Protein AF-A0A9P7V8K2-F1 (afdb_monomer_lite)

InterPro domains:
  IPR018825 Domain of unknown function DUF2427 [PF10348] (76-177)
  IPR018827 Protein YTP1-like, C-terminal [PF10355] (313-608)

Radius of gyration: 33.01 Å; chains: 1; bounding box: 93×74×117 Å

Structure (mmCIF, N/CA/C/O backbone):
data_AF-A0A9P7V8K2-F1
#
_entry.id   AF-A0A9P7V8K2-F1
#
loop_
_atom_site.group_PDB
_atom_site.id
_atom_site.type_symbol
_atom_site.label_atom_id
_atom_site.label_alt_id
_atom_site.label_comp_id
_atom_site.label_asym_id
_atom_site.label_entity_id
_atom_site.label_seq_id
_atom_site.pdbx_PDB_ins_code
_atom_site.Cartn_x
_atom_site.Cartn_y
_atom_site.Cartn_z
_atom_site.occupancy
_atom_site.B_iso_or_equiv
_atom_site.auth_seq_id
_atom_site.auth_comp_id
_atom_site.auth_asym_id
_atom_site.auth_atom_id
_atom_site.pdbx_PDB_model_num
ATOM 1 N N . MET A 1 1 ? 63.817 4.111 35.006 1.00 34.03 1 MET A N 1
ATOM 2 C CA . MET A 1 1 ? 63.228 5.289 35.673 1.00 34.03 1 MET A CA 1
ATOM 3 C C . MET A 1 1 ? 61.731 5.036 35.759 1.00 34.03 1 MET A C 1
ATOM 5 O O . MET A 1 1 ? 61.127 4.904 34.711 1.00 34.03 1 MET A O 1
ATOM 9 N N . ALA A 1 2 ? 61.276 4.774 36.993 1.00 29.34 2 ALA A N 1
ATOM 10 C CA . ALA A 1 2 ? 59.917 4.671 37.560 1.00 29.34 2 ALA A CA 1
ATOM 11 C C . ALA A 1 2 ? 58.692 4.499 36.630 1.00 29.34 2 ALA A C 1
ATOM 13 O O . ALA A 1 2 ? 58.558 5.233 35.665 1.00 29.34 2 ALA A O 1
ATOM 14 N N . LEU A 1 3 ? 57.672 3.678 36.905 1.00 27.95 3 LEU A N 1
ATOM 15 C CA . LEU A 1 3 ? 57.359 2.656 37.917 1.00 27.95 3 LEU A CA 1
ATOM 16 C C . LEU A 1 3 ? 56.066 1.981 37.392 1.00 27.95 3 LEU A C 1
ATOM 18 O O . LEU A 1 3 ? 55.073 2.663 37.196 1.00 27.95 3 LEU A O 1
ATOM 22 N N . ALA A 1 4 ? 56.178 0.703 37.026 1.00 25.55 4 ALA A N 1
ATOM 23 C CA . ALA A 1 4 ? 55.374 -0.485 37.374 1.00 25.55 4 ALA A CA 1
ATOM 24 C C . ALA A 1 4 ? 53.865 -0.389 37.828 1.00 25.55 4 ALA A C 1
ATOM 26 O O . ALA A 1 4 ? 53.388 0.676 38.188 1.00 25.55 4 ALA A O 1
ATOM 27 N N . PRO A 1 5 ? 53.118 -1.523 37.868 1.00 48.03 5 PRO A N 1
ATOM 28 C CA . PRO A 1 5 ? 51.927 -1.826 37.045 1.00 48.03 5 PRO A CA 1
ATOM 29 C C . PRO A 1 5 ? 50.759 -2.375 37.926 1.00 48.03 5 PRO A C 1
ATOM 31 O O . PRO A 1 5 ? 50.594 -1.863 39.025 1.00 48.03 5 PRO A O 1
ATOM 34 N N . VAL A 1 6 ? 50.064 -3.459 37.494 1.00 26.34 6 VAL A N 1
ATOM 35 C CA . VAL A 1 6 ? 49.372 -4.518 38.305 1.00 26.34 6 VAL A CA 1
ATOM 36 C C . VAL A 1 6 ? 47.867 -4.264 38.594 1.00 26.34 6 VAL A C 1
ATOM 38 O O . VAL A 1 6 ? 47.516 -3.156 38.958 1.00 26.34 6 VAL A O 1
ATOM 41 N N . ILE A 1 7 ? 46.888 -5.187 38.483 1.00 26.59 7 ILE A N 1
ATOM 42 C CA . ILE A 1 7 ? 46.779 -6.634 38.162 1.00 26.59 7 ILE A CA 1
ATOM 43 C C . ILE A 1 7 ? 45.288 -6.970 37.865 1.00 26.59 7 ILE A C 1
ATOM 45 O O . ILE A 1 7 ? 44.394 -6.319 38.400 1.00 26.59 7 ILE A O 1
ATOM 49 N N . MET A 1 8 ? 45.027 -8.009 37.057 1.00 27.97 8 MET A N 1
ATOM 50 C CA . MET A 1 8 ? 43.740 -8.733 36.982 1.00 27.97 8 MET A CA 1
ATOM 51 C C . MET A 1 8 ? 43.623 -9.777 38.107 1.00 27.97 8 MET A C 1
ATOM 53 O O . MET A 1 8 ? 44.603 -10.478 38.329 1.00 27.97 8 MET A O 1
ATOM 57 N N . ALA A 1 9 ? 42.430 -10.012 38.671 1.00 25.55 9 ALA A N 1
ATOM 58 C CA . ALA A 1 9 ? 41.760 -11.332 38.666 1.00 25.55 9 ALA A CA 1
ATOM 59 C C . ALA A 1 9 ? 40.576 -11.423 39.655 1.00 25.55 9 ALA A C 1
ATOM 61 O O . ALA A 1 9 ? 40.668 -10.966 40.787 1.00 25.55 9 ALA A O 1
ATOM 62 N N . HIS A 1 10 ? 39.509 -12.053 39.150 1.00 26.23 10 HIS A N 1
ATOM 63 C CA . HIS A 1 10 ? 38.420 -12.833 39.762 1.00 26.23 10 HIS A CA 1
ATOM 64 C C . HIS A 1 10 ? 38.285 -13.003 41.287 1.00 26.23 10 HIS A C 1
ATOM 66 O O . HIS A 1 10 ? 39.251 -13.332 41.967 1.00 26.23 10 HIS A O 1
ATOM 72 N N . GLY A 1 11 ? 37.017 -13.071 41.724 1.00 24.30 11 GLY A N 1
ATOM 73 C CA . GLY A 1 11 ? 36.570 -14.091 42.684 1.00 24.30 11 GLY A CA 1
ATOM 74 C C . GLY A 1 11 ? 35.490 -13.656 43.679 1.00 24.30 11 GLY A C 1
ATOM 75 O O . GLY A 1 11 ? 35.801 -12.942 44.620 1.00 24.30 11 GLY A O 1
ATOM 76 N N . ASP A 1 12 ? 34.291 -14.201 43.470 1.00 25.06 12 ASP A N 1
ATOM 77 C CA . ASP A 1 12 ? 33.324 -14.697 44.463 1.00 25.06 12 ASP A CA 1
ATOM 78 C C . ASP A 1 12 ? 32.374 -13.771 45.25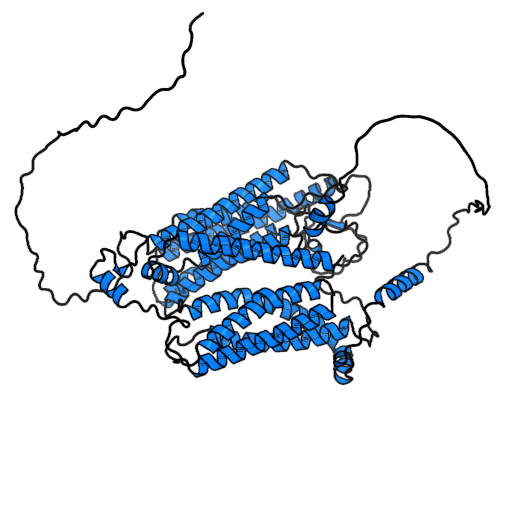5 1.00 25.06 12 ASP A C 1
ATOM 80 O O . ASP A 1 12 ? 32.718 -12.726 45.802 1.00 25.06 12 ASP A O 1
ATOM 84 N N . GLU A 1 13 ? 31.129 -14.262 45.275 1.00 33.03 13 GLU A N 1
ATOM 85 C CA . GLU A 1 13 ? 29.926 -13.841 45.994 1.00 33.03 13 GLU A CA 1
ATOM 86 C C . GLU A 1 13 ? 30.127 -13.770 47.513 1.00 33.03 13 GLU A C 1
ATOM 88 O O . GLU A 1 13 ? 30.714 -14.682 48.088 1.00 33.03 13 GLU A O 1
ATOM 93 N N . MET A 1 14 ? 29.520 -12.772 48.167 1.00 28.22 14 MET A N 1
ATOM 94 C CA . MET A 1 14 ? 28.921 -12.909 49.503 1.00 28.22 14 MET A CA 1
ATOM 95 C C . MET A 1 14 ? 27.814 -11.859 49.693 1.00 28.22 14 MET A C 1
ATOM 97 O O . MET A 1 14 ? 28.065 -10.657 49.595 1.00 28.22 14 MET A O 1
ATOM 101 N N . ASP A 1 15 ? 26.606 -12.344 49.988 1.00 29.55 15 ASP A N 1
ATOM 102 C CA . ASP A 1 15 ? 25.504 -11.605 50.611 1.00 29.55 15 ASP A CA 1
ATOM 103 C C . ASP A 1 15 ? 25.967 -10.900 51.894 1.00 29.55 15 ASP A C 1
ATOM 105 O O . ASP A 1 15 ? 26.632 -11.522 52.722 1.00 29.55 15 ASP A O 1
ATOM 109 N N . MET A 1 16 ? 25.539 -9.650 52.100 1.00 27.73 16 MET A N 1
ATOM 110 C CA . MET A 1 16 ? 25.307 -9.082 53.434 1.00 27.73 16 MET A CA 1
ATOM 111 C C . MET A 1 16 ? 24.242 -7.982 53.367 1.00 27.73 16 MET A C 1
ATOM 113 O O . MET A 1 16 ? 24.490 -6.884 52.865 1.00 27.73 16 MET A O 1
ATOM 117 N N . ASP A 1 17 ? 23.075 -8.294 53.933 1.00 29.31 17 ASP A N 1
ATOM 118 C CA . ASP A 1 17 ? 22.131 -7.331 54.495 1.00 29.31 17 ASP A CA 1
ATOM 119 C C . ASP A 1 17 ? 22.862 -6.375 55.449 1.00 29.31 17 ASP A C 1
ATOM 121 O O . ASP A 1 17 ? 23.583 -6.828 56.339 1.00 29.31 17 ASP A O 1
ATOM 125 N N . MET A 1 18 ? 22.640 -5.065 55.312 1.00 29.31 18 MET A N 1
ATOM 126 C CA . MET A 1 18 ? 22.739 -4.133 56.437 1.00 29.31 18 MET A CA 1
ATOM 127 C C . MET A 1 18 ? 21.779 -2.957 56.265 1.00 29.31 18 MET A C 1
ATOM 129 O O . MET A 1 18 ? 21.884 -2.148 55.341 1.00 29.31 18 MET A O 1
ATOM 133 N N . ASP A 1 19 ? 20.870 -2.898 57.231 1.00 26.55 19 ASP A N 1
ATOM 134 C CA . ASP A 1 19 ? 19.975 -1.809 57.579 1.00 26.55 19 ASP A CA 1
ATOM 135 C C . ASP A 1 19 ? 20.696 -0.458 57.687 1.00 26.55 19 ASP A C 1
ATOM 137 O O . ASP A 1 19 ? 21.762 -0.342 58.293 1.00 26.55 19 ASP A O 1
ATOM 141 N N . MET A 1 20 ? 20.057 0.595 57.175 1.00 28.95 20 MET A N 1
ATOM 142 C CA . MET A 1 20 ? 20.383 1.984 57.505 1.00 28.95 20 MET A CA 1
ATOM 143 C C . MET A 1 20 ? 19.098 2.719 57.889 1.00 28.95 20 MET A C 1
ATOM 145 O O . MET A 1 20 ? 18.482 3.425 57.091 1.00 28.95 20 MET A O 1
ATOM 149 N N . GLU A 1 21 ? 18.704 2.538 59.149 1.00 25.89 21 GLU A N 1
ATOM 150 C CA . GLU A 1 21 ? 17.906 3.516 59.883 1.00 25.89 21 GLU A CA 1
ATOM 151 C C . GLU A 1 21 ? 18.719 4.803 60.109 1.00 25.89 21 GLU A C 1
ATOM 153 O O . GLU A 1 21 ? 19.907 4.760 60.429 1.00 25.89 21 GLU A O 1
ATOM 158 N N . GLY A 1 22 ? 18.038 5.953 60.056 1.00 26.36 22 GLY A N 1
ATOM 159 C CA . GLY A 1 22 ? 18.411 7.099 60.888 1.00 26.36 22 GLY A CA 1
ATOM 160 C C . GLY A 1 22 ? 18.723 8.415 60.176 1.00 26.36 22 GLY A C 1
ATOM 161 O O . GLY A 1 22 ? 19.859 8.876 60.193 1.00 26.36 22 GLY A O 1
ATOM 162 N N . MET A 1 23 ? 17.689 9.124 59.717 1.00 26.58 23 MET A N 1
ATOM 163 C CA . MET A 1 23 ? 17.589 10.558 60.024 1.00 26.58 23 MET A CA 1
ATOM 164 C C . MET A 1 23 ? 16.120 10.983 60.109 1.00 26.58 23 MET A C 1
ATOM 166 O O . MET A 1 23 ? 15.465 11.314 59.126 1.00 26.58 23 MET A O 1
ATOM 170 N N . MET A 1 24 ? 15.616 10.919 61.340 1.00 27.42 24 MET A N 1
ATOM 171 C CA . MET A 1 24 ? 14.352 11.486 61.792 1.00 27.42 24 MET A CA 1
ATOM 172 C C . MET A 1 24 ? 14.489 13.009 61.920 1.00 27.42 24 MET A C 1
ATOM 174 O O . MET A 1 24 ? 15.351 13.488 62.655 1.00 27.42 24 MET A O 1
ATOM 178 N N . THR A 1 25 ? 13.572 13.762 61.317 1.00 27.69 25 THR A N 1
ATOM 179 C CA . THR A 1 25 ? 13.058 14.987 61.943 1.00 27.69 25 THR A CA 1
ATOM 180 C C . THR A 1 25 ? 11.552 14.850 62.084 1.00 27.69 25 THR A C 1
ATOM 182 O O . THR A 1 25 ? 10.839 14.669 61.099 1.00 27.69 25 THR A O 1
ATOM 185 N N . GLU A 1 26 ? 11.115 14.877 63.340 1.00 26.28 26 GLU A N 1
ATOM 186 C CA . GLU A 1 26 ? 9.749 14.703 63.820 1.00 26.28 26 GLU A CA 1
ATOM 187 C C . GLU A 1 26 ? 8.736 15.639 63.147 1.00 26.28 26 GLU A C 1
ATOM 189 O O . GLU A 1 26 ? 8.896 16.859 63.145 1.00 26.28 26 GLU A O 1
ATOM 194 N N . SER A 1 27 ? 7.593 15.081 62.751 1.00 27.69 27 SER A N 1
ATOM 195 C CA . SER A 1 27 ? 6.307 15.738 62.989 1.00 27.69 27 SER A CA 1
ATOM 196 C C . SER A 1 27 ? 5.274 14.680 63.387 1.00 27.69 27 SER A C 1
ATOM 198 O O . SER A 1 27 ? 5.192 13.606 62.797 1.00 27.69 27 SER A O 1
ATOM 200 N N . LYS A 1 28 ? 4.591 14.955 64.500 1.00 27.27 28 LYS A N 1
ATOM 201 C CA . LYS A 1 28 ? 3.683 14.068 65.239 1.00 27.27 28 LYS A CA 1
ATOM 202 C C . LYS A 1 28 ? 2.438 13.656 64.431 1.00 27.27 28 LYS A C 1
ATOM 204 O O . LYS A 1 28 ? 2.032 14.396 63.538 1.00 27.27 28 LYS A O 1
ATOM 209 N N . PRO A 1 29 ? 1.806 12.522 64.793 1.00 27.61 29 PRO A N 1
ATOM 210 C CA . PRO A 1 29 ? 0.682 11.950 64.065 1.00 27.61 29 PRO A CA 1
ATOM 211 C C . PRO A 1 29 ? -0.598 12.746 64.332 1.00 27.61 29 PRO A C 1
ATOM 213 O O . PRO A 1 29 ? -0.918 13.048 65.483 1.00 27.61 29 PRO A O 1
ATOM 216 N N . ILE A 1 30 ? -1.337 13.061 63.270 1.00 26.94 30 ILE A N 1
ATOM 217 C CA . ILE A 1 30 ? -2.739 13.461 63.373 1.00 26.94 30 ILE A CA 1
ATOM 218 C C . ILE A 1 30 ? -3.564 12.268 62.903 1.00 26.94 30 ILE A C 1
ATOM 220 O O . ILE A 1 30 ? -3.711 12.013 61.709 1.00 26.94 30 ILE A O 1
ATOM 224 N N . ASP A 1 31 ? -4.068 11.535 63.892 1.00 30.45 31 ASP A N 1
ATOM 225 C CA . ASP A 1 31 ? -5.298 10.767 63.780 1.00 30.45 31 ASP A CA 1
ATOM 226 C C . ASP A 1 31 ? -6.425 11.721 63.375 1.00 30.45 31 ASP A C 1
ATOM 228 O O . ASP A 1 31 ? -6.937 12.489 64.187 1.00 30.45 31 ASP A O 1
ATOM 232 N N . SER A 1 32 ? -6.820 11.659 62.111 1.00 29.83 32 SER A N 1
ATOM 233 C CA . SER A 1 32 ? -8.180 11.971 61.692 1.00 29.83 32 SER A CA 1
ATOM 234 C C . SER A 1 32 ? -8.402 11.346 60.324 1.00 29.83 32 SER A C 1
ATOM 236 O O . SER A 1 32 ? -8.064 11.918 59.288 1.00 29.83 32 SER A O 1
ATOM 238 N N . ILE A 1 33 ? -9.001 10.155 60.338 1.00 33.91 33 ILE A N 1
ATOM 239 C CA . ILE A 1 33 ? -9.890 9.716 59.267 1.00 33.91 33 ILE A CA 1
ATOM 240 C C . ILE A 1 33 ? -11.009 10.764 59.219 1.00 33.91 33 ILE A C 1
ATOM 242 O O . ILE A 1 33 ? -12.036 10.639 59.880 1.00 33.91 33 ILE A O 1
ATOM 246 N N . GLU A 1 34 ? -10.782 11.848 58.481 1.00 27.91 34 GLU A N 1
ATOM 247 C CA . GLU A 1 34 ? -11.877 12.609 57.905 1.00 27.91 34 GLU A CA 1
ATOM 248 C C . GLU A 1 34 ? -12.378 11.782 56.727 1.00 27.91 34 GLU A C 1
ATOM 250 O O . GLU A 1 34 ? -11.922 11.892 55.591 1.00 27.91 34 GLU A O 1
ATOM 255 N N . THR A 1 35 ? -13.328 10.900 57.030 1.00 30.59 35 THR A N 1
ATOM 256 C CA . THR A 1 35 ? -14.396 10.552 56.100 1.00 30.59 35 THR A CA 1
ATOM 257 C C . THR A 1 35 ? -14.987 11.859 55.578 1.00 30.59 35 THR A C 1
ATOM 259 O O . THR A 1 35 ? -15.914 12.414 56.168 1.00 30.59 35 THR A O 1
ATOM 262 N N . TYR A 1 36 ? -14.456 12.353 54.460 1.00 27.16 36 TYR A N 1
ATOM 263 C CA . TYR A 1 36 ? -15.202 13.228 53.571 1.00 27.16 36 TYR A CA 1
ATOM 264 C C . TYR A 1 36 ? -16.322 12.379 52.970 1.00 27.16 36 TYR A C 1
ATOM 266 O O . TYR A 1 36 ? -16.238 11.876 51.854 1.00 27.16 36 TYR A O 1
ATOM 274 N N . HIS A 1 37 ? -17.394 12.213 53.746 1.00 33.94 37 HIS A N 1
ATOM 275 C CA . HIS A 1 37 ? -18.727 12.059 53.191 1.00 33.94 37 HIS A CA 1
ATOM 276 C C . HIS A 1 37 ? -19.067 13.375 52.485 1.00 33.94 37 HIS A C 1
ATOM 278 O O . HIS A 1 37 ? -19.795 14.217 53.008 1.00 33.94 37 HIS A O 1
ATOM 284 N N . ASN A 1 38 ? -18.517 13.562 51.284 1.00 32.69 38 ASN A N 1
ATOM 285 C CA . ASN A 1 38 ? -19.142 14.439 50.312 1.00 32.69 38 ASN A CA 1
ATOM 286 C C . ASN A 1 38 ? -20.393 13.713 49.824 1.00 32.69 38 ASN A C 1
ATOM 288 O O . ASN A 1 38 ? -20.376 12.969 48.849 1.00 32.69 38 ASN A O 1
ATOM 292 N N . ASN A 1 39 ? -21.487 13.933 50.550 1.00 35.22 39 ASN A N 1
ATOM 293 C CA . ASN A 1 39 ? -22.843 13.692 50.081 1.00 35.22 39 ASN A CA 1
ATOM 294 C C . ASN A 1 39 ? -23.189 14.726 48.996 1.00 35.22 39 ASN A C 1
ATOM 296 O O . ASN A 1 39 ? -24.059 15.568 49.194 1.00 35.22 39 ASN A O 1
ATOM 300 N N . ASN A 1 40 ? -22.486 14.662 47.866 1.00 35.38 40 ASN A N 1
ATOM 301 C CA . ASN A 1 40 ? -22.924 15.238 46.601 1.00 35.38 40 ASN A CA 1
ATOM 302 C C . ASN A 1 40 ? -23.205 14.069 45.652 1.00 35.38 40 ASN A C 1
ATOM 304 O O . ASN A 1 40 ? -22.438 13.773 44.738 1.00 35.38 40 ASN A O 1
ATOM 308 N N . GLU A 1 41 ? -24.314 13.378 45.908 1.00 43.06 41 GLU A N 1
ATOM 309 C CA . GLU A 1 41 ? -25.015 12.611 44.882 1.00 43.06 41 GLU A CA 1
ATOM 310 C C . GLU A 1 41 ? -25.521 13.618 43.837 1.00 43.06 41 GLU A C 1
ATOM 312 O O . GLU A 1 41 ? -26.623 14.120 43.995 1.00 43.06 41 GLU A O 1
ATOM 317 N N . ASP A 1 42 ? -24.665 14.029 42.888 1.00 44.22 42 ASP A N 1
ATOM 318 C CA . ASP A 1 42 ? -25.030 14.640 41.587 1.00 44.22 42 ASP A CA 1
ATOM 319 C C . ASP A 1 42 ? -23.821 15.149 40.758 1.00 44.22 42 ASP A C 1
ATOM 321 O O . ASP A 1 42 ? -24.006 15.809 39.732 1.00 44.22 42 ASP A O 1
ATOM 325 N N . GLU A 1 43 ? -22.565 14.824 41.100 1.00 50.50 43 GLU A N 1
ATOM 326 C CA . GLU A 1 43 ? -21.487 14.927 40.102 1.00 50.50 43 GLU A CA 1
ATOM 327 C C . GLU A 1 43 ? -21.573 13.719 39.165 1.00 50.50 43 GLU A C 1
ATOM 329 O O . GLU A 1 43 ? -21.162 12.604 39.484 1.00 50.50 43 GLU A O 1
ATOM 334 N N . LYS A 1 44 ? -22.199 13.933 38.004 1.00 55.94 44 LYS A N 1
ATOM 335 C CA . LYS A 1 44 ? -22.309 12.940 36.935 1.00 55.94 44 LYS A CA 1
ATOM 336 C C . LYS A 1 44 ? -20.904 12.494 36.519 1.00 55.94 44 LYS A C 1
ATOM 338 O O . LYS A 1 44 ? -20.256 13.191 35.741 1.00 55.94 44 LYS A O 1
ATOM 343 N N . LEU A 1 45 ? -20.467 11.342 37.031 1.00 64.12 45 LEU A N 1
ATOM 344 C CA . LEU A 1 45 ? -19.198 10.708 36.672 1.00 64.12 45 LEU A CA 1
ATOM 345 C C . LEU A 1 45 ? -19.101 10.618 35.148 1.00 64.12 45 LEU A C 1
ATOM 347 O O . LEU A 1 45 ? -19.980 10.056 34.485 1.00 64.12 45 LEU A O 1
ATOM 351 N N . ILE A 1 46 ? -18.060 11.228 34.590 1.00 69.62 46 ILE A N 1
ATOM 352 C CA . ILE A 1 46 ? -17.808 11.206 33.153 1.00 69.62 46 ILE A CA 1
ATOM 353 C C . ILE A 1 46 ? -16.970 9.951 32.885 1.00 69.62 46 ILE A C 1
ATOM 355 O O . ILE A 1 46 ? -15.911 9.816 33.489 1.00 69.62 46 ILE A O 1
ATOM 359 N N . PRO A 1 47 ? -17.417 9.023 32.020 1.00 69.62 47 PRO A N 1
ATOM 360 C CA . PRO A 1 47 ? -16.624 7.849 31.677 1.00 69.62 47 PRO A CA 1
ATOM 361 C C . PRO A 1 47 ? -15.333 8.281 30.974 1.00 69.62 47 PRO A C 1
ATOM 363 O O . PRO A 1 47 ? -15.384 9.040 30.003 1.00 69.62 47 PRO A O 1
ATOM 366 N N . ILE A 1 48 ? -14.190 7.784 31.441 1.00 71.56 48 ILE A N 1
ATOM 367 C CA . ILE A 1 48 ? -12.869 8.072 30.870 1.00 71.56 48 ILE A CA 1
ATOM 368 C C . ILE A 1 48 ? -12.167 6.736 30.630 1.00 71.56 48 ILE A C 1
ATOM 370 O O . ILE A 1 48 ? -12.132 5.900 31.521 1.00 71.56 48 ILE A O 1
ATOM 374 N N . ALA A 1 49 ? -11.613 6.524 29.435 1.00 70.44 49 ALA A N 1
ATOM 375 C CA . ALA A 1 49 ? -10.975 5.251 29.083 1.00 70.44 49 ALA A CA 1
ATOM 376 C C . ALA A 1 49 ? -9.649 5.005 29.829 1.00 70.44 49 ALA A C 1
ATOM 378 O O . ALA A 1 49 ? -9.319 3.859 30.133 1.00 70.44 49 ALA A O 1
ATOM 379 N N . HIS A 1 50 ? -8.895 6.069 30.133 1.00 71.06 50 HIS A N 1
ATOM 380 C CA . HIS A 1 50 ? -7.576 5.966 30.757 1.00 71.06 50 HIS A CA 1
ATOM 381 C C . HIS A 1 50 ? -7.329 7.063 31.801 1.00 71.06 50 HIS A C 1
ATOM 383 O O . HIS A 1 50 ? -7.466 8.255 31.518 1.00 71.06 50 HIS A O 1
ATOM 389 N N . VAL A 1 51 ? -6.857 6.653 32.972 1.00 59.56 51 VAL A N 1
ATOM 390 C CA . VAL A 1 51 ? -6.233 7.466 34.014 1.00 59.56 51 VAL A CA 1
ATOM 391 C C . VAL A 1 51 ? -4.895 6.808 34.367 1.00 59.56 51 VAL A C 1
ATOM 393 O O . VAL A 1 51 ? -4.748 5.588 34.333 1.00 59.56 51 VAL A O 1
ATOM 396 N N . GLU A 1 52 ? -3.857 7.614 34.597 1.00 53.34 52 GLU A N 1
ATOM 397 C CA . GLU A 1 52 ? -2.478 7.123 34.658 1.00 53.34 52 GLU A CA 1
ATOM 398 C C . GLU A 1 52 ? -2.271 6.018 35.715 1.00 53.34 52 GLU A C 1
ATOM 400 O O . GLU A 1 52 ? -2.477 6.264 36.905 1.00 53.34 52 GLU A O 1
ATOM 405 N N . LYS A 1 53 ? -1.704 4.882 35.255 1.00 55.38 53 LYS A N 1
ATOM 406 C CA . LYS A 1 53 ? -1.112 3.729 35.984 1.00 55.38 53 LYS A CA 1
ATOM 407 C C . LYS A 1 53 ? -1.988 2.465 36.037 1.00 55.38 53 LYS A C 1
ATOM 409 O O . LYS A 1 53 ? -2.618 2.193 37.053 1.00 55.38 53 LYS A O 1
ATOM 414 N N . HIS A 1 54 ? -1.859 1.602 35.023 1.00 56.31 54 HIS A N 1
ATOM 415 C CA . HIS A 1 54 ? -2.360 0.217 35.073 1.00 56.31 54 HIS A CA 1
ATOM 416 C C . HIS A 1 54 ? -1.225 -0.792 34.889 1.00 56.31 54 HIS A C 1
ATOM 418 O O . HIS A 1 54 ? -0.277 -0.543 34.147 1.00 56.31 54 HIS A O 1
ATOM 424 N N . GLN A 1 55 ? -1.307 -1.935 35.575 1.00 54.50 55 GLN A N 1
ATOM 425 C CA . GLN A 1 55 ? -0.391 -3.056 35.345 1.00 54.50 55 GLN A CA 1
ATOM 426 C C . GLN A 1 55 ? -0.795 -3.803 34.067 1.00 54.50 55 GLN A C 1
ATOM 428 O O . GLN A 1 55 ? -1.960 -4.144 33.884 1.00 54.50 55 GLN A O 1
ATOM 433 N N . HIS A 1 56 ? 0.172 -4.046 33.183 1.00 57.47 56 HIS A N 1
ATOM 434 C CA . HIS A 1 56 ? -0.051 -4.681 31.883 1.00 57.47 56 HIS A CA 1
ATOM 435 C C . HIS A 1 56 ? -0.111 -6.216 31.976 1.00 57.47 56 HIS A C 1
ATOM 437 O O . HIS A 1 56 ? 0.542 -6.820 32.825 1.00 57.47 56 HIS A O 1
ATOM 443 N N . GLY A 1 57 ? -0.835 -6.848 31.043 1.00 65.50 57 GLY A N 1
ATOM 444 C CA . GLY A 1 57 ? -0.841 -8.307 30.845 1.00 65.50 57 GLY A CA 1
ATOM 445 C C . GLY A 1 57 ? -2.017 -9.064 31.467 1.00 65.50 57 GLY A C 1
ATOM 446 O O . GLY A 1 57 ? -2.057 -10.289 31.376 1.00 65.50 57 GLY A O 1
ATOM 447 N N . VAL A 1 58 ? -2.973 -8.352 32.064 1.00 73.94 58 VAL A N 1
ATOM 448 C CA . VAL A 1 58 ? -4.275 -8.879 32.501 1.00 73.94 58 VAL A CA 1
ATOM 449 C C . VAL A 1 58 ? -5.397 -8.036 31.882 1.00 73.94 58 VAL A C 1
ATOM 451 O O . VAL A 1 58 ? -5.147 -6.869 31.565 1.00 73.94 58 VAL A O 1
ATOM 454 N N . PRO A 1 59 ? -6.604 -8.592 31.661 1.00 82.50 59 PRO A N 1
ATOM 455 C CA . PRO A 1 59 ? -7.749 -7.821 31.180 1.00 82.50 59 PRO A CA 1
ATOM 456 C C . PRO A 1 59 ? -7.984 -6.566 32.026 1.00 82.50 59 PRO A C 1
ATOM 458 O O . PRO A 1 59 ? -7.930 -6.627 33.252 1.00 82.50 59 PRO A O 1
ATOM 461 N N . ILE A 1 60 ? -8.274 -5.433 31.382 1.00 81.31 60 ILE A N 1
ATOM 462 C CA . ILE A 1 60 ? -8.379 -4.125 32.056 1.00 81.31 60 ILE A CA 1
ATOM 463 C C . ILE A 1 60 ? -9.419 -4.096 33.191 1.00 81.31 60 ILE A C 1
ATOM 465 O O . ILE A 1 60 ? -9.242 -3.401 34.180 1.00 81.31 60 ILE A O 1
ATOM 469 N N . LEU A 1 61 ? -10.476 -4.908 33.113 1.00 82.62 61 LEU A N 1
ATOM 470 C CA . LEU A 1 61 ? -11.488 -5.017 34.175 1.00 82.62 61 LEU A CA 1
ATOM 471 C C . LEU A 1 61 ? -10.979 -5.718 35.448 1.00 82.62 61 LEU A C 1
ATOM 473 O O . LEU A 1 61 ? -11.599 -5.597 36.508 1.00 82.62 61 LEU A O 1
ATOM 477 N N . GLU A 1 62 ? -9.867 -6.447 35.353 1.00 81.06 62 GLU A N 1
ATOM 478 C CA . GLU A 1 62 ? -9.210 -7.134 36.469 1.00 81.06 62 GLU A CA 1
ATOM 479 C C . GLU A 1 62 ? -8.152 -6.253 37.158 1.00 81.06 62 GLU A C 1
ATOM 481 O O . GLU A 1 62 ? -7.610 -6.642 38.195 1.00 81.06 62 GLU A O 1
ATOM 486 N N . THR A 1 63 ? -7.865 -5.057 36.628 1.00 78.50 63 THR A N 1
ATOM 487 C CA . THR A 1 63 ? -6.940 -4.100 37.249 1.00 78.50 63 THR A CA 1
ATOM 488 C C . THR A 1 63 ? -7.647 -3.185 38.259 1.00 78.50 63 THR A C 1
ATOM 490 O O . THR A 1 63 ? -8.876 -3.137 38.385 1.00 78.50 63 THR A O 1
ATOM 493 N N . SER A 1 64 ? -6.852 -2.445 39.038 1.00 78.25 64 SER A N 1
ATOM 494 C CA . SER A 1 64 ? -7.354 -1.454 39.996 1.00 78.25 64 SER A CA 1
ATOM 495 C C . SER A 1 64 ? -7.777 -0.164 39.281 1.00 78.25 64 SER A C 1
ATOM 497 O O . SER A 1 64 ? -7.032 0.813 39.277 1.00 78.25 64 SER A O 1
ATOM 499 N N . LEU A 1 65 ? -8.978 -0.168 38.703 1.00 80.56 65 LEU A N 1
ATOM 500 C CA . LEU A 1 65 ? -9.574 0.976 38.003 1.00 80.56 65 LEU A CA 1
ATOM 501 C C . LEU A 1 65 ? -10.211 2.001 38.951 1.00 80.56 65 LEU A C 1
ATOM 503 O O . LEU A 1 65 ? -10.842 1.627 39.947 1.00 80.56 65 LEU A O 1
ATOM 507 N N . LEU A 1 66 ? -10.136 3.286 38.591 1.00 81.38 66 LEU A N 1
ATOM 508 C CA . LEU A 1 66 ? -10.982 4.315 39.203 1.00 81.38 66 LEU A CA 1
ATOM 509 C C . LEU A 1 66 ? -12.467 4.084 38.849 1.00 81.38 66 LEU A C 1
ATOM 511 O O . LEU A 1 66 ? -12.765 3.458 37.828 1.00 81.38 66 LEU A O 1
ATOM 515 N N . PRO A 1 67 ? -13.425 4.598 39.649 1.00 80.88 67 PRO A N 1
ATOM 516 C CA . PRO A 1 67 ? -14.856 4.409 39.386 1.00 80.88 67 PRO A CA 1
ATOM 517 C C . PRO A 1 67 ? -15.304 4.867 37.986 1.00 80.88 67 PRO A C 1
ATOM 519 O O . PRO A 1 67 ? -16.146 4.223 37.367 1.00 80.88 67 PRO A O 1
ATOM 522 N N . GLU A 1 68 ? -14.711 5.947 37.474 1.00 82.38 68 GLU A N 1
ATOM 523 C CA . GLU A 1 68 ? -14.986 6.516 36.145 1.00 82.38 68 GLU A CA 1
ATOM 524 C C . GLU A 1 68 ? -14.500 5.610 35.005 1.00 82.38 68 GLU A C 1
ATOM 526 O O . GLU A 1 68 ? -15.214 5.410 34.020 1.00 82.38 68 GLU A O 1
ATOM 531 N N . GLU A 1 69 ? -13.309 5.023 35.155 1.00 79.88 69 GLU A N 1
ATOM 532 C CA . GLU A 1 69 ? -12.738 4.080 34.188 1.00 79.88 69 GLU A CA 1
ATOM 533 C C . GLU A 1 69 ? -13.494 2.762 34.185 1.00 79.88 69 GLU A C 1
ATOM 535 O O . GLU A 1 69 ? -13.821 2.225 33.130 1.00 79.88 69 GLU A O 1
ATOM 540 N N . ARG A 1 70 ? -13.825 2.250 35.373 1.00 84.62 70 ARG A N 1
ATOM 541 C CA . ARG A 1 70 ? -14.620 1.031 35.506 1.00 84.62 70 ARG A CA 1
ATOM 542 C C . ARG A 1 70 ? -15.955 1.174 34.780 1.00 84.62 70 ARG A C 1
ATOM 544 O O . ARG A 1 70 ? -16.332 0.276 34.038 1.00 84.62 70 ARG A O 1
ATOM 551 N N . LEU A 1 71 ? -16.623 2.318 34.927 1.00 86.25 71 LEU A N 1
ATOM 552 C CA . LEU A 1 71 ? -17.890 2.591 34.252 1.00 86.25 71 LEU A CA 1
ATOM 553 C C . LEU A 1 71 ? -17.742 2.649 32.721 1.00 86.25 71 LEU A C 1
ATOM 555 O O . LEU A 1 71 ? -18.642 2.204 32.011 1.00 86.25 71 LEU A O 1
ATOM 559 N N . TYR A 1 72 ? -16.615 3.149 32.204 1.00 85.94 72 TYR A N 1
ATOM 560 C CA . TYR A 1 72 ? -16.305 3.088 30.772 1.00 85.94 72 TYR A CA 1
ATOM 561 C C . TYR A 1 72 ? -16.098 1.640 30.301 1.00 85.94 72 TYR A C 1
ATOM 563 O O . TYR A 1 72 ? -16.753 1.198 29.358 1.00 85.94 72 TYR A O 1
ATOM 571 N N . TRP A 1 73 ? -15.226 0.883 30.971 1.00 87.50 73 TRP A N 1
ATOM 572 C CA . TRP A 1 73 ? -14.840 -0.469 30.553 1.00 87.50 73 TRP A CA 1
ATOM 573 C C . TRP A 1 73 ? -15.950 -1.508 30.737 1.00 87.50 73 TRP A C 1
ATOM 575 O O . TRP A 1 73 ? -16.051 -2.440 29.943 1.00 87.50 73 TRP A O 1
ATOM 585 N N . GLU A 1 74 ? -16.822 -1.342 31.733 1.00 87.81 74 GLU A N 1
ATOM 586 C CA . GLU A 1 74 ? -18.031 -2.163 31.895 1.00 87.81 74 GLU A CA 1
ATOM 587 C C . GLU A 1 74 ? -19.068 -1.883 30.793 1.00 87.81 74 GLU A C 1
ATOM 589 O O . GLU A 1 74 ? -19.854 -2.765 30.447 1.00 87.81 74 GLU A O 1
ATOM 594 N N . ALA A 1 75 ? -19.052 -0.678 30.214 1.00 87.19 75 ALA A N 1
ATOM 595 C CA . ALA A 1 75 ? -19.903 -0.286 29.093 1.00 87.19 75 ALA A CA 1
ATOM 596 C C . ALA A 1 75 ? -19.256 -0.519 27.711 1.00 87.19 75 ALA A C 1
ATOM 598 O O . ALA A 1 75 ? -19.902 -0.258 26.693 1.00 87.19 75 ALA A O 1
ATOM 599 N N . TYR A 1 76 ? -18.004 -0.988 27.653 1.00 87.62 76 TYR A N 1
ATOM 600 C CA . TYR A 1 76 ? -17.263 -1.167 26.405 1.00 87.62 76 TYR A CA 1
ATOM 601 C C . TYR A 1 76 ? -17.889 -2.257 25.520 1.00 87.62 76 TYR A C 1
ATOM 603 O O . TYR A 1 76 ? -18.075 -3.405 25.931 1.00 87.62 76 TYR A O 1
ATOM 611 N N . ASP A 1 77 ? -18.194 -1.904 24.269 1.00 87.12 77 ASP A N 1
ATOM 612 C CA . ASP A 1 77 ? -18.803 -2.809 23.296 1.00 87.12 77 ASP A CA 1
ATOM 613 C C . ASP A 1 77 ? -17.735 -3.571 22.495 1.00 87.12 77 ASP A C 1
ATOM 615 O O . ASP A 1 77 ? -17.256 -3.110 21.461 1.00 87.12 77 ASP A O 1
ATOM 619 N N . ALA A 1 78 ? -17.412 -4.788 22.939 1.00 88.12 78 ALA A N 1
ATOM 620 C CA . ALA A 1 78 ? -16.493 -5.688 22.237 1.00 88.12 78 ALA A CA 1
ATOM 621 C C . ALA A 1 78 ? -17.133 -6.422 21.034 1.00 88.12 78 ALA A C 1
ATOM 623 O O . ALA A 1 78 ? -16.567 -7.396 20.511 1.00 88.12 78 ALA A O 1
ATOM 624 N N . THR A 1 79 ? -18.338 -6.036 20.593 1.00 90.94 79 THR A N 1
ATOM 625 C CA . THR A 1 79 ? -18.970 -6.690 19.445 1.00 90.94 79 THR A CA 1
ATOM 626 C C . THR A 1 79 ? -18.290 -6.303 18.129 1.00 90.94 79 THR A C 1
ATOM 628 O O . THR A 1 79 ? -18.017 -5.146 17.825 1.00 90.94 79 THR A O 1
ATOM 631 N N . THR A 1 80 ? -18.039 -7.313 17.308 1.00 92.50 80 THR A N 1
ATOM 632 C CA . THR A 1 80 ? -17.442 -7.268 15.974 1.00 92.50 80 THR A CA 1
ATOM 633 C C . THR A 1 80 ? -18.371 -7.984 15.003 1.00 92.50 80 THR A C 1
ATOM 635 O O . THR A 1 80 ? -19.268 -8.736 15.397 1.00 92.50 80 THR A O 1
ATOM 638 N N . PHE A 1 81 ? -18.123 -7.849 13.703 1.00 91.94 81 PHE A N 1
ATOM 639 C CA . PHE A 1 81 ? -18.895 -8.593 12.708 1.00 91.94 81 PHE A CA 1
ATOM 640 C C . PHE A 1 81 ? -18.749 -10.120 12.846 1.00 91.94 81 PHE A C 1
ATOM 642 O O . PHE A 1 81 ? -19.634 -10.850 12.404 1.00 91.94 81 PHE A O 1
ATOM 649 N N . PHE A 1 82 ? -17.682 -10.616 13.485 1.00 92.00 82 PHE A N 1
ATOM 650 C CA . PHE A 1 82 ? -17.431 -12.051 13.660 1.00 92.00 82 PHE A CA 1
ATOM 651 C C . PHE A 1 82 ? -18.102 -12.673 14.890 1.00 92.00 82 PHE A C 1
ATOM 653 O O . PHE A 1 82 ? -18.379 -13.875 14.866 1.00 92.00 82 PHE A O 1
ATOM 660 N N . ASN A 1 83 ? -18.328 -11.895 15.953 1.00 91.69 83 ASN A N 1
ATOM 661 C CA . ASN A 1 83 ? -18.935 -12.383 17.199 1.00 91.69 83 ASN A CA 1
ATOM 662 C C . ASN A 1 83 ? -20.400 -11.936 17.373 1.00 91.69 83 ASN A C 1
ATOM 664 O O . ASN A 1 83 ? -21.110 -12.521 18.189 1.00 91.69 83 ASN A O 1
ATOM 668 N N . TYR A 1 84 ? -20.877 -10.969 16.580 1.00 89.94 84 TYR A N 1
ATOM 669 C CA . TYR A 1 84 ? -22.272 -10.536 16.601 1.00 89.94 84 TYR A CA 1
ATOM 670 C C . TYR A 1 84 ? -23.223 -11.682 16.184 1.00 89.94 84 TYR A C 1
ATOM 672 O O . TYR A 1 84 ? -22.964 -12.374 15.188 1.00 89.94 84 TYR A O 1
ATOM 680 N N . PRO A 1 85 ? -24.340 -11.902 16.900 1.00 88.50 85 PRO A N 1
ATOM 681 C CA . PRO A 1 85 ? -25.292 -12.963 16.581 1.00 88.50 85 PRO A CA 1
ATOM 682 C C . PRO A 1 85 ? -26.003 -12.699 15.244 1.00 88.50 85 PRO A C 1
ATOM 684 O O . PRO A 1 85 ? -26.889 -11.859 15.146 1.00 88.50 85 PRO A O 1
ATOM 687 N N . ASN A 1 86 ? -25.645 -13.456 14.203 1.00 89.19 86 ASN A N 1
ATOM 688 C CA . ASN A 1 86 ? -26.276 -13.387 12.881 1.00 89.19 86 ASN A CA 1
ATOM 689 C C . ASN A 1 86 ? -26.471 -14.799 12.304 1.00 89.19 86 ASN A C 1
ATOM 691 O O . ASN A 1 86 ? -25.569 -15.639 12.352 1.00 89.19 86 ASN A O 1
ATOM 695 N N . THR A 1 87 ? -27.638 -15.055 11.712 1.00 89.88 87 THR A N 1
ATOM 696 C CA . THR A 1 87 ? -27.994 -16.334 11.077 1.00 89.88 87 THR A CA 1
ATOM 697 C C . THR A 1 87 ? -27.002 -16.751 9.983 1.00 89.88 87 THR A C 1
ATOM 699 O O . THR A 1 87 ? -26.683 -17.933 9.851 1.00 89.88 87 THR A O 1
ATOM 702 N N . ASN A 1 88 ? -26.452 -15.793 9.229 1.00 92.19 88 ASN A N 1
ATOM 703 C CA . ASN A 1 88 ? -25.589 -16.052 8.073 1.00 92.19 88 ASN A CA 1
ATOM 704 C C . ASN A 1 88 ? -24.092 -15.829 8.350 1.00 92.19 88 ASN A C 1
ATOM 706 O O . ASN A 1 88 ? -23.337 -15.487 7.441 1.00 92.19 88 ASN A O 1
ATOM 710 N N . GLN A 1 89 ? -23.610 -16.084 9.571 1.00 92.88 89 GLN A N 1
ATOM 711 C CA . GLN A 1 89 ? -22.182 -15.931 9.908 1.00 92.88 89 GLN A CA 1
ATOM 712 C C . GLN A 1 89 ? -21.223 -16.728 9.000 1.00 92.88 89 GLN A C 1
ATOM 714 O O . GLN A 1 89 ? -20.104 -16.302 8.705 1.00 92.88 89 GLN A O 1
ATOM 719 N N . LYS A 1 90 ? -21.659 -17.883 8.480 1.00 94.69 90 LYS A N 1
ATOM 720 C CA . LYS A 1 90 ? -20.870 -18.660 7.505 1.00 94.69 90 LYS A CA 1
ATOM 721 C C . LYS A 1 90 ? -20.640 -17.901 6.192 1.00 94.69 90 LYS A C 1
ATOM 723 O O . LYS A 1 90 ? -19.592 -18.081 5.572 1.00 94.69 90 LYS A O 1
ATOM 728 N N . ALA A 1 91 ? -21.587 -17.058 5.779 1.00 96.44 91 ALA A N 1
ATOM 729 C CA . ALA A 1 91 ? -21.462 -16.248 4.573 1.00 96.44 91 ALA A CA 1
ATOM 730 C C . ALA A 1 91 ? -20.362 -15.189 4.740 1.00 96.44 91 ALA A C 1
ATOM 732 O O . ALA A 1 91 ? -19.528 -15.040 3.851 1.00 96.44 91 ALA A O 1
ATOM 733 N N . LEU A 1 92 ? -20.257 -14.558 5.917 1.00 95.56 92 LEU A N 1
ATOM 734 C CA . LEU A 1 92 ? -19.160 -13.634 6.217 1.00 95.56 92 LEU A CA 1
ATOM 735 C C . LEU A 1 92 ? -17.792 -14.320 6.142 1.00 95.56 92 LEU A C 1
ATOM 737 O O . LEU A 1 92 ? -16.883 -13.830 5.475 1.00 95.56 92 LEU A O 1
ATOM 741 N N . ARG A 1 93 ? -17.647 -15.491 6.772 1.00 96.00 93 ARG A N 1
ATOM 742 C CA . ARG A 1 93 ? -16.389 -16.257 6.717 1.00 96.00 93 ARG A CA 1
ATOM 743 C C . ARG A 1 93 ? -16.031 -16.646 5.282 1.00 96.00 93 ARG A C 1
ATOM 745 O O . ARG A 1 93 ? -14.884 -16.493 4.878 1.00 96.00 93 ARG A O 1
ATOM 752 N N . THR A 1 94 ? -17.021 -17.071 4.497 1.00 97.38 94 THR A N 1
ATOM 753 C CA . THR A 1 94 ? -16.842 -17.399 3.072 1.00 97.38 94 THR A CA 1
ATOM 754 C C . THR A 1 94 ? -16.390 -16.180 2.272 1.00 97.38 94 THR A C 1
ATOM 756 O O . THR A 1 94 ? -15.464 -16.291 1.471 1.00 97.38 94 THR A O 1
ATOM 759 N N . HIS A 1 95 ? -16.988 -15.011 2.521 1.00 97.12 95 HIS A N 1
ATOM 760 C CA . HIS A 1 95 ? -16.571 -13.755 1.910 1.00 97.12 95 HIS A CA 1
ATOM 761 C C . HIS A 1 95 ? -15.104 -13.438 2.218 1.00 97.12 95 HIS A C 1
ATOM 763 O O . HIS A 1 95 ? -14.324 -13.241 1.288 1.00 97.12 95 HIS A O 1
ATOM 769 N N . VAL A 1 96 ? -14.715 -13.452 3.498 1.00 96.81 96 VAL A N 1
ATOM 770 C CA . VAL A 1 96 ? -13.346 -13.134 3.931 1.00 96.81 96 VAL A CA 1
ATOM 771 C C . VAL A 1 96 ? -12.339 -14.106 3.315 1.00 96.81 96 VAL A C 1
ATOM 773 O O . VAL A 1 96 ? -11.337 -13.672 2.750 1.00 96.81 96 VAL A O 1
ATOM 776 N N . THR A 1 97 ? -12.615 -15.413 3.338 1.00 96.88 97 THR A N 1
ATOM 777 C CA . THR A 1 97 ? -11.734 -16.414 2.721 1.00 96.88 97 THR A CA 1
ATOM 778 C C . THR A 1 97 ? -11.625 -16.226 1.206 1.00 96.88 97 THR A C 1
ATOM 780 O O . THR A 1 97 ? -10.516 -16.217 0.676 1.00 96.88 97 THR A O 1
ATOM 783 N N . ALA A 1 98 ? -12.743 -16.040 0.498 1.00 97.69 98 ALA A N 1
ATOM 784 C CA . ALA A 1 98 ? -12.739 -15.837 -0.951 1.00 97.69 98 ALA A CA 1
ATOM 785 C C . ALA A 1 98 ? -12.020 -14.538 -1.351 1.00 97.69 98 ALA A C 1
ATOM 787 O O . ALA A 1 98 ? -11.285 -14.523 -2.337 1.00 97.69 98 ALA A O 1
ATOM 788 N N . MET A 1 99 ? -12.185 -13.471 -0.566 1.00 97.00 99 MET A N 1
ATOM 789 C CA . MET A 1 99 ? -11.516 -12.186 -0.757 1.00 97.00 99 MET A CA 1
ATOM 790 C C . MET A 1 99 ? -10.004 -12.301 -0.541 1.00 97.00 99 MET A C 1
ATOM 792 O O . MET A 1 99 ? -9.248 -11.894 -1.422 1.00 97.00 99 MET A O 1
ATOM 796 N N . ILE A 1 100 ? -9.550 -12.945 0.542 1.00 95.81 100 ILE A N 1
ATOM 797 C CA . ILE A 1 100 ? -8.118 -13.193 0.784 1.00 95.81 100 ILE A CA 1
ATOM 798 C C . ILE A 1 100 ? -7.521 -14.033 -0.350 1.00 95.81 100 ILE A C 1
ATOM 800 O O . ILE A 1 100 ? -6.480 -13.673 -0.893 1.00 95.81 100 ILE A O 1
ATOM 804 N N . LEU A 1 101 ? -8.184 -15.120 -0.758 1.00 96.00 101 LEU A N 1
ATOM 805 C CA . LEU A 1 101 ? -7.718 -15.954 -1.870 1.00 96.00 101 LEU A CA 1
ATOM 806 C C . LEU A 1 101 ? -7.615 -15.156 -3.175 1.00 96.00 101 LEU A C 1
ATOM 808 O O . LEU A 1 101 ? -6.591 -15.223 -3.857 1.00 96.00 101 LEU A O 1
ATOM 812 N N . ALA A 1 102 ? -8.640 -14.369 -3.507 1.00 96.44 102 ALA A N 1
ATOM 813 C CA . ALA A 1 102 ? -8.655 -13.555 -4.716 1.00 96.44 102 ALA A CA 1
ATOM 814 C C . ALA A 1 102 ? -7.538 -12.500 -4.714 1.00 96.44 102 ALA A C 1
ATOM 816 O O . ALA A 1 102 ? -6.812 -12.384 -5.701 1.00 96.44 102 ALA A O 1
ATOM 817 N N . VAL A 1 103 ? -7.399 -11.750 -3.619 1.00 95.38 103 VAL A N 1
ATOM 818 C CA . VAL A 1 103 ? -6.544 -10.559 -3.531 1.00 95.38 103 VAL A CA 1
ATOM 819 C C . VAL A 1 103 ? -5.093 -10.897 -3.199 1.00 95.38 103 VAL A C 1
ATOM 821 O O . VAL A 1 103 ? -4.194 -10.374 -3.850 1.00 95.38 103 VAL A O 1
ATOM 824 N N . MET A 1 104 ? -4.845 -11.773 -2.222 1.00 93.56 104 MET A N 1
ATOM 825 C CA . MET A 1 104 ? -3.486 -12.068 -1.749 1.00 93.56 104 MET A CA 1
ATOM 826 C C . MET A 1 104 ? -2.776 -13.116 -2.605 1.00 93.56 104 MET A C 1
ATOM 828 O O . MET A 1 104 ? -1.552 -13.081 -2.701 1.00 93.56 104 MET A O 1
ATOM 832 N N . PHE A 1 105 ? -3.516 -14.027 -3.247 1.00 94.88 105 PHE A N 1
ATOM 833 C CA . PHE A 1 105 ? -2.921 -15.165 -3.957 1.00 94.88 105 PHE A CA 1
ATOM 834 C C . PHE A 1 105 ? -3.185 -15.141 -5.463 1.00 94.88 105 PHE A C 1
ATOM 836 O O . PHE A 1 105 ? -2.244 -15.097 -6.257 1.00 94.88 105 PHE A O 1
ATOM 843 N N . VAL A 1 106 ? -4.451 -15.153 -5.886 1.00 96.44 106 VAL A N 1
ATOM 844 C CA . VAL A 1 106 ? -4.796 -15.348 -7.304 1.00 96.44 106 VAL A CA 1
ATOM 845 C C . VAL A 1 106 ? -4.453 -14.118 -8.149 1.00 96.44 106 VAL A C 1
ATOM 847 O O . VAL A 1 106 ? -3.874 -14.259 -9.227 1.00 96.44 106 VAL A O 1
ATOM 850 N N . TYR A 1 107 ? -4.769 -12.911 -7.672 1.00 95.94 107 TYR A N 1
ATOM 851 C CA . TYR A 1 107 ? -4.509 -11.682 -8.422 1.00 95.94 107 TYR A CA 1
ATOM 852 C C . TYR A 1 107 ? -3.006 -11.403 -8.627 1.00 95.94 107 TYR A C 1
ATOM 854 O O . TYR A 1 107 ? -2.611 -11.139 -9.764 1.00 95.94 107 TYR A O 1
ATOM 862 N N . PRO A 1 108 ? -2.120 -11.543 -7.620 1.00 95.00 108 PRO A N 1
ATOM 863 C CA . PRO A 1 108 ? -0.680 -11.410 -7.836 1.00 95.00 108 PRO A CA 1
ATOM 864 C C . PRO A 1 108 ? -0.113 -12.454 -8.807 1.00 95.00 108 PRO A C 1
ATOM 866 O O . PRO A 1 108 ? 0.711 -12.114 -9.655 1.00 95.00 108 PRO A O 1
ATOM 869 N N . LEU A 1 109 ? -0.601 -13.701 -8.770 1.00 94.75 109 LEU A N 1
ATOM 870 C CA . LEU A 1 109 ? -0.231 -14.719 -9.761 1.00 94.75 109 LEU A CA 1
ATOM 871 C C . LEU A 1 109 ? -0.664 -14.322 -11.179 1.00 94.75 109 LEU A C 1
ATOM 873 O O . LEU A 1 109 ? 0.106 -14.487 -12.126 1.00 94.75 109 LEU A O 1
ATOM 877 N N . PHE A 1 110 ? -1.856 -13.737 -11.334 1.00 94.62 110 PHE A N 1
ATOM 878 C CA . PHE A 1 110 ? -2.290 -13.164 -12.608 1.00 94.62 110 PHE A CA 1
ATOM 879 C C . PHE A 1 110 ? -1.320 -12.081 -13.109 1.00 94.62 110 PHE A C 1
ATOM 881 O O . PHE A 1 110 ? -0.936 -12.110 -14.282 1.00 94.62 110 PHE A O 1
ATOM 888 N N . LEU A 1 111 ? -0.870 -11.168 -12.236 1.00 92.19 111 LEU A N 1
ATOM 889 C CA . LEU A 1 111 ? 0.124 -10.144 -12.592 1.00 92.19 111 LEU A CA 1
ATOM 890 C C . LEU A 1 111 ? 1.427 -10.777 -13.090 1.00 92.19 111 LEU A C 1
ATOM 892 O O . LEU A 1 111 ? 1.956 -10.362 -14.124 1.00 92.19 111 LEU A O 1
ATOM 896 N N . VAL A 1 112 ? 1.912 -11.808 -12.392 1.00 91.62 112 VAL A N 1
ATOM 897 C CA . VAL A 1 112 ? 3.118 -12.562 -12.761 1.00 91.62 112 VAL A CA 1
ATOM 898 C C . VAL A 1 112 ? 2.962 -13.206 -14.139 1.00 91.62 112 VAL A C 1
ATOM 900 O O . VAL A 1 112 ? 3.799 -12.985 -15.016 1.00 91.62 112 VAL A O 1
ATOM 903 N N . PHE A 1 113 ? 1.879 -13.950 -14.377 1.00 90.75 113 PHE A N 1
ATOM 904 C CA . PHE A 1 113 ? 1.660 -14.634 -15.654 1.00 90.75 113 PHE A CA 1
ATOM 905 C C . PHE A 1 113 ? 1.462 -13.668 -16.820 1.00 90.75 113 PHE A C 1
ATOM 907 O O . PHE A 1 113 ? 1.989 -13.908 -17.911 1.00 90.75 113 PHE A O 1
ATOM 914 N N . ARG A 1 114 ? 0.739 -12.565 -16.594 1.00 86.50 114 ARG A N 1
ATOM 915 C CA . ARG A 1 114 ? 0.553 -11.507 -17.591 1.00 86.50 114 ARG A CA 1
ATOM 916 C C . ARG A 1 114 ? 1.886 -10.854 -17.941 1.00 86.50 114 ARG A C 1
ATOM 918 O O . ARG A 1 114 ? 2.196 -10.697 -19.118 1.00 86.50 114 ARG A O 1
ATOM 925 N N . ASN A 1 115 ? 2.696 -10.518 -16.940 1.00 85.88 115 ASN A N 1
ATOM 926 C CA . ASN A 1 115 ? 3.993 -9.886 -17.157 1.00 85.88 115 ASN A CA 1
ATOM 927 C C . ASN A 1 115 ? 5.008 -10.832 -17.828 1.00 85.88 115 ASN A C 1
ATOM 929 O O . ASN A 1 115 ? 5.766 -10.401 -18.693 1.00 85.88 115 ASN A O 1
ATOM 933 N N . ALA A 1 116 ? 4.962 -12.129 -17.514 1.00 85.25 116 ALA A N 1
ATOM 934 C CA . ALA A 1 116 ? 5.763 -13.163 -18.169 1.00 85.25 116 ALA A CA 1
ATOM 935 C C . ALA A 1 116 ? 5.217 -13.607 -19.545 1.00 85.25 116 ALA A C 1
ATOM 937 O O . ALA A 1 116 ? 5.717 -14.570 -20.125 1.00 85.25 116 ALA A O 1
ATOM 938 N N . LYS A 1 117 ? 4.180 -12.940 -20.079 1.00 83.38 117 LYS A N 1
ATOM 939 C CA . LYS A 1 117 ? 3.557 -13.239 -21.386 1.00 83.38 117 LYS A CA 1
ATOM 940 C C . LYS A 1 117 ? 3.071 -14.693 -21.516 1.00 83.38 117 LYS A C 1
ATOM 942 O O . LYS A 1 117 ? 3.021 -15.255 -22.610 1.00 83.38 117 LYS A O 1
ATOM 947 N N . ARG A 1 118 ? 2.684 -15.319 -20.398 1.00 83.12 118 ARG A N 1
ATOM 948 C CA . ARG A 1 118 ? 2.132 -16.682 -20.351 1.00 83.12 118 ARG A CA 1
ATOM 949 C C . ARG A 1 118 ? 0.606 -16.618 -20.470 1.00 83.12 118 ARG A C 1
ATOM 951 O O . ARG A 1 118 ? -0.115 -16.796 -19.491 1.00 83.12 118 ARG A O 1
ATOM 958 N N . THR A 1 119 ? 0.111 -16.373 -21.686 1.00 80.62 119 THR A N 1
ATOM 959 C CA . THR A 1 119 ? -1.304 -16.063 -21.988 1.00 80.62 119 THR A CA 1
ATOM 960 C C . THR A 1 119 ? -2.305 -17.067 -21.410 1.00 80.62 119 THR A C 1
ATOM 962 O O . THR A 1 119 ? -3.306 -16.657 -20.828 1.00 80.62 119 THR A O 1
ATOM 965 N N . LYS A 1 120 ? -2.030 -18.376 -21.501 1.00 84.00 120 LYS A N 1
ATOM 966 C CA . LYS A 1 120 ? -2.912 -19.425 -20.951 1.00 84.00 120 LYS A CA 1
ATOM 967 C C . LYS A 1 120 ? -3.071 -19.305 -19.435 1.00 84.00 120 LYS A C 1
ATOM 969 O O . LYS A 1 120 ? -4.188 -19.272 -18.931 1.00 84.00 120 LYS A O 1
ATOM 974 N N . MET A 1 121 ? -1.951 -19.208 -18.720 1.00 88.94 121 MET A N 1
ATOM 975 C CA . MET A 1 121 ? -1.944 -19.100 -17.259 1.00 88.94 121 MET A CA 1
ATOM 976 C C . MET A 1 121 ? -2.560 -17.775 -16.800 1.00 88.94 121 MET A C 1
ATOM 978 O O . MET A 1 121 ? -3.325 -17.747 -15.838 1.00 88.94 121 MET A O 1
ATOM 982 N N . ALA A 1 122 ? -2.303 -16.687 -17.534 1.00 89.44 122 ALA A N 1
ATOM 983 C CA . ALA A 1 122 ? -2.940 -15.397 -17.292 1.00 89.44 122 ALA A CA 1
ATOM 984 C C . ALA A 1 122 ? -4.471 -15.485 -17.440 1.00 89.44 122 ALA A C 1
ATOM 986 O O . ALA A 1 122 ? -5.193 -15.024 -16.566 1.00 89.44 122 ALA A O 1
ATOM 987 N N . LEU A 1 123 ? -4.988 -16.146 -18.481 1.00 89.81 123 LEU A N 1
ATOM 988 C CA . LEU A 1 123 ? -6.432 -16.337 -18.653 1.00 89.81 123 LEU A CA 1
ATOM 989 C C . LEU A 1 123 ? -7.043 -17.214 -17.544 1.00 89.81 123 LEU A C 1
ATOM 991 O O . LEU A 1 123 ? -8.084 -16.866 -16.993 1.00 89.81 123 LEU A O 1
ATOM 995 N N . VAL A 1 124 ? -6.401 -18.336 -17.197 1.00 92.88 124 VAL A N 1
ATOM 996 C CA . VAL A 1 124 ? -6.885 -19.231 -16.130 1.00 92.88 124 VAL A CA 1
ATOM 997 C C . VAL A 1 124 ? -6.923 -18.503 -14.789 1.00 92.88 124 VAL A C 1
ATOM 999 O O . VAL A 1 124 ? -7.946 -18.521 -14.112 1.00 92.88 124 VAL A O 1
ATOM 1002 N N . SER A 1 125 ? -5.839 -17.818 -14.422 1.00 94.19 125 SER A N 1
ATOM 1003 C CA . SER A 1 125 ? -5.782 -17.033 -13.183 1.00 94.19 125 SER A CA 1
ATOM 1004 C C . SER A 1 125 ? -6.822 -15.909 -13.158 1.00 94.19 125 SER A C 1
ATOM 1006 O O . SER A 1 125 ? -7.451 -15.704 -12.126 1.00 94.19 125 SER A O 1
ATOM 1008 N 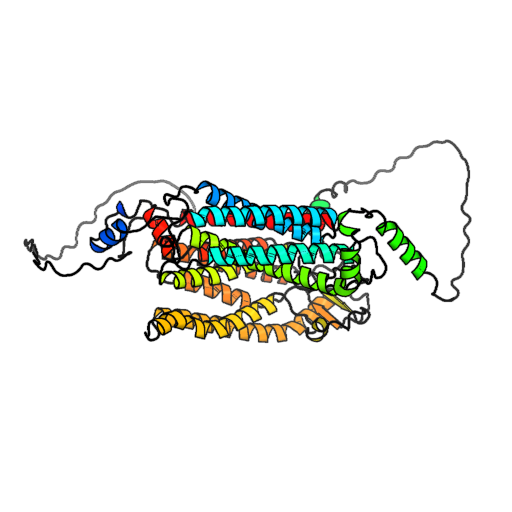N . LEU A 1 126 ? -7.090 -15.258 -14.295 1.00 94.62 126 LEU A N 1
ATOM 1009 C CA . LEU A 1 126 ? -8.153 -14.261 -14.426 1.00 94.62 126 LEU A CA 1
ATOM 1010 C C . LEU A 1 126 ? -9.551 -14.868 -14.204 1.00 94.62 126 LEU A C 1
ATOM 1012 O O . LEU A 1 126 ? -10.364 -14.277 -13.501 1.00 94.62 126 LEU A O 1
ATOM 1016 N N . LEU A 1 127 ? -9.830 -16.058 -14.747 1.00 94.94 127 LEU A N 1
ATOM 1017 C CA . LEU A 1 127 ? -11.103 -16.761 -14.530 1.00 94.94 127 LEU A CA 1
ATOM 1018 C C . LEU A 1 127 ? -11.291 -17.169 -13.065 1.00 94.94 127 LEU A C 1
ATOM 1020 O O . LEU A 1 127 ? -12.356 -16.935 -12.493 1.00 94.94 127 LEU A O 1
ATOM 1024 N N . VAL A 1 128 ? -10.255 -17.745 -12.446 1.00 96.69 128 VAL A N 1
ATOM 1025 C CA . VAL A 1 128 ? -10.272 -18.112 -11.019 1.00 96.69 128 VAL A CA 1
ATOM 1026 C C . VAL A 1 128 ? -10.477 -16.867 -10.158 1.00 96.69 128 VAL A C 1
ATOM 1028 O O . VAL A 1 128 ? -11.279 -16.884 -9.226 1.00 96.69 128 VAL A O 1
ATOM 1031 N N . TYR A 1 129 ? -9.812 -15.766 -10.506 1.00 96.94 129 TYR A N 1
ATOM 1032 C CA . TYR A 1 129 ? -9.962 -14.481 -9.837 1.00 96.94 129 TYR A CA 1
ATOM 1033 C C . TYR A 1 129 ? -11.402 -13.951 -9.928 1.00 96.94 129 TYR A C 1
ATOM 1035 O O . TYR A 1 129 ? -11.986 -13.562 -8.912 1.00 96.94 129 TYR A O 1
ATOM 1043 N N . SER A 1 130 ? -12.014 -13.980 -11.115 1.00 95.88 130 SER A N 1
ATOM 1044 C CA . SER A 1 130 ? -13.403 -13.549 -11.309 1.00 95.88 130 SER A CA 1
ATOM 1045 C C . SER A 1 130 ? -14.406 -14.437 -10.565 1.00 95.88 130 SER A C 1
ATOM 1047 O O . SER A 1 130 ? -15.363 -13.922 -9.982 1.00 95.88 130 SER A O 1
ATOM 1049 N N . ALA A 1 131 ? -14.180 -15.753 -10.521 1.00 96.62 131 ALA A N 1
ATOM 1050 C CA . ALA A 1 131 ? -15.011 -16.683 -9.758 1.00 96.62 131 ALA A CA 1
ATOM 1051 C C . ALA A 1 131 ? -14.911 -16.435 -8.241 1.00 96.62 131 ALA A C 1
ATOM 1053 O O . ALA A 1 131 ? -15.934 -16.355 -7.554 1.00 96.62 131 ALA A O 1
ATOM 1054 N N . ALA A 1 132 ? -13.694 -16.245 -7.723 1.00 97.19 132 ALA A N 1
ATOM 1055 C CA . ALA A 1 132 ? -13.464 -15.930 -6.315 1.00 97.19 132 ALA A CA 1
ATOM 1056 C C . ALA A 1 132 ? -14.074 -14.571 -5.930 1.00 97.19 132 ALA A C 1
ATOM 1058 O O . ALA A 1 132 ? -14.749 -14.470 -4.908 1.00 97.19 132 ALA A O 1
ATOM 1059 N N . THR A 1 133 ? -13.936 -13.556 -6.790 1.00 96.94 133 THR A N 1
ATOM 1060 C CA . THR A 1 133 ? -14.553 -12.232 -6.594 1.00 96.94 133 THR A CA 1
ATOM 1061 C C . THR A 1 133 ? -16.076 -12.329 -6.549 1.00 96.94 133 THR A C 1
ATOM 1063 O O . THR A 1 133 ? -16.706 -11.799 -5.639 1.00 96.94 133 THR A O 1
ATOM 1066 N N . THR A 1 134 ? -16.683 -13.063 -7.485 1.00 96.81 134 THR A N 1
ATOM 1067 C CA . THR A 1 134 ? -18.140 -13.271 -7.513 1.00 96.81 134 THR A CA 1
ATOM 1068 C C . THR A 1 134 ? -18.621 -13.971 -6.241 1.00 96.81 134 THR A C 1
ATOM 1070 O O . THR A 1 134 ? -19.592 -13.540 -5.622 1.00 96.81 134 THR A O 1
ATOM 1073 N N . THR A 1 135 ? -17.896 -15.004 -5.801 1.00 97.75 135 THR A N 1
ATOM 1074 C CA . THR A 1 135 ? -18.182 -15.718 -4.548 1.00 97.75 135 THR A CA 1
ATOM 1075 C C . THR A 1 135 ? -18.092 -14.784 -3.344 1.00 97.75 135 THR A C 1
ATOM 1077 O O . THR A 1 135 ? -18.980 -14.803 -2.492 1.00 97.75 135 THR A O 1
ATOM 1080 N N . ALA A 1 136 ? -17.063 -13.934 -3.285 1.00 97.69 136 ALA A N 1
ATOM 1081 C CA . ALA A 1 136 ? -16.887 -12.964 -2.213 1.00 97.69 136 ALA A CA 1
ATOM 1082 C C . ALA A 1 136 ? -18.051 -11.961 -2.172 1.00 97.69 136 ALA A C 1
ATOM 1084 O O . ALA A 1 136 ? -18.643 -11.763 -1.113 1.00 97.69 136 ALA A O 1
ATOM 1085 N N . VAL A 1 137 ? -18.420 -11.369 -3.310 1.00 97.44 137 VAL A N 1
ATOM 1086 C CA . VAL A 1 137 ? -19.493 -10.363 -3.400 1.00 97.44 137 VAL A CA 1
ATOM 1087 C C . VAL A 1 137 ? -20.850 -10.956 -3.014 1.00 97.44 137 VAL A C 1
ATOM 1089 O O . VAL A 1 137 ? -21.556 -10.377 -2.190 1.00 97.44 137 VAL A O 1
ATOM 1092 N N . ILE A 1 138 ? -21.202 -12.132 -3.549 1.00 97.25 138 ILE A N 1
ATOM 1093 C CA . ILE A 1 138 ? -22.467 -12.808 -3.216 1.00 97.25 138 ILE A CA 1
ATOM 1094 C C . ILE A 1 138 ? -22.508 -13.150 -1.726 1.00 97.25 138 ILE A C 1
ATOM 1096 O O . ILE A 1 138 ? -23.507 -12.888 -1.061 1.00 97.25 138 ILE A O 1
ATOM 1100 N N . SER A 1 139 ? -21.416 -13.693 -1.183 1.00 97.06 139 SER A N 1
ATOM 1101 C CA . SER A 1 139 ? -21.353 -14.084 0.228 1.00 97.06 139 SER A CA 1
ATOM 1102 C C . SER A 1 139 ? -21.495 -12.882 1.165 1.00 97.06 139 SER A C 1
ATOM 1104 O O . SER A 1 139 ? -22.194 -12.979 2.173 1.00 97.06 139 SER A O 1
ATOM 1106 N N . LEU A 1 140 ? -20.908 -11.729 0.816 1.00 95.81 140 LEU A N 1
ATOM 1107 C CA . LEU A 1 140 ? -21.113 -10.500 1.584 1.00 95.81 140 LEU A CA 1
ATOM 1108 C C . LEU A 1 140 ? -22.563 -10.030 1.495 1.00 95.81 140 LEU A C 1
ATOM 1110 O O . LEU A 1 140 ? -23.148 -9.719 2.524 1.00 95.81 140 LEU A O 1
ATOM 1114 N N . SER A 1 141 ? -23.161 -10.044 0.301 1.00 95.00 141 SER A N 1
ATOM 1115 C CA . SER A 1 141 ? -24.563 -9.652 0.114 1.00 95.00 141 SER A CA 1
ATOM 1116 C C . SER A 1 141 ? -25.526 -10.517 0.934 1.00 95.00 141 SER A C 1
ATOM 1118 O O . SER A 1 141 ? -26.495 -10.000 1.487 1.00 95.00 141 SER A O 1
ATOM 1120 N N . VAL A 1 142 ? -25.269 -11.827 1.029 1.00 95.62 142 VAL A N 1
ATOM 1121 C CA . VAL A 1 142 ? -26.057 -12.746 1.866 1.00 95.62 142 VAL A CA 1
ATOM 1122 C C . VAL A 1 142 ? -25.902 -12.393 3.344 1.00 95.62 142 VAL A C 1
ATOM 1124 O O . VAL A 1 142 ? -26.897 -12.336 4.064 1.00 95.62 142 VAL A O 1
ATOM 1127 N N . PHE A 1 143 ? -24.681 -12.109 3.800 1.00 94.56 143 PHE A N 1
ATOM 1128 C CA . PHE A 1 143 ? -24.439 -11.696 5.180 1.00 94.56 143 PHE A CA 1
ATOM 1129 C C . PHE A 1 143 ? -25.122 -10.365 5.526 1.00 94.56 143 PHE A C 1
ATOM 1131 O O . PHE A 1 143 ? -25.795 -10.270 6.551 1.00 94.56 143 PHE A O 1
ATOM 1138 N N . THR A 1 144 ? -24.990 -9.351 4.667 1.00 91.44 144 THR A N 1
ATOM 1139 C CA . THR A 1 144 ? -25.565 -8.022 4.909 1.00 91.44 144 THR A CA 1
ATOM 1140 C C . THR A 1 144 ? -27.086 -8.038 4.860 1.00 91.44 144 THR A C 1
ATOM 1142 O O . THR A 1 144 ? -27.708 -7.271 5.576 1.00 91.44 144 THR A O 1
ATOM 1145 N N . SER A 1 145 ? -27.697 -8.934 4.074 1.00 91.50 145 SER A N 1
ATOM 1146 C CA . SER A 1 145 ? -29.162 -9.076 4.024 1.00 91.50 145 SER A CA 1
ATOM 1147 C C . SER A 1 145 ? -29.793 -9.558 5.336 1.00 91.50 145 SER A C 1
ATOM 1149 O O . SER A 1 145 ? -30.991 -9.381 5.535 1.00 91.50 145 SER A O 1
ATOM 1151 N N . SER A 1 146 ? -29.005 -10.176 6.221 1.00 90.19 146 SER A N 1
ATOM 1152 C CA . SER A 1 146 ? -29.456 -10.659 7.531 1.00 90.19 146 SER A CA 1
ATOM 1153 C C . SER A 1 146 ? -28.795 -9.942 8.707 1.00 90.19 146 SER A C 1
ATOM 1155 O O . SER A 1 146 ? -29.015 -10.338 9.850 1.00 90.19 146 SER A O 1
ATOM 1157 N N . ALA A 1 147 ? -27.943 -8.950 8.444 1.00 89.00 147 ALA A N 1
ATOM 1158 C CA . ALA A 1 147 ? -27.303 -8.144 9.475 1.00 89.00 147 ALA A CA 1
ATOM 1159 C C . ALA A 1 147 ? -28.199 -6.959 9.855 1.00 89.00 147 ALA A C 1
ATOM 1161 O O . ALA A 1 147 ? -28.912 -6.428 9.007 1.00 89.00 147 ALA A O 1
ATOM 1162 N N . ASP A 1 148 ? -28.140 -6.532 11.116 1.00 86.94 148 ASP A N 1
ATOM 1163 C CA . ASP A 1 148 ? -28.802 -5.302 11.552 1.00 86.94 148 ASP A CA 1
ATOM 1164 C C . ASP A 1 148 ? -28.136 -4.085 10.891 1.00 86.94 148 ASP A C 1
ATOM 1166 O O . ASP A 1 148 ? -26.920 -3.891 10.999 1.00 86.94 148 ASP A O 1
ATOM 1170 N N . GLU A 1 149 ? -28.933 -3.258 10.212 1.00 81.25 149 GLU A N 1
ATOM 1171 C CA . GLU A 1 149 ? -28.472 -2.032 9.553 1.00 81.25 149 GLU A CA 1
ATOM 1172 C C . GLU A 1 149 ? -27.867 -1.029 10.550 1.00 81.25 149 GLU A C 1
ATOM 1174 O O . GLU A 1 149 ? -26.976 -0.256 10.190 1.00 81.25 149 GLU A O 1
ATOM 1179 N N . ASN A 1 150 ? -28.288 -1.080 11.818 1.00 83.06 150 ASN A N 1
ATOM 1180 C CA . ASN A 1 150 ? -27.797 -0.198 12.875 1.00 83.06 150 ASN A CA 1
ATOM 1181 C C . ASN A 1 150 ? -26.491 -0.680 13.523 1.00 83.06 150 ASN A C 1
ATOM 1183 O O . ASN A 1 150 ? -25.895 0.066 14.297 1.00 83.06 150 ASN A O 1
ATOM 1187 N N . LEU A 1 151 ? -26.011 -1.892 13.209 1.00 86.25 151 LEU A N 1
ATOM 1188 C CA . LEU A 1 151 ? -24.792 -2.442 13.818 1.00 86.25 151 LEU A CA 1
ATOM 1189 C C . LEU A 1 151 ? -23.555 -1.582 13.513 1.00 86.25 151 LEU A C 1
ATOM 1191 O O . LEU A 1 151 ? -22.674 -1.401 14.361 1.00 86.25 151 LEU A O 1
ATOM 1195 N N . TYR A 1 152 ? -23.473 -1.079 12.280 1.00 88.81 152 TYR A N 1
ATOM 1196 C CA . TYR A 1 152 ? -22.388 -0.215 11.825 1.00 88.81 152 TYR A CA 1
ATOM 1197 C C . TYR A 1 152 ? -22.873 0.676 10.661 1.00 88.81 152 TYR A C 1
ATOM 1199 O O . TYR A 1 152 ? -22.630 0.370 9.482 1.00 88.81 152 TYR A O 1
ATOM 1207 N N . PRO A 1 153 ? -23.634 1.741 10.978 1.00 86.50 153 PRO A N 1
ATOM 1208 C CA . PRO A 1 153 ? -24.299 2.572 9.985 1.00 86.50 153 PRO A CA 1
ATOM 1209 C C . PRO A 1 153 ? -23.280 3.339 9.141 1.00 86.50 153 PRO A C 1
ATOM 1211 O O . PRO A 1 153 ? -22.249 3.795 9.632 1.00 86.50 153 PRO A O 1
ATOM 1214 N N . GLY A 1 154 ? -23.566 3.486 7.846 1.00 85.38 154 GLY A N 1
ATOM 1215 C CA . GLY A 1 154 ? -22.692 4.226 6.929 1.00 85.38 154 GLY A CA 1
ATOM 1216 C C . GLY A 1 154 ? -21.347 3.549 6.646 1.00 85.38 154 GLY A C 1
ATOM 1217 O O . GLY A 1 154 ? -20.401 4.220 6.235 1.00 85.38 154 GLY A O 1
ATOM 1218 N N . ASN A 1 155 ? -21.233 2.232 6.855 1.00 89.25 155 ASN A N 1
ATOM 1219 C CA . ASN A 1 155 ? -19.981 1.528 6.604 1.00 89.25 155 ASN A CA 1
ATOM 1220 C C . ASN A 1 155 ? -19.532 1.649 5.136 1.00 89.25 155 ASN A C 1
ATOM 1222 O O . ASN A 1 155 ? -20.302 1.433 4.200 1.00 89.25 155 ASN A O 1
ATOM 1226 N N . ALA A 1 156 ? -18.254 1.975 4.935 1.00 91.44 156 ALA A N 1
ATOM 1227 C CA . ALA A 1 156 ? -17.681 2.141 3.600 1.00 91.44 156 ALA A CA 1
ATOM 1228 C C . ALA A 1 156 ? -17.417 0.802 2.887 1.00 91.44 156 ALA A C 1
ATOM 1230 O O . ALA A 1 156 ? -17.272 0.762 1.667 1.00 91.44 156 ALA A O 1
ATOM 1231 N N . TYR A 1 157 ? -17.365 -0.312 3.621 1.00 94.12 157 TYR A N 1
ATOM 1232 C CA . TYR A 1 157 ? -16.915 -1.593 3.080 1.00 94.12 157 TYR A CA 1
ATOM 1233 C C . TYR A 1 157 ? -17.894 -2.221 2.082 1.00 94.12 157 TYR A C 1
ATOM 1235 O O . TYR A 1 157 ? -17.479 -2.742 1.042 1.00 94.12 157 TYR A O 1
ATOM 1243 N N . VAL A 1 158 ? -19.200 -2.147 2.352 1.00 92.69 158 VAL A N 1
ATOM 1244 C CA . VAL A 1 158 ? -20.235 -2.643 1.433 1.00 92.69 158 VAL A CA 1
ATOM 1245 C C . VAL A 1 158 ? -20.214 -1.902 0.087 1.00 92.69 158 VAL A C 1
ATOM 1247 O O . VAL A 1 158 ? -20.069 -2.573 -0.941 1.00 92.69 158 VAL A O 1
ATOM 1250 N N . PRO A 1 159 ? -20.275 -0.553 0.026 1.00 94.88 159 PRO A N 1
ATOM 1251 C CA . PRO A 1 159 ? -20.200 0.155 -1.252 1.00 94.88 159 PRO A CA 1
ATOM 1252 C C . PRO A 1 159 ? -18.850 -0.047 -1.951 1.00 94.88 159 PRO A C 1
ATOM 1254 O O . PRO A 1 159 ? -18.813 -0.215 -3.171 1.00 94.88 159 PRO A O 1
ATOM 1257 N N . MET A 1 160 ? -17.746 -0.127 -1.201 1.00 96.50 160 MET A N 1
ATOM 1258 C CA . MET A 1 160 ? -16.437 -0.488 -1.751 1.00 96.50 160 MET A CA 1
ATOM 1259 C C . MET A 1 160 ? -16.447 -1.875 -2.412 1.00 96.50 160 MET A C 1
ATOM 1261 O O . MET A 1 160 ? -15.951 -2.038 -3.523 1.00 96.50 160 MET A O 1
ATOM 1265 N N . THR A 1 161 ? -17.099 -2.866 -1.808 1.00 96.50 161 THR A N 1
ATOM 1266 C CA . THR A 1 161 ? -17.240 -4.199 -2.416 1.00 96.50 161 THR A CA 1
ATOM 1267 C C . THR A 1 161 ? -18.035 -4.152 -3.729 1.00 96.50 161 THR A C 1
ATOM 1269 O O . THR A 1 161 ? -17.701 -4.859 -4.680 1.00 96.50 161 THR A O 1
ATOM 1272 N N . GLY A 1 162 ? -19.032 -3.268 -3.833 1.00 95.81 162 GLY A N 1
ATOM 1273 C CA . GLY A 1 162 ? -19.728 -2.989 -5.094 1.00 95.81 162 GLY A CA 1
ATOM 1274 C C . GLY A 1 162 ? -18.812 -2.384 -6.167 1.00 95.81 162 GLY A C 1
ATOM 1275 O O . GLY A 1 162 ? -18.821 -2.833 -7.314 1.00 95.81 162 GLY A O 1
ATOM 1276 N N . ILE A 1 163 ? -17.961 -1.420 -5.794 1.00 96.56 163 ILE A N 1
ATOM 1277 C CA . ILE A 1 163 ? -16.941 -0.848 -6.692 1.00 96.56 163 ILE A CA 1
ATOM 1278 C C . ILE A 1 163 ? -15.968 -1.936 -7.154 1.00 96.56 163 ILE A C 1
ATOM 1280 O O . ILE A 1 163 ? -15.668 -2.025 -8.345 1.00 96.56 163 ILE A O 1
ATOM 1284 N N . TRP A 1 164 ? -15.514 -2.798 -6.240 1.00 96.69 164 TRP A N 1
ATOM 1285 C CA . TRP A 1 164 ? -14.658 -3.931 -6.576 1.00 96.69 164 TRP A CA 1
ATOM 1286 C C . TRP A 1 164 ? -15.326 -4.859 -7.600 1.00 96.69 164 TRP A C 1
ATOM 1288 O O . TRP A 1 164 ? -14.686 -5.222 -8.588 1.00 96.69 164 TRP A O 1
ATOM 1298 N N . ALA A 1 165 ? -16.612 -5.182 -7.434 1.00 96.62 165 ALA A N 1
ATOM 1299 C CA . ALA A 1 165 ? -17.352 -6.004 -8.391 1.00 96.62 165 ALA A CA 1
ATOM 1300 C C . ALA A 1 165 ? -17.371 -5.381 -9.800 1.00 96.62 165 ALA A C 1
ATOM 1302 O O . ALA A 1 165 ? -17.070 -6.060 -10.784 1.00 96.62 165 ALA A O 1
ATOM 1303 N N . ILE A 1 166 ? -17.653 -4.077 -9.901 1.00 96.69 166 ILE A N 1
ATOM 1304 C CA . ILE A 1 166 ? -17.668 -3.345 -11.179 1.00 96.69 166 ILE A CA 1
ATOM 1305 C C . ILE A 1 166 ? -16.274 -3.340 -11.817 1.00 96.69 166 ILE A C 1
ATOM 1307 O O . ILE A 1 166 ? -16.133 -3.650 -13.003 1.00 96.69 166 ILE A O 1
ATOM 1311 N N . LEU A 1 167 ? -15.237 -3.028 -11.032 1.00 95.75 167 LEU A N 1
ATOM 1312 C CA . LEU A 1 167 ? -13.851 -3.030 -11.499 1.00 95.75 167 LEU A CA 1
ATOM 1313 C C . LEU A 1 167 ? -13.421 -4.418 -11.975 1.00 95.75 167 LEU A C 1
ATOM 1315 O O . LEU A 1 167 ? -12.802 -4.516 -13.027 1.00 95.75 167 LEU A O 1
ATOM 1319 N N . ALA A 1 168 ? -13.788 -5.485 -11.262 1.00 95.69 168 ALA A N 1
ATOM 1320 C CA . ALA A 1 168 ? -13.454 -6.856 -11.633 1.00 95.69 168 ALA A CA 1
ATOM 1321 C C . ALA A 1 168 ? -14.130 -7.293 -12.943 1.00 95.69 168 ALA A C 1
ATOM 1323 O O . ALA A 1 168 ? -13.487 -7.932 -13.775 1.00 95.69 168 ALA A O 1
ATOM 1324 N N . VAL A 1 169 ? -15.396 -6.919 -13.170 1.00 96.44 169 VAL A N 1
ATOM 1325 C CA . VAL A 1 169 ? -16.089 -7.193 -14.442 1.00 96.44 169 VAL A CA 1
ATOM 1326 C C . VAL A 1 169 ? -15.433 -6.429 -15.592 1.00 96.44 169 VAL A C 1
ATOM 1328 O O . VAL A 1 169 ? -15.134 -7.019 -16.632 1.00 96.44 169 VAL A O 1
ATOM 1331 N N . ALA A 1 170 ? -15.156 -5.133 -15.409 1.00 95.88 170 ALA A N 1
ATOM 1332 C CA . ALA A 1 170 ? -14.463 -4.334 -16.416 1.00 95.88 170 ALA A CA 1
ATOM 1333 C C . ALA A 1 170 ? -13.066 -4.906 -16.712 1.00 95.88 170 ALA A C 1
ATOM 1335 O O . ALA A 1 170 ? -12.698 -5.093 -17.873 1.00 95.88 170 ALA A O 1
ATOM 1336 N N . HIS A 1 171 ? -12.305 -5.239 -15.668 1.00 94.62 171 HIS A N 1
ATOM 1337 C CA . HIS A 1 171 ? -10.970 -5.819 -15.776 1.00 94.62 171 HIS A CA 1
ATOM 1338 C C . HIS A 1 171 ? -10.990 -7.149 -16.524 1.00 94.62 171 HIS A C 1
ATOM 1340 O O . HIS A 1 171 ? -10.180 -7.327 -17.435 1.00 94.62 171 HIS A O 1
ATOM 1346 N N . PHE A 1 172 ? -11.956 -8.025 -16.234 1.00 94.88 172 PHE A N 1
ATOM 1347 C CA . PHE A 1 172 ? -12.153 -9.279 -16.957 1.00 94.88 172 PHE A CA 1
ATOM 1348 C C . PHE A 1 172 ? -12.379 -9.037 -18.453 1.00 94.88 172 PHE A C 1
ATOM 1350 O O . PHE A 1 172 ? -11.622 -9.539 -19.285 1.00 94.88 172 PHE A O 1
ATOM 1357 N N . VAL A 1 173 ? -13.377 -8.217 -18.803 1.00 92.88 173 VAL A N 1
ATOM 1358 C CA . VAL A 1 173 ? -13.753 -7.952 -20.201 1.00 92.88 173 VAL A CA 1
ATOM 1359 C C . VAL A 1 173 ? -12.587 -7.343 -20.979 1.00 92.88 173 VAL A C 1
ATOM 1361 O O . VAL A 1 173 ? -12.194 -7.874 -22.019 1.00 92.88 173 VAL A O 1
ATOM 1364 N N . PHE A 1 174 ? -11.990 -6.257 -20.479 1.00 92.81 174 PHE A N 1
ATOM 1365 C CA . PHE A 1 174 ? -10.910 -5.574 -21.194 1.00 92.81 174 PHE A CA 1
ATOM 1366 C C . PHE A 1 174 ? -9.639 -6.416 -21.278 1.00 92.81 174 PHE A C 1
ATOM 1368 O O . PHE A 1 174 ? -8.962 -6.370 -22.304 1.00 92.81 174 PHE A O 1
ATOM 1375 N N . THR A 1 175 ? -9.322 -7.211 -20.253 1.00 90.88 175 THR A N 1
ATOM 1376 C CA . THR A 1 175 ? -8.148 -8.091 -20.287 1.00 90.88 175 THR A CA 1
ATOM 1377 C C . THR A 1 175 ? -8.333 -9.224 -21.292 1.00 90.88 175 THR A C 1
ATOM 1379 O O . THR A 1 175 ? -7.415 -9.491 -22.061 1.00 90.88 175 THR A O 1
ATOM 1382 N N . VAL A 1 176 ? -9.511 -9.851 -21.365 1.00 89.25 176 VAL A N 1
ATOM 1383 C CA . VAL A 1 176 ? -9.785 -10.890 -22.375 1.00 89.25 176 VAL A CA 1
ATOM 1384 C C . VAL A 1 176 ? -9.666 -10.320 -23.793 1.00 89.25 176 VAL A C 1
ATOM 1386 O O . VAL A 1 176 ? -9.008 -10.922 -24.643 1.00 89.25 176 VAL A O 1
ATOM 1389 N N . LEU A 1 177 ? -10.230 -9.132 -24.044 1.00 87.25 177 LEU A N 1
ATOM 1390 C CA . LEU A 1 177 ? -10.105 -8.446 -25.337 1.00 87.25 177 LEU A CA 1
ATOM 1391 C C . LEU A 1 177 ? -8.652 -8.057 -25.656 1.00 87.25 177 LEU A C 1
ATOM 1393 O O . LEU A 1 177 ? -8.214 -8.191 -26.797 1.00 87.25 177 LEU A O 1
ATOM 1397 N N . ALA A 1 178 ? -7.887 -7.606 -24.659 1.00 85.81 178 ALA A N 1
ATOM 1398 C CA . ALA A 1 178 ? -6.475 -7.266 -24.818 1.00 85.81 178 ALA A CA 1
ATOM 1399 C C . ALA A 1 178 ? -5.621 -8.495 -25.166 1.00 85.81 178 ALA A C 1
ATOM 1401 O O . ALA A 1 178 ? -4.797 -8.429 -26.078 1.00 85.81 178 ALA A O 1
ATOM 1402 N N . LEU A 1 179 ? -5.845 -9.626 -24.490 1.00 82.88 179 LEU A N 1
ATOM 1403 C CA . LEU A 1 179 ? -5.155 -10.882 -24.790 1.00 82.88 179 LEU A CA 1
ATOM 1404 C C . LEU A 1 179 ? -5.534 -11.415 -26.186 1.00 82.88 179 LEU A C 1
ATOM 1406 O O . LEU A 1 179 ? -4.669 -11.962 -26.865 1.00 82.88 179 LEU A O 1
ATOM 1410 N N . ASN A 1 180 ? -6.776 -11.192 -26.644 1.00 79.44 180 ASN A N 1
ATOM 1411 C CA . ASN A 1 180 ? -7.205 -11.423 -28.037 1.00 79.44 180 ASN A CA 1
ATOM 1412 C C . ASN A 1 180 ? -6.392 -10.637 -29.037 1.00 79.44 180 ASN A C 1
ATOM 1414 O O . ASN A 1 180 ? -5.754 -11.218 -29.910 1.00 79.44 180 ASN A O 1
ATOM 1418 N N . TYR A 1 181 ? -6.342 -9.329 -28.846 1.00 79.38 181 TYR A N 1
ATOM 1419 C CA . TYR A 1 181 ? -5.616 -8.460 -29.749 1.00 79.38 181 TYR A CA 1
ATOM 1420 C C . TYR A 1 181 ? -4.121 -8.810 -29.840 1.00 79.38 181 TYR A C 1
ATOM 1422 O O . TYR A 1 181 ? -3.535 -8.771 -30.917 1.00 79.38 181 TYR A O 1
ATOM 1430 N N . GLN A 1 182 ? -3.493 -9.151 -28.711 1.00 75.81 182 GLN A N 1
ATOM 1431 C CA . GLN A 1 182 ? -2.050 -9.396 -28.649 1.00 75.81 182 GLN A CA 1
ATOM 1432 C C . GLN A 1 182 ? -1.635 -10.800 -29.115 1.00 75.81 182 GLN A C 1
ATOM 1434 O O . GLN A 1 182 ? -0.533 -10.955 -29.645 1.00 75.81 182 GLN A O 1
ATOM 1439 N N . TYR A 1 183 ? -2.479 -11.816 -28.898 1.00 73.00 183 TYR A N 1
ATOM 1440 C CA . TYR A 1 183 ? -2.104 -13.231 -29.041 1.00 73.00 183 TYR A CA 1
ATOM 1441 C C . TYR A 1 183 ? -3.112 -14.076 -29.837 1.00 73.00 183 TYR A C 1
ATOM 1443 O O . TYR A 1 183 ? -3.032 -15.304 -29.802 1.00 73.00 183 TYR A O 1
ATOM 1451 N N . GLY A 1 184 ? -4.078 -13.453 -30.515 1.00 64.56 184 GLY A N 1
ATOM 1452 C CA . GLY A 1 184 ? -5.121 -14.151 -31.262 1.00 64.56 184 GLY A CA 1
ATOM 1453 C C . GLY A 1 184 ? -4.792 -14.556 -32.695 1.00 64.56 184 GLY A C 1
ATOM 1454 O O . GLY A 1 184 ? -3.773 -14.144 -33.250 1.00 64.56 184 GLY A O 1
ATOM 1455 N N . PRO A 1 185 ? -5.665 -15.395 -33.291 1.00 55.69 185 PRO A N 1
ATOM 1456 C CA . PRO A 1 185 ? -5.442 -16.010 -34.600 1.00 55.69 185 PRO A CA 1
ATOM 1457 C C . PRO A 1 185 ? -5.522 -15.006 -35.760 1.00 55.69 185 PRO A C 1
ATOM 1459 O O . PRO A 1 185 ? -4.936 -15.231 -36.817 1.00 55.69 185 PRO A O 1
ATOM 1462 N N . THR A 1 186 ? -6.206 -13.871 -35.586 1.00 52.28 186 THR A N 1
ATOM 1463 C CA . THR A 1 186 ? -6.306 -12.792 -36.580 1.00 52.28 186 THR A CA 1
ATOM 1464 C C . THR A 1 186 ? -5.070 -11.891 -36.541 1.00 52.28 186 THR A C 1
ATOM 1466 O O . THR A 1 186 ? -5.123 -10.710 -36.209 1.00 52.28 186 THR A O 1
ATOM 1469 N N . GLN A 1 187 ? -3.914 -12.442 -36.902 1.00 52.75 187 GLN A N 1
ATOM 1470 C CA . GLN A 1 187 ? -2.638 -11.727 -36.873 1.00 52.75 187 GLN A CA 1
ATOM 1471 C C . GLN A 1 187 ? -2.464 -10.795 -38.093 1.00 52.75 187 GLN A C 1
ATOM 1473 O O . GLN A 1 187 ? -1.521 -10.933 -38.863 1.00 52.75 187 GLN A O 1
ATOM 1478 N N . LYS A 1 188 ? -3.376 -9.832 -38.301 1.00 42.50 188 LYS A N 1
ATOM 1479 C CA . LYS A 1 188 ? -3.227 -8.803 -39.355 1.00 42.50 188 LYS A CA 1
ATOM 1480 C C . LYS A 1 188 ? -2.434 -7.571 -38.913 1.00 42.50 188 LYS A C 1
ATOM 1482 O O . LYS A 1 188 ? -1.908 -6.863 -39.762 1.00 42.50 188 LYS A O 1
ATOM 1487 N N . TYR A 1 189 ? -2.311 -7.328 -37.607 1.00 42.84 189 TYR A N 1
ATOM 1488 C CA . TYR A 1 189 ? -1.659 -6.129 -37.070 1.00 42.84 189 TYR A CA 1
ATOM 1489 C C . TYR A 1 189 ? -0.861 -6.425 -35.799 1.00 42.84 189 TYR A C 1
ATOM 1491 O O . TYR A 1 189 ? -1.014 -5.741 -34.786 1.00 42.84 189 TYR A O 1
ATOM 1499 N N . ALA A 1 190 ? 0.036 -7.415 -35.843 1.00 39.62 190 ALA A N 1
ATOM 1500 C CA . ALA A 1 190 ? 1.065 -7.577 -34.814 1.00 39.62 190 ALA A CA 1
ATOM 1501 C C . ALA A 1 190 ? 2.121 -6.456 -34.920 1.00 39.62 190 ALA A C 1
ATOM 1503 O O . ALA A 1 190 ? 3.311 -6.699 -35.085 1.00 39.62 190 ALA A O 1
ATOM 1504 N N . MET A 1 191 ? 1.681 -5.202 -34.828 1.00 37.62 191 MET A N 1
ATOM 1505 C CA . MET A 1 191 ? 2.554 -4.094 -34.481 1.00 37.62 191 MET A CA 1
ATOM 1506 C C . MET A 1 191 ? 3.085 -4.367 -33.071 1.00 37.62 191 MET A C 1
ATOM 1508 O O . MET A 1 191 ? 2.293 -4.737 -32.196 1.00 37.62 191 MET A O 1
ATOM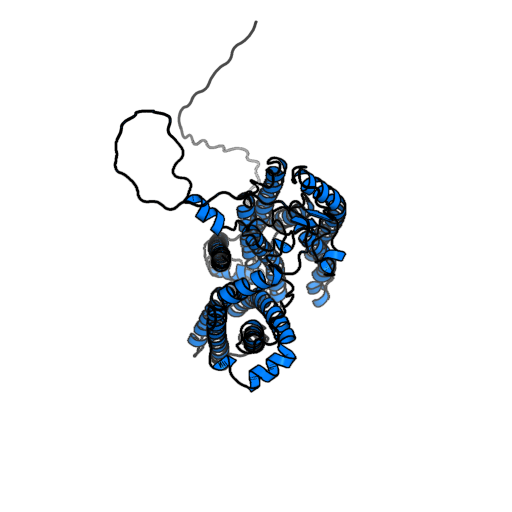 1512 N N . PRO A 1 192 ? 4.386 -4.172 -32.801 1.00 36.53 192 PRO A N 1
ATOM 1513 C CA . PRO A 1 192 ? 4.874 -4.140 -31.435 1.00 36.53 192 PRO A CA 1
ATOM 1514 C C . PRO A 1 192 ? 4.157 -2.982 -30.739 1.00 36.53 192 PRO A C 1
ATOM 1516 O O . PRO A 1 192 ? 4.483 -1.811 -30.936 1.00 36.53 192 PRO A O 1
ATOM 1519 N N . VAL A 1 193 ? 3.111 -3.297 -29.974 1.00 35.91 193 VAL A N 1
ATOM 1520 C CA . VAL A 1 193 ? 2.439 -2.319 -29.130 1.00 35.91 193 VAL A CA 1
ATOM 1521 C C . VAL A 1 193 ? 3.516 -1.795 -28.190 1.00 35.91 193 VAL A C 1
ATOM 1523 O O . VAL A 1 193 ? 3.997 -2.524 -27.324 1.00 35.91 193 VAL A O 1
ATOM 1526 N N . ARG A 1 194 ? 3.902 -0.529 -28.401 1.00 34.28 194 ARG A N 1
ATOM 1527 C CA . ARG A 1 194 ? 4.654 0.320 -27.469 1.00 34.28 194 ARG A CA 1
ATOM 1528 C C . ARG A 1 194 ? 3.828 0.481 -26.193 1.00 34.28 194 ARG A C 1
ATOM 1530 O O . ARG A 1 194 ? 3.250 1.538 -25.920 1.00 34.28 194 ARG A O 1
ATOM 1537 N N . GLU A 1 195 ? 3.681 -0.600 -25.444 1.00 36.31 195 GLU A N 1
ATOM 1538 C CA . GLU A 1 195 ? 3.207 -0.556 -24.076 1.00 36.31 195 GLU A CA 1
ATOM 1539 C C . GLU A 1 195 ? 4.263 0.185 -23.261 1.00 36.31 195 GLU A C 1
ATOM 1541 O O . GLU A 1 195 ? 5.463 0.046 -23.481 1.00 36.31 195 GLU A O 1
ATOM 1546 N N . PHE A 1 196 ? 3.812 1.042 -22.352 1.00 34.94 196 PHE A N 1
ATOM 1547 C CA . PHE A 1 196 ? 4.668 1.966 -21.603 1.00 34.94 196 PHE A CA 1
ATOM 1548 C C . PHE A 1 196 ? 5.607 1.253 -20.603 1.00 34.94 196 PHE A C 1
ATOM 1550 O O . PHE A 1 196 ? 6.343 1.913 -19.878 1.00 34.94 196 PHE A O 1
ATOM 1557 N N . ASP A 1 197 ? 5.614 -0.083 -20.617 1.00 35.84 197 ASP A N 1
ATOM 1558 C CA . ASP A 1 197 ? 6.491 -0.972 -19.859 1.00 35.84 197 ASP A CA 1
ATOM 1559 C C . ASP A 1 197 ? 7.088 -2.068 -20.763 1.00 35.84 197 ASP A C 1
ATOM 1561 O O . ASP A 1 197 ? 7.307 -3.199 -20.331 1.00 35.84 197 ASP A O 1
ATOM 1565 N N . GLN A 1 198 ? 7.335 -1.767 -22.043 1.00 32.34 198 GLN A N 1
ATOM 1566 C CA . GLN A 1 198 ? 8.021 -2.701 -22.923 1.00 32.34 198 GLN A CA 1
ATOM 1567 C C . GLN A 1 198 ? 9.453 -2.910 -22.380 1.00 32.34 198 GLN A C 1
ATOM 1569 O O . GLN A 1 198 ? 10.360 -2.109 -22.599 1.00 32.34 198 GLN A O 1
ATOM 1574 N N . GLU A 1 199 ? 9.638 -4.006 -21.639 1.00 38.28 199 GLU A N 1
ATOM 1575 C CA . GLU A 1 199 ? 10.894 -4.746 -21.501 1.00 38.28 199 GLU A CA 1
ATOM 1576 C C . GLU A 1 199 ? 11.296 -5.247 -22.895 1.00 38.28 199 GLU A C 1
ATOM 1578 O O . GLU A 1 199 ? 11.176 -6.426 -23.236 1.00 38.28 199 GLU A O 1
ATOM 1583 N N . ILE A 1 200 ? 11.665 -4.303 -23.763 1.00 29.92 200 ILE A N 1
ATOM 1584 C CA . ILE A 1 200 ? 12.221 -4.589 -25.077 1.00 29.92 200 ILE A CA 1
ATOM 1585 C C . ILE A 1 200 ? 13.658 -4.981 -24.824 1.00 29.92 200 ILE A C 1
ATOM 1587 O O . ILE A 1 200 ? 14.502 -4.130 -24.555 1.00 29.92 200 ILE A O 1
ATOM 1591 N N . SER A 1 201 ? 13.917 -6.276 -24.948 1.00 31.44 201 SER A N 1
ATOM 1592 C CA . SER A 1 201 ? 15.200 -6.753 -25.442 1.00 31.44 201 SER A CA 1
ATOM 1593 C C . SER A 1 201 ? 15.425 -6.094 -26.804 1.00 31.44 201 SER A C 1
ATOM 1595 O O . SER A 1 201 ? 14.900 -6.534 -27.824 1.00 31.44 201 SER A O 1
ATOM 1597 N N . GLY A 1 202 ? 16.044 -4.921 -26.788 1.00 23.67 202 GLY A N 1
ATOM 1598 C CA . GLY A 1 202 ? 16.234 -4.086 -27.957 1.00 23.67 202 GLY A CA 1
ATOM 1599 C C . GLY A 1 202 ? 17.621 -3.510 -27.888 1.00 23.67 202 GLY A C 1
ATOM 1600 O O . GLY A 1 202 ? 17.784 -2.477 -27.262 1.00 23.67 202 GLY A O 1
ATOM 1601 N N . GLY A 1 203 ? 18.588 -4.210 -28.488 1.00 30.08 203 GLY A N 1
ATOM 1602 C CA . GLY A 1 203 ? 19.872 -3.678 -28.967 1.00 30.08 203 GLY A CA 1
ATOM 1603 C C . GLY A 1 203 ? 20.687 -2.778 -28.030 1.00 30.08 203 GLY A C 1
ATOM 1604 O O . GLY A 1 203 ? 21.575 -2.073 -28.495 1.00 30.08 203 GLY A O 1
ATOM 1605 N N . GLU A 1 204 ? 20.395 -2.758 -26.736 1.00 33.75 204 GLU A N 1
ATOM 1606 C CA . GLU A 1 204 ? 21.148 -2.056 -25.709 1.00 33.75 204 GLU A CA 1
ATOM 1607 C C . GLU A 1 204 ? 22.057 -3.087 -25.041 1.00 33.75 204 GLU A C 1
ATOM 1609 O O . GLU A 1 204 ? 21.704 -4.261 -24.932 1.00 33.75 204 GLU A O 1
ATOM 1614 N N . MET A 1 205 ? 23.248 -2.673 -24.605 1.00 41.56 205 MET A N 1
ATOM 1615 C CA . MET A 1 205 ? 24.180 -3.516 -23.846 1.00 41.56 205 MET A CA 1
ATOM 1616 C C . MET A 1 205 ? 23.635 -3.754 -22.426 1.00 41.56 205 MET A C 1
ATOM 1618 O O . MET A 1 205 ? 24.251 -3.399 -21.428 1.00 41.56 205 MET A O 1
ATOM 1622 N N . ALA A 1 206 ? 22.426 -4.298 -22.340 1.00 32.66 206 ALA A N 1
ATOM 1623 C CA . ALA A 1 206 ? 21.819 -4.815 -21.142 1.00 32.66 206 ALA A CA 1
ATOM 1624 C C . ALA A 1 206 ? 22.275 -6.268 -21.031 1.00 32.66 206 ALA A C 1
ATOM 1626 O O . ALA A 1 206 ? 21.820 -7.136 -21.777 1.00 32.66 206 ALA A O 1
ATOM 1627 N N . LEU A 1 207 ? 23.201 -6.538 -20.106 1.00 36.28 207 LEU A N 1
ATOM 1628 C CA . LEU A 1 207 ? 23.332 -7.901 -19.604 1.00 36.28 207 LEU A CA 1
ATOM 1629 C C . LEU A 1 207 ? 21.942 -8.383 -19.147 1.00 36.28 207 LEU A C 1
ATOM 1631 O O . LEU A 1 207 ? 21.195 -7.576 -18.576 1.00 36.28 207 LEU A O 1
ATOM 1635 N N . PRO A 1 208 ? 21.604 -9.670 -19.344 1.00 35.00 208 PRO A N 1
ATOM 1636 C CA . PRO A 1 208 ? 20.418 -10.250 -18.734 1.00 35.00 208 PRO A CA 1
ATOM 1637 C C . PRO A 1 208 ? 20.437 -9.928 -17.238 1.00 35.00 208 PRO A C 1
ATOM 1639 O O . PRO A 1 208 ? 21.456 -10.061 -16.550 1.00 35.00 208 PRO A O 1
ATOM 1642 N N . SER A 1 209 ? 19.328 -9.377 -16.759 1.00 41.19 209 SER A N 1
ATOM 1643 C CA . SER A 1 209 ? 19.179 -8.954 -15.377 1.00 41.19 209 SER A CA 1
ATOM 1644 C C . SER A 1 209 ? 19.437 -10.142 -14.460 1.00 41.19 209 SER A C 1
ATOM 1646 O O . SER A 1 209 ? 18.611 -11.033 -14.440 1.00 41.19 209 SER A O 1
ATOM 1648 N N . ILE A 1 210 ? 20.525 -10.143 -13.677 1.00 46.56 210 ILE A N 1
ATOM 1649 C CA . ILE A 1 210 ? 20.633 -11.072 -12.542 1.00 46.56 210 ILE A CA 1
ATOM 1650 C C . ILE A 1 210 ? 19.549 -10.701 -11.525 1.00 46.56 210 ILE A C 1
ATOM 1652 O O . ILE A 1 210 ? 19.614 -9.621 -10.924 1.00 46.56 210 ILE A O 1
ATOM 1656 N N . THR A 1 211 ? 18.561 -11.574 -11.408 1.00 54.97 211 THR A N 1
ATOM 1657 C CA . THR A 1 211 ? 17.444 -11.597 -10.458 1.00 54.97 211 THR A CA 1
ATOM 1658 C C . THR A 1 211 ? 17.802 -12.510 -9.277 1.00 54.97 211 THR A C 1
ATOM 1660 O O . THR A 1 211 ? 18.859 -13.148 -9.282 1.00 54.97 211 THR A O 1
ATOM 1663 N N . LEU A 1 212 ? 16.951 -12.610 -8.247 1.00 53.59 212 LEU A N 1
ATOM 1664 C CA . LEU A 1 212 ? 17.144 -13.624 -7.190 1.00 53.59 212 LEU A CA 1
ATOM 1665 C C . LEU A 1 212 ? 17.277 -15.038 -7.778 1.00 53.59 212 LEU A C 1
ATOM 1667 O O . LEU A 1 212 ? 18.063 -15.846 -7.286 1.00 53.59 212 LEU A O 1
ATOM 1671 N N . TYR A 1 213 ? 16.545 -15.307 -8.861 1.00 48.72 213 TYR A N 1
ATOM 1672 C CA . TYR A 1 213 ? 16.645 -16.545 -9.622 1.00 48.72 213 TYR A CA 1
ATOM 1673 C C . TYR A 1 213 ? 18.066 -16.765 -10.161 1.00 48.72 213 TYR A C 1
ATOM 1675 O O . TYR A 1 213 ? 18.659 -17.821 -9.936 1.00 48.72 213 TYR A O 1
ATOM 1683 N N . ASP A 1 214 ? 18.670 -15.754 -10.781 1.00 50.38 214 ASP A N 1
ATOM 1684 C CA . ASP A 1 214 ? 20.014 -15.884 -11.354 1.00 50.38 214 ASP A CA 1
ATOM 1685 C C . ASP A 1 214 ? 21.117 -15.983 -10.287 1.00 50.38 214 ASP A C 1
ATOM 1687 O O . ASP A 1 214 ? 22.137 -16.635 -10.519 1.00 50.38 214 ASP A O 1
ATOM 1691 N N . LEU A 1 215 ? 20.911 -15.391 -9.099 1.00 54.75 215 LEU A N 1
ATOM 1692 C CA . LEU A 1 215 ? 21.793 -15.597 -7.941 1.00 54.75 215 LEU A CA 1
ATOM 1693 C C . LEU A 1 215 ? 21.771 -17.063 -7.483 1.00 54.75 215 LEU A C 1
ATOM 1695 O O . LEU A 1 215 ? 22.822 -17.632 -7.198 1.00 54.75 215 LEU A O 1
ATOM 1699 N N . SER A 1 216 ? 20.583 -17.678 -7.442 1.00 52.34 216 SER A N 1
ATOM 1700 C CA . SER A 1 216 ? 20.423 -19.077 -7.023 1.00 52.34 216 SER A CA 1
ATOM 1701 C C . SER A 1 216 ? 21.050 -20.063 -8.011 1.00 52.34 216 SER A C 1
ATOM 1703 O O . SER A 1 216 ? 21.714 -21.009 -7.597 1.00 52.34 216 SER A O 1
ATOM 1705 N N . ASN A 1 217 ? 20.926 -19.803 -9.316 1.00 44.56 217 ASN A N 1
ATOM 1706 C CA . ASN A 1 217 ? 21.428 -20.701 -10.357 1.00 44.56 217 ASN A CA 1
ATOM 1707 C C . ASN A 1 217 ? 22.960 -20.652 -10.499 1.00 44.56 217 ASN A C 1
ATOM 1709 O O . ASN A 1 217 ? 23.581 -21.626 -10.919 1.00 44.56 217 ASN A O 1
ATOM 1713 N N . ARG A 1 218 ? 23.593 -19.538 -10.103 1.00 47.12 218 ARG A N 1
ATOM 1714 C CA . ARG A 1 218 ? 25.060 -19.438 -10.018 1.00 47.12 218 ARG A CA 1
ATOM 1715 C C . ARG A 1 218 ? 25.655 -20.249 -8.865 1.00 47.12 218 ARG A C 1
ATOM 1717 O O . ARG A 1 218 ? 26.792 -20.686 -8.980 1.00 47.12 218 ARG A O 1
ATOM 1724 N N . GLY A 1 219 ? 24.889 -20.510 -7.804 1.00 36.59 219 GLY A N 1
ATOM 1725 C CA . GLY A 1 219 ? 25.332 -21.325 -6.667 1.00 36.59 219 GLY A CA 1
ATOM 1726 C C . GLY A 1 219 ? 25.464 -22.827 -6.957 1.00 36.59 219 GLY A C 1
ATOM 1727 O O . GLY A 1 219 ? 25.945 -23.558 -6.098 1.00 36.59 219 GLY A O 1
ATOM 1728 N N . SER A 1 220 ? 25.048 -23.305 -8.137 1.00 34.25 220 SER A N 1
ATOM 1729 C CA . SER A 1 220 ? 25.097 -24.731 -8.509 1.00 34.25 220 SER A CA 1
ATOM 1730 C C . SER A 1 220 ? 26.114 -25.073 -9.606 1.00 34.25 220 SER A C 1
ATOM 1732 O O . SER A 1 220 ? 26.178 -26.230 -10.007 1.00 34.25 220 SER A O 1
ATOM 1734 N N . SER A 1 221 ? 26.915 -24.109 -10.083 1.00 36.06 221 SER A N 1
ATOM 1735 C CA . SER A 1 221 ? 27.888 -24.328 -11.171 1.00 36.06 221 SER A CA 1
ATOM 1736 C C . SER A 1 221 ? 29.342 -23.972 -10.825 1.00 36.06 221 SER A C 1
ATOM 1738 O O . SER A 1 221 ? 30.170 -23.941 -11.731 1.00 36.06 221 SER A O 1
ATOM 1740 N N . ASP A 1 222 ? 29.676 -23.759 -9.550 1.00 33.81 222 ASP A N 1
ATOM 1741 C CA . ASP A 1 222 ? 31.071 -23.641 -9.099 1.00 33.81 222 ASP A CA 1
ATOM 1742 C C . ASP A 1 222 ? 31.463 -24.900 -8.327 1.00 33.81 222 ASP A C 1
ATOM 1744 O O . ASP A 1 222 ? 31.293 -25.021 -7.115 1.00 33.81 222 ASP A O 1
ATOM 1748 N N . GLY A 1 223 ? 31.951 -25.879 -9.082 1.00 34.03 223 GLY A N 1
ATOM 1749 C CA . GLY A 1 223 ? 32.369 -27.171 -8.564 1.00 34.03 223 GLY A CA 1
ATOM 1750 C C . GLY A 1 223 ? 33.309 -27.901 -9.510 1.00 34.03 223 GLY A C 1
ATOM 1751 O O . GLY A 1 223 ? 33.046 -29.059 -9.800 1.00 34.03 223 GLY A O 1
ATOM 1752 N N . GLN A 1 224 ? 34.358 -27.236 -10.010 1.00 32.31 224 GLN A N 1
ATOM 1753 C CA . GLN A 1 224 ? 35.652 -27.860 -10.334 1.00 32.31 224 GLN A CA 1
ATOM 1754 C C . GLN A 1 224 ? 36.647 -26.821 -10.869 1.00 32.31 224 GLN A C 1
ATOM 1756 O O . GLN A 1 224 ? 36.762 -26.612 -12.069 1.00 32.31 224 GLN A O 1
ATOM 1761 N N . GLU A 1 225 ? 37.424 -26.216 -9.977 1.00 32.09 225 GLU A N 1
ATOM 1762 C CA . GLU A 1 225 ? 38.757 -25.724 -10.327 1.00 32.09 225 GLU A CA 1
ATOM 1763 C C . GLU A 1 225 ? 39.663 -25.893 -9.107 1.00 32.09 225 GLU A C 1
ATOM 1765 O O . GLU A 1 225 ? 39.588 -25.123 -8.154 1.00 32.09 225 GLU A O 1
ATOM 1770 N N . ASN A 1 226 ? 40.424 -26.993 -9.108 1.00 29.66 226 ASN A N 1
ATOM 1771 C CA . ASN A 1 226 ? 41.781 -27.134 -8.566 1.00 29.66 226 ASN A CA 1
ATOM 1772 C C . ASN A 1 226 ? 42.240 -28.589 -8.764 1.00 29.66 226 ASN A C 1
ATOM 1774 O O . ASN A 1 226 ? 41.699 -29.491 -8.133 1.00 29.66 226 ASN A O 1
ATOM 1778 N N . ASP A 1 227 ? 43.178 -28.820 -9.691 1.00 28.52 227 ASP A N 1
ATOM 1779 C CA . ASP A 1 227 ? 44.498 -29.397 -9.371 1.00 28.52 227 ASP A CA 1
ATOM 1780 C C . ASP A 1 227 ? 45.359 -29.669 -10.627 1.00 28.52 227 ASP A C 1
ATOM 1782 O O . ASP A 1 227 ? 45.056 -30.492 -11.486 1.00 28.52 227 ASP A O 1
ATOM 1786 N N . LEU A 1 228 ? 46.449 -28.900 -10.713 1.00 29.52 228 LEU A N 1
ATOM 1787 C CA . LEU A 1 228 ? 47.850 -29.314 -10.886 1.00 29.52 228 LEU A CA 1
ATOM 1788 C C . LEU A 1 228 ? 48.216 -30.493 -11.828 1.00 29.52 228 LEU A C 1
ATOM 1790 O O . LEU A 1 228 ? 47.965 -31.659 -11.556 1.00 29.52 228 LEU A O 1
ATOM 1794 N N . ASN A 1 229 ? 48.995 -30.146 -12.864 1.00 30.30 229 ASN A N 1
ATOM 1795 C CA . ASN A 1 229 ? 50.090 -30.893 -13.513 1.00 30.30 229 ASN A CA 1
ATOM 1796 C C . ASN A 1 229 ? 50.284 -32.397 -13.195 1.00 30.30 229 ASN A C 1
ATOM 1798 O O . ASN A 1 229 ? 50.819 -32.733 -12.143 1.00 30.30 229 ASN A O 1
ATOM 1802 N N . MET A 1 230 ? 50.186 -33.254 -14.225 1.00 26.92 230 MET A N 1
ATOM 1803 C CA . MET A 1 230 ? 51.255 -34.221 -14.545 1.00 26.92 230 MET A CA 1
ATOM 1804 C C . MET A 1 230 ? 51.130 -34.793 -15.967 1.00 26.92 230 MET A C 1
ATOM 1806 O O . MET A 1 230 ? 50.109 -35.351 -16.355 1.00 26.92 230 MET A O 1
ATOM 1810 N N . LYS A 1 231 ? 52.218 -34.684 -16.740 1.00 33.66 231 LYS A N 1
ATOM 1811 C CA . LYS A 1 231 ? 52.460 -35.460 -17.965 1.00 33.66 231 LYS A CA 1
ATOM 1812 C C . LYS A 1 231 ? 52.639 -36.934 -17.600 1.00 33.66 231 LYS A C 1
ATOM 1814 O O . LYS A 1 231 ? 53.550 -37.215 -16.829 1.00 33.66 231 LYS A O 1
ATOM 1819 N N . THR A 1 232 ? 51.941 -37.851 -18.271 1.00 26.27 232 THR A N 1
ATOM 1820 C CA . THR A 1 232 ? 52.545 -39.110 -18.741 1.00 26.27 232 THR A CA 1
ATOM 1821 C C . THR A 1 232 ? 51.893 -39.549 -20.057 1.00 26.27 232 THR A C 1
ATOM 1823 O O . THR A 1 232 ? 50.719 -39.314 -20.325 1.00 26.27 232 THR A O 1
ATOM 1826 N N . SER A 1 233 ? 52.731 -40.112 -20.912 1.00 28.47 233 SER A N 1
ATOM 1827 C CA . SER A 1 233 ? 52.473 -40.700 -22.219 1.00 28.47 233 SER A CA 1
ATOM 1828 C C . SER A 1 233 ? 51.906 -42.120 -22.108 1.00 28.47 233 SER A C 1
ATOM 1830 O O . SER A 1 233 ? 52.338 -42.859 -21.227 1.00 28.47 233 SER A O 1
ATOM 1832 N N . ASN A 1 234 ? 51.046 -42.535 -23.050 1.00 29.47 234 ASN A N 1
ATOM 1833 C CA . ASN A 1 234 ? 51.281 -43.695 -23.935 1.00 29.47 234 ASN A CA 1
ATOM 1834 C C . ASN A 1 234 ? 50.041 -44.094 -24.764 1.00 29.47 234 ASN A C 1
ATOM 1836 O O . ASN A 1 234 ? 49.045 -44.569 -24.239 1.00 29.47 234 ASN A O 1
ATOM 1840 N N . ASN A 1 235 ? 50.219 -43.954 -26.079 1.00 31.02 235 ASN A N 1
ATOM 1841 C CA . ASN A 1 235 ? 49.986 -44.915 -27.160 1.00 31.02 235 ASN A CA 1
ATOM 1842 C C . ASN A 1 235 ? 48.637 -45.600 -27.457 1.00 31.02 235 ASN A C 1
ATOM 1844 O O . ASN A 1 235 ? 48.089 -46.376 -26.681 1.00 31.02 235 ASN A O 1
ATOM 1848 N N . SER A 1 236 ? 48.404 -45.541 -28.777 1.00 27.28 236 SER A N 1
ATOM 1849 C CA . SER A 1 236 ? 47.831 -46.523 -29.709 1.00 27.28 236 SER A CA 1
ATOM 1850 C C . SER A 1 236 ? 46.307 -46.533 -29.833 1.00 27.28 236 SER A C 1
ATOM 1852 O O . SER A 1 236 ? 45.615 -46.441 -28.834 1.00 27.28 236 SER A O 1
ATOM 1854 N N . MET A 1 237 ? 45.667 -46.674 -30.994 1.00 26.69 237 MET A N 1
ATOM 1855 C CA . MET A 1 237 ? 46.006 -46.798 -32.425 1.00 26.69 237 MET A CA 1
ATOM 1856 C C . MET A 1 237 ? 44.738 -47.464 -32.976 1.00 26.69 237 MET A C 1
ATOM 1858 O O . MET A 1 237 ? 44.494 -48.601 -32.598 1.00 26.69 237 MET A O 1
ATOM 1862 N N . PHE A 1 238 ? 43.913 -46.796 -33.785 1.00 27.03 238 PHE A N 1
ATOM 1863 C CA . PHE A 1 238 ? 43.267 -47.419 -34.949 1.00 27.03 238 PHE A CA 1
ATOM 1864 C C . PHE A 1 238 ? 42.567 -46.373 -35.826 1.00 27.03 238 PHE A C 1
ATOM 1866 O O . PHE A 1 238 ? 42.024 -45.380 -35.350 1.00 27.03 238 PHE A O 1
ATOM 1873 N N . ASP A 1 239 ? 42.685 -46.633 -37.120 1.00 27.27 239 ASP A N 1
ATOM 1874 C CA . ASP A 1 239 ? 42.592 -45.749 -38.274 1.00 27.27 239 ASP A CA 1
ATOM 1875 C C . ASP A 1 239 ? 41.183 -45.331 -38.741 1.00 27.27 239 ASP A C 1
ATOM 1877 O O . ASP A 1 239 ? 40.218 -46.084 -38.653 1.00 27.27 239 ASP A O 1
ATOM 1881 N N . ASN A 1 240 ? 41.170 -44.132 -39.342 1.00 27.16 240 ASN A N 1
ATOM 1882 C CA . ASN A 1 240 ? 40.542 -43.674 -40.595 1.00 27.16 240 ASN A CA 1
ATOM 1883 C C . ASN A 1 240 ? 39.121 -44.112 -41.005 1.00 27.16 240 ASN A C 1
ATOM 1885 O O . ASN A 1 240 ? 38.889 -45.256 -41.374 1.00 27.16 240 ASN A O 1
ATOM 1889 N N . HIS A 1 241 ? 38.258 -43.107 -41.238 1.00 28.45 241 HIS A N 1
ATOM 1890 C CA . HIS A 1 241 ? 37.806 -42.770 -42.601 1.00 28.45 241 HIS A CA 1
ATOM 1891 C C . HIS A 1 241 ? 37.296 -41.310 -42.729 1.00 28.45 241 HIS A C 1
ATOM 1893 O O . HIS A 1 241 ? 36.342 -40.894 -42.084 1.00 28.45 241 HIS A O 1
ATOM 1899 N N . HIS A 1 242 ? 37.999 -40.566 -43.590 1.00 26.62 242 HIS A N 1
ATOM 1900 C CA . HIS A 1 242 ? 37.695 -39.362 -44.384 1.00 26.62 242 HIS A CA 1
ATOM 1901 C C . HIS A 1 242 ? 36.325 -38.646 -44.309 1.00 26.62 242 HIS A C 1
ATOM 1903 O O . HIS A 1 242 ? 35.309 -39.213 -44.694 1.00 26.62 242 HIS A O 1
ATOM 1909 N N . ALA A 1 243 ? 36.366 -37.318 -44.097 1.00 25.97 243 ALA A N 1
ATOM 1910 C CA . ALA A 1 243 ? 35.936 -36.303 -45.081 1.00 25.97 243 ALA A CA 1
ATOM 1911 C C . ALA A 1 243 ? 36.436 -34.895 -44.675 1.00 25.97 243 ALA A C 1
ATOM 1913 O O . ALA A 1 243 ? 36.181 -34.417 -43.573 1.00 25.97 243 ALA A O 1
ATOM 1914 N N . SER A 1 244 ? 37.189 -34.246 -45.563 1.00 24.36 244 SER A N 1
ATOM 1915 C CA . SER A 1 244 ? 37.803 -32.921 -45.391 1.00 24.36 244 SER A CA 1
ATOM 1916 C C . SER A 1 244 ? 36.801 -31.771 -45.584 1.00 24.36 244 SER A C 1
ATOM 1918 O O . SER A 1 244 ? 35.962 -31.871 -46.477 1.00 24.36 244 SER A O 1
ATOM 1920 N N . PRO A 1 245 ? 36.986 -30.614 -44.921 1.00 28.36 245 PRO A N 1
ATOM 1921 C CA . PRO A 1 245 ? 36.592 -29.327 -45.480 1.00 28.36 245 PRO A CA 1
ATOM 1922 C C . PRO A 1 245 ? 37.836 -28.568 -45.953 1.00 28.36 245 PRO A C 1
ATOM 1924 O O . PRO A 1 245 ? 38.766 -28.304 -45.190 1.00 28.36 245 PRO A O 1
ATOM 1927 N N . GLN A 1 246 ? 37.848 -28.240 -47.243 1.00 25.67 246 GLN A N 1
ATOM 1928 C CA . GLN A 1 246 ? 38.828 -27.358 -47.863 1.00 25.67 246 GLN A CA 1
ATOM 1929 C C . GLN A 1 246 ? 38.695 -25.937 -47.307 1.00 25.67 246 GLN A C 1
ATOM 1931 O O . GLN A 1 246 ? 37.609 -25.368 -47.238 1.00 25.67 246 GLN A O 1
ATOM 1936 N N . SER A 1 247 ? 39.840 -25.357 -46.968 1.00 27.47 247 SER A N 1
ATOM 1937 C CA . SER A 1 247 ? 40.046 -23.924 -46.816 1.00 27.47 247 SER A CA 1
ATOM 1938 C C . SER A 1 247 ? 39.823 -23.203 -48.147 1.00 27.47 247 SER A C 1
ATOM 1940 O O . SER A 1 247 ? 40.476 -23.546 -49.134 1.00 27.47 247 SER A O 1
ATOM 1942 N N . PHE A 1 248 ? 39.004 -22.152 -48.156 1.00 24.20 248 PHE A N 1
ATOM 1943 C CA . PHE A 1 248 ? 39.077 -21.111 -49.178 1.00 24.20 248 PHE A CA 1
ATOM 1944 C C . PHE A 1 248 ? 38.792 -19.748 -48.547 1.00 24.20 248 PHE A C 1
ATOM 1946 O O . PHE A 1 248 ? 37.734 -19.526 -47.962 1.00 24.20 248 PHE A O 1
ATOM 1953 N N . GLY A 1 249 ? 39.783 -18.861 -48.623 1.00 27.23 249 GLY A N 1
ATOM 1954 C CA . GLY A 1 249 ? 39.656 -17.463 -48.240 1.00 27.23 249 GLY A CA 1
ATOM 1955 C C . GLY A 1 249 ? 39.021 -16.643 -49.360 1.00 27.23 249 GLY A C 1
ATOM 1956 O O . GLY A 1 249 ? 39.362 -16.815 -50.527 1.00 27.23 249 GLY A O 1
ATOM 1957 N N . LEU A 1 250 ? 38.140 -15.726 -48.974 1.00 26.56 250 LEU A N 1
ATOM 1958 C CA . LEU A 1 250 ? 37.659 -14.577 -49.745 1.00 26.56 250 LEU A CA 1
ATOM 1959 C C . LEU A 1 250 ? 37.531 -13.453 -48.698 1.00 26.56 250 LEU A C 1
ATOM 1961 O O . LEU A 1 250 ? 36.894 -13.643 -47.671 1.00 26.56 250 LEU A O 1
ATOM 1965 N N . GLY A 1 251 ? 38.270 -12.346 -48.767 1.00 24.59 251 GLY A N 1
ATOM 1966 C CA . GLY A 1 251 ? 38.237 -11.406 -49.881 1.00 24.59 251 GLY A CA 1
ATOM 1967 C C . GLY A 1 251 ? 37.047 -10.468 -49.674 1.00 24.59 251 GLY A C 1
ATOM 1968 O O . GLY A 1 251 ? 36.076 -10.552 -50.412 1.00 24.59 251 GLY A O 1
ATOM 1969 N N . LEU A 1 252 ? 37.089 -9.647 -48.617 1.00 27.52 252 LEU A N 1
ATOM 1970 C CA . LEU A 1 252 ? 36.015 -8.718 -48.262 1.00 27.52 252 LEU A CA 1
ATOM 1971 C C . LEU A 1 252 ? 36.060 -7.519 -49.223 1.00 27.52 252 LEU A C 1
ATOM 1973 O O . LEU A 1 252 ? 36.787 -6.553 -48.998 1.00 27.52 252 LEU A O 1
ATOM 1977 N N . SER A 1 253 ? 35.327 -7.609 -50.329 1.00 24.77 253 SER A N 1
ATOM 1978 C CA . SER A 1 253 ? 34.961 -6.458 -51.150 1.00 24.77 253 SER A CA 1
ATOM 1979 C C . SER A 1 253 ? 33.563 -5.991 -50.766 1.00 24.77 253 SER A C 1
ATOM 1981 O O . SER A 1 253 ? 32.631 -6.791 -50.749 1.00 24.77 253 SER A O 1
ATOM 1983 N N . ASN A 1 254 ? 33.446 -4.696 -50.484 1.00 34.16 254 ASN A N 1
ATOM 1984 C CA . ASN A 1 254 ? 32.197 -3.976 -50.256 1.00 34.16 254 ASN A CA 1
ATOM 1985 C C . ASN A 1 254 ? 31.135 -4.329 -51.312 1.00 34.16 254 ASN A C 1
ATOM 1987 O O . ASN A 1 254 ? 31.344 -4.045 -52.492 1.00 34.16 254 ASN A O 1
ATOM 1991 N N . ALA A 1 255 ? 30.007 -4.887 -50.874 1.00 27.44 255 ALA A N 1
ATOM 1992 C CA . ALA A 1 255 ? 28.763 -4.953 -51.633 1.00 27.44 255 ALA A CA 1
ATOM 1993 C C . ALA A 1 255 ? 27.582 -5.100 -50.652 1.00 27.44 255 ALA A C 1
ATOM 1995 O O . ALA A 1 255 ? 27.419 -6.143 -50.032 1.00 27.44 255 ALA A O 1
ATOM 1996 N N . GLU A 1 256 ? 26.856 -3.994 -50.490 1.00 28.55 256 GLU A N 1
ATOM 1997 C CA . GLU A 1 256 ? 25.398 -3.883 -50.312 1.00 28.55 256 GLU A CA 1
ATOM 1998 C C . GLU A 1 256 ? 24.713 -4.809 -49.279 1.00 28.55 256 GLU A C 1
ATOM 2000 O O . GLU A 1 256 ? 24.289 -5.926 -49.562 1.00 28.55 256 GLU A O 1
ATOM 2005 N N . ASP A 1 257 ? 24.548 -4.260 -48.069 1.00 32.16 257 ASP A N 1
ATOM 2006 C CA . ASP A 1 257 ? 23.665 -4.735 -47.000 1.00 32.16 257 ASP A CA 1
ATOM 2007 C C . ASP A 1 257 ? 22.188 -4.397 -47.313 1.00 32.16 257 ASP A C 1
ATOM 2009 O O . ASP A 1 257 ? 21.727 -3.319 -46.941 1.00 32.16 257 ASP A O 1
ATOM 2013 N N . GLU A 1 258 ? 21.425 -5.292 -47.954 1.00 35.78 258 GLU A N 1
ATOM 2014 C CA . GLU A 1 258 ? 19.943 -5.197 -47.968 1.00 35.78 258 GLU A CA 1
ATOM 2015 C C . GLU A 1 258 ? 19.191 -6.525 -47.690 1.00 35.78 258 GLU A C 1
ATOM 2017 O O . GLU A 1 258 ? 18.032 -6.475 -47.288 1.00 35.78 258 GLU A O 1
ATOM 2022 N N . ASP A 1 259 ? 19.828 -7.706 -47.741 1.00 35.41 259 ASP A N 1
ATOM 2023 C CA . ASP A 1 259 ? 19.095 -8.997 -47.710 1.00 35.41 259 ASP A CA 1
ATOM 2024 C C . ASP A 1 259 ? 19.137 -9.786 -46.376 1.00 35.41 259 ASP A C 1
ATOM 2026 O O . ASP A 1 259 ? 18.558 -10.870 -46.263 1.00 35.41 259 ASP A O 1
ATOM 2030 N N . ASN A 1 260 ? 19.799 -9.286 -45.324 1.00 35.50 260 ASN A N 1
ATOM 2031 C CA . ASN A 1 260 ? 19.977 -10.052 -44.072 1.00 35.50 260 ASN A CA 1
ATOM 2032 C C . ASN A 1 260 ? 18.840 -9.863 -43.037 1.00 35.50 260 ASN A C 1
ATOM 2034 O O . ASN A 1 260 ? 18.709 -10.653 -42.097 1.00 35.50 260 ASN A O 1
ATOM 2038 N N . ASP A 1 261 ? 17.982 -8.854 -43.218 1.00 39.00 261 ASP A N 1
ATOM 2039 C CA . ASP A 1 261 ? 16.868 -8.563 -42.301 1.00 39.00 261 ASP A CA 1
ATOM 2040 C C . ASP A 1 261 ? 15.693 -9.547 -42.468 1.00 39.00 261 ASP A C 1
ATOM 2042 O O . ASP A 1 261 ? 15.015 -9.886 -41.491 1.00 39.00 261 ASP A O 1
ATOM 2046 N N . GLU A 1 262 ? 15.476 -10.083 -43.674 1.00 34.03 262 GLU A N 1
ATOM 2047 C CA . GLU A 1 262 ? 14.373 -11.012 -43.967 1.00 34.03 262 GLU A CA 1
ATOM 2048 C C . GLU A 1 262 ? 14.575 -12.394 -43.320 1.00 34.03 262 GLU A C 1
ATOM 2050 O O . GLU A 1 262 ? 13.635 -12.981 -42.771 1.00 34.03 262 GLU A O 1
ATOM 2055 N N . ALA A 1 263 ? 15.814 -12.894 -43.299 1.00 36.41 263 ALA A N 1
ATOM 2056 C CA . ALA A 1 263 ? 16.151 -14.197 -42.724 1.00 36.41 263 ALA A CA 1
ATOM 2057 C C . ALA A 1 263 ? 16.061 -14.207 -41.183 1.00 36.41 263 ALA A C 1
ATOM 2059 O O . ALA A 1 263 ? 15.579 -15.179 -40.590 1.00 36.41 263 ALA A O 1
ATOM 2060 N N . GLN A 1 264 ? 16.453 -13.109 -40.519 1.00 37.06 264 GLN A N 1
ATOM 2061 C CA . GLN A 1 264 ? 16.278 -12.945 -39.069 1.00 37.06 264 GLN A CA 1
ATOM 2062 C C . GLN A 1 264 ? 14.806 -12.771 -38.681 1.00 37.06 264 GLN A C 1
ATOM 2064 O O . GLN A 1 264 ? 14.361 -13.349 -37.682 1.00 37.06 264 GLN A O 1
ATOM 2069 N N . HIS A 1 265 ? 14.026 -12.044 -39.489 1.00 34.62 265 HIS A N 1
ATOM 2070 C CA . HIS A 1 265 ? 12.581 -11.959 -39.304 1.00 34.62 265 HIS A CA 1
ATOM 2071 C C . HIS A 1 265 ? 11.931 -13.345 -39.407 1.00 34.62 265 HIS A C 1
ATOM 2073 O O . HIS A 1 265 ? 11.132 -13.707 -38.540 1.00 34.62 265 HIS A O 1
ATOM 2079 N N . HIS A 1 266 ? 12.313 -14.159 -40.396 1.00 34.09 266 HIS A N 1
ATOM 2080 C CA . HIS A 1 266 ? 11.759 -15.501 -40.584 1.00 34.09 266 HIS A CA 1
ATOM 2081 C C . HIS A 1 266 ? 12.058 -16.465 -39.423 1.00 34.09 266 HIS A C 1
ATOM 2083 O O . HIS A 1 266 ? 11.165 -17.207 -39.010 1.00 34.09 266 HIS A O 1
ATOM 2089 N N . LEU A 1 267 ? 13.253 -16.423 -38.827 1.00 37.84 267 LEU A N 1
ATOM 2090 C CA . LEU A 1 267 ? 13.587 -17.245 -37.652 1.00 37.84 267 LEU A CA 1
ATOM 2091 C C . LEU A 1 267 ? 12.850 -16.796 -36.374 1.00 37.84 267 LEU A C 1
ATOM 2093 O O . LEU A 1 267 ? 12.433 -17.640 -35.576 1.00 37.84 267 LEU A O 1
ATOM 2097 N N . LEU A 1 268 ? 12.601 -15.490 -36.204 1.00 41.22 268 LEU A N 1
ATOM 2098 C CA . LEU A 1 268 ? 11.742 -14.961 -35.132 1.00 41.22 268 LEU A CA 1
ATOM 2099 C C . LEU A 1 268 ? 10.268 -15.357 -35.311 1.00 41.22 268 LEU A C 1
ATOM 2101 O O . LEU A 1 268 ? 9.569 -15.585 -34.320 1.00 41.22 268 LEU A O 1
ATOM 2105 N N . TYR A 1 269 ? 9.796 -15.470 -36.556 1.00 36.50 269 TYR A N 1
ATOM 2106 C CA . TYR A 1 269 ? 8.454 -15.968 -36.863 1.00 36.50 269 TYR A CA 1
ATOM 2107 C C . TYR A 1 269 ? 8.304 -17.464 -36.558 1.00 36.50 269 TYR A C 1
ATOM 2109 O O . TYR A 1 269 ? 7.279 -17.867 -36.005 1.00 36.50 269 TYR A O 1
ATOM 2117 N N . LEU A 1 270 ? 9.326 -18.278 -36.838 1.00 34.31 270 LEU A N 1
ATOM 2118 C CA . LEU A 1 270 ? 9.278 -19.725 -36.602 1.00 34.31 270 LEU A CA 1
ATOM 2119 C C . LEU A 1 270 ? 9.330 -20.084 -35.108 1.00 34.31 270 LEU A C 1
ATOM 2121 O O . LEU A 1 270 ? 8.553 -20.926 -34.666 1.00 34.31 270 LEU A O 1
ATOM 2125 N N . ASN A 1 271 ? 10.131 -19.385 -34.294 1.00 35.97 271 ASN A N 1
ATOM 2126 C CA . ASN A 1 271 ? 10.188 -19.638 -32.843 1.00 35.97 271 ASN A CA 1
ATOM 2127 C C . ASN A 1 271 ? 8.966 -19.076 -32.074 1.00 35.97 271 ASN A C 1
ATOM 2129 O O . ASN A 1 271 ? 8.690 -19.442 -30.935 1.00 35.97 271 ASN A O 1
ATOM 2133 N N . ARG A 1 272 ? 8.183 -18.186 -32.702 1.00 41.44 272 ARG A N 1
ATOM 2134 C CA . ARG A 1 272 ? 6.924 -17.644 -32.155 1.00 41.44 272 ARG A CA 1
ATOM 2135 C C . ARG A 1 272 ? 5.706 -18.533 -32.470 1.00 41.44 272 ARG A C 1
ATOM 2137 O O . ARG A 1 272 ? 4.633 -18.313 -31.907 1.00 41.44 272 ARG A O 1
ATOM 2144 N N . SER A 1 273 ? 5.875 -19.544 -33.324 1.00 38.84 273 SER A N 1
ATOM 2145 C CA . SER A 1 273 ? 4.814 -20.443 -33.795 1.00 38.84 273 SER A CA 1
ATOM 2146 C C . SER A 1 273 ? 4.408 -21.538 -32.793 1.00 38.84 273 SER A C 1
ATOM 2148 O O . SER A 1 273 ? 3.342 -22.130 -32.960 1.00 38.84 273 SER A O 1
ATOM 2150 N N . GLU A 1 274 ? 5.185 -21.816 -31.739 1.00 41.47 274 GLU A N 1
ATOM 2151 C CA . GLU A 1 274 ? 4.856 -22.896 -30.784 1.00 41.47 274 GLU A CA 1
ATOM 2152 C C . GLU A 1 274 ? 3.762 -22.538 -29.763 1.00 41.47 274 GLU A C 1
ATOM 2154 O O . GLU A 1 274 ? 3.198 -23.419 -29.117 1.00 41.47 274 GLU A O 1
ATOM 2159 N N . ASN A 1 275 ? 3.383 -21.262 -29.640 1.00 44.34 275 ASN A N 1
ATOM 2160 C CA . ASN A 1 275 ? 2.328 -20.834 -28.712 1.00 44.34 275 ASN A CA 1
ATOM 2161 C C . ASN A 1 275 ? 0.936 -20.752 -29.358 1.00 44.34 275 ASN A C 1
ATOM 2163 O O . ASN A 1 275 ? 0.038 -20.087 -28.834 1.00 44.34 275 ASN A O 1
ATOM 2167 N N . ASN A 1 276 ? 0.743 -21.433 -30.489 1.00 44.81 276 ASN A N 1
ATOM 2168 C CA . ASN A 1 276 ? -0.536 -21.478 -31.175 1.00 44.81 276 ASN A CA 1
ATOM 2169 C C . ASN A 1 276 ? -1.506 -22.404 -30.423 1.00 44.81 276 ASN A C 1
ATOM 2171 O O . ASN A 1 276 ? -1.568 -23.611 -30.650 1.00 44.81 276 ASN A O 1
ATOM 2175 N N . SER A 1 277 ? -2.256 -21.839 -29.479 1.00 47.28 277 SER A N 1
ATOM 2176 C CA . SER A 1 277 ? -3.409 -22.508 -28.886 1.00 47.28 277 SER A CA 1
ATOM 2177 C C . SER A 1 277 ? -4.673 -21.730 -29.197 1.00 47.28 277 SER A C 1
ATOM 2179 O O . SER A 1 277 ? -5.012 -20.761 -28.514 1.00 47.28 277 SER A O 1
ATOM 2181 N N . ASN A 1 278 ? -5.374 -22.208 -30.218 1.00 46.66 278 ASN A N 1
ATOM 2182 C CA . ASN A 1 278 ? -6.748 -21.846 -30.518 1.00 46.66 278 ASN A CA 1
ATOM 2183 C C . ASN A 1 278 ? -7.612 -22.141 -29.285 1.00 46.66 278 ASN A C 1
ATOM 2185 O O . ASN A 1 278 ? -7.850 -23.302 -28.955 1.00 46.66 278 ASN A O 1
ATOM 2189 N N . TRP A 1 279 ? -8.072 -21.105 -28.585 1.00 54.00 279 TRP A N 1
ATOM 2190 C CA . TRP A 1 279 ? -9.143 -21.250 -27.602 1.00 54.00 279 TRP A CA 1
ATOM 2191 C C . TRP A 1 279 ? -10.438 -20.721 -28.215 1.00 54.00 279 TRP A C 1
ATOM 2193 O O . TRP A 1 279 ? -10.483 -19.647 -28.812 1.00 54.00 279 TRP A O 1
ATOM 2203 N N . PHE A 1 280 ? -11.493 -21.515 -28.058 1.00 49.56 280 PHE A N 1
ATOM 2204 C CA . PHE A 1 280 ? -12.811 -21.344 -28.673 1.00 49.56 280 PHE A CA 1
ATOM 2205 C C . PHE A 1 280 ? -13.461 -19.972 -28.417 1.00 49.56 280 PHE A C 1
ATOM 2207 O O . PHE A 1 280 ? -14.231 -19.482 -29.235 1.00 49.56 280 PHE A O 1
ATOM 2214 N N . ILE A 1 281 ? -13.135 -19.319 -27.302 1.00 54.53 281 ILE A N 1
ATOM 2215 C CA . ILE A 1 281 ? -13.722 -18.024 -26.934 1.00 54.53 281 ILE A CA 1
ATOM 2216 C C . ILE A 1 281 ? -12.989 -16.848 -27.649 1.00 54.53 281 ILE A C 1
ATOM 2218 O O . ILE A 1 281 ? -13.592 -15.786 -27.808 1.00 54.53 281 ILE A O 1
ATOM 2222 N N . LEU A 1 282 ? -11.748 -17.017 -28.160 1.00 58.66 282 LEU A N 1
ATOM 2223 C CA . LEU A 1 282 ? -11.031 -16.000 -28.981 1.00 58.66 282 LEU A CA 1
ATOM 2224 C C . LEU A 1 282 ? -11.553 -16.011 -30.429 1.00 58.66 282 LEU A C 1
ATOM 2226 O O . LEU A 1 282 ? -11.370 -15.025 -31.127 1.00 58.66 282 LEU A O 1
ATOM 2230 N N . ASP A 1 283 ? -12.179 -17.102 -30.887 1.00 61.56 283 ASP A N 1
ATOM 2231 C CA . ASP A 1 283 ? -12.568 -17.306 -32.294 1.00 61.56 283 ASP A CA 1
ATOM 2232 C C . ASP A 1 283 ? -13.992 -16.802 -32.621 1.00 61.56 283 ASP A C 1
ATOM 2234 O O . ASP A 1 283 ? -14.592 -17.106 -33.653 1.00 61.56 283 ASP A O 1
ATOM 2238 N N . ASN A 1 284 ? -14.581 -16.007 -31.725 1.00 69.06 284 ASN A N 1
ATOM 2239 C CA . ASN A 1 284 ? -15.909 -15.449 -31.942 1.00 69.06 284 ASN A CA 1
ATOM 2240 C C . ASN A 1 284 ? -15.846 -14.235 -32.888 1.00 69.06 284 ASN A C 1
ATOM 2242 O O . ASN A 1 284 ? -15.186 -13.234 -32.606 1.00 69.06 284 ASN A O 1
ATOM 2246 N N . LYS A 1 285 ? -16.611 -14.281 -33.988 1.00 70.12 285 LYS A N 1
ATOM 2247 C CA . LYS A 1 285 ? -16.674 -13.227 -35.023 1.00 70.12 285 LYS A CA 1
ATOM 2248 C C . LYS A 1 285 ? -16.978 -11.829 -34.465 1.00 70.12 285 LYS A C 1
ATOM 2250 O O . LYS A 1 285 ? -16.464 -10.835 -34.980 1.00 70.12 285 LYS A O 1
ATOM 2255 N N . TRP A 1 286 ? -17.793 -11.749 -33.412 1.00 70.44 286 TRP A N 1
ATOM 2256 C CA . TRP A 1 286 ? -18.119 -10.485 -32.743 1.00 70.44 286 TRP A CA 1
ATOM 2257 C C . TRP A 1 286 ? -16.926 -9.916 -31.976 1.00 70.44 286 TRP A C 1
ATOM 2259 O O . TRP A 1 286 ? -16.646 -8.722 -32.066 1.00 70.44 286 TRP A O 1
ATOM 2269 N N . VAL A 1 287 ? -16.199 -10.780 -31.266 1.00 71.25 287 VAL A N 1
ATOM 2270 C CA . VAL A 1 287 ? -15.000 -10.406 -30.510 1.00 71.25 287 VAL A CA 1
ATOM 2271 C C . VAL A 1 287 ? -13.921 -9.917 -31.471 1.00 71.25 287 VAL A C 1
ATOM 2273 O O . VAL A 1 287 ? -13.404 -8.822 -31.278 1.00 71.25 287 VAL A O 1
ATOM 2276 N N . ASN A 1 288 ? -13.678 -10.644 -32.564 1.00 70.94 288 ASN A N 1
ATOM 2277 C CA . ASN A 1 288 ? -12.679 -10.267 -33.570 1.00 70.94 288 ASN A CA 1
ATOM 2278 C C . ASN A 1 288 ? -13.000 -8.913 -34.232 1.00 70.94 288 ASN A C 1
ATOM 2280 O O . ASN A 1 288 ? -12.121 -8.070 -34.373 1.00 70.94 288 ASN A O 1
ATOM 2284 N N . SER A 1 289 ? -14.277 -8.634 -34.516 1.00 74.44 289 SER A N 1
ATOM 2285 C CA . SER A 1 289 ? -14.702 -7.340 -35.082 1.00 74.44 289 SER A CA 1
ATOM 2286 C C . SER A 1 289 ? -14.462 -6.147 -34.143 1.00 74.44 289 SER A C 1
ATOM 2288 O O . SER A 1 289 ? -14.181 -5.038 -34.603 1.00 74.44 289 SER A O 1
ATOM 2290 N N . ILE A 1 290 ? -14.606 -6.351 -32.828 1.00 75.12 290 ILE A N 1
ATOM 2291 C CA . ILE A 1 290 ? -14.333 -5.329 -31.805 1.00 75.12 290 ILE A CA 1
ATOM 2292 C C . ILE A 1 290 ? -12.822 -5.157 -31.628 1.00 75.12 290 ILE A C 1
ATOM 2294 O O . ILE A 1 290 ? -12.327 -4.030 -31.588 1.00 75.12 290 ILE A O 1
ATOM 2298 N N . VAL A 1 291 ? -12.097 -6.272 -31.550 1.00 75.75 291 VAL A N 1
ATOM 2299 C CA . VAL A 1 291 ? -10.643 -6.332 -31.380 1.00 75.75 291 VAL A CA 1
ATOM 2300 C C . VAL A 1 291 ? -9.921 -5.609 -32.518 1.00 75.75 291 VAL A C 1
ATOM 2302 O O . VAL A 1 291 ? -9.034 -4.804 -32.244 1.00 75.75 291 VAL A O 1
ATOM 2305 N N . ASP A 1 292 ? -10.363 -5.782 -33.764 1.00 72.94 292 ASP A N 1
ATOM 2306 C CA . ASP A 1 292 ? -9.763 -5.121 -34.930 1.00 72.94 292 ASP A CA 1
ATOM 2307 C C . ASP A 1 292 ? -9.885 -3.585 -34.889 1.00 72.94 292 ASP A C 1
ATOM 2309 O O . ASP A 1 292 ? -9.019 -2.875 -35.397 1.00 72.94 292 ASP A O 1
ATOM 2313 N N . LYS A 1 293 ? -10.947 -3.046 -34.272 1.00 80.75 293 LYS A N 1
ATOM 2314 C CA . LYS A 1 293 ? -11.199 -1.592 -34.206 1.00 80.75 293 LYS A CA 1
ATOM 2315 C C . LYS A 1 293 ? -10.682 -0.942 -32.925 1.00 80.75 293 LYS A C 1
ATOM 2317 O O . LYS A 1 293 ? -10.276 0.219 -32.945 1.00 80.75 293 LYS A O 1
ATOM 2322 N N . LEU A 1 294 ? -10.740 -1.657 -31.803 1.00 85.00 294 LEU A N 1
ATOM 2323 C CA . LEU A 1 294 ? -10.520 -1.105 -30.462 1.00 85.00 294 LEU A CA 1
ATOM 2324 C C . LEU A 1 294 ? -9.396 -1.795 -29.681 1.00 85.00 294 LEU A C 1
ATOM 2326 O O . LEU A 1 294 ? -9.101 -1.370 -28.566 1.00 85.00 294 LEU A O 1
ATOM 2330 N N . GLY A 1 295 ? -8.724 -2.804 -30.239 1.00 79.25 295 GLY A N 1
ATOM 2331 C CA . GLY A 1 295 ? -7.753 -3.630 -29.516 1.00 79.25 295 GLY A CA 1
ATOM 2332 C C . GLY A 1 295 ? -6.618 -2.849 -28.846 1.00 79.25 295 GLY A C 1
ATOM 2333 O O . GLY A 1 295 ? -6.314 -3.095 -27.679 1.00 79.25 295 GLY A O 1
ATOM 2334 N N . HIS A 1 296 ? -6.073 -1.821 -29.511 1.00 81.19 296 HIS A N 1
ATOM 2335 C CA . HIS A 1 296 ? -5.114 -0.883 -28.903 1.00 81.19 296 HIS A CA 1
ATOM 2336 C C . HIS A 1 296 ? -5.650 -0.266 -27.598 1.00 81.19 296 HIS A C 1
ATOM 2338 O O . HIS A 1 296 ? -4.943 -0.219 -26.589 1.00 81.19 296 HIS A O 1
ATOM 2344 N N . TRP A 1 297 ? -6.897 0.214 -27.614 1.00 86.19 297 TRP A N 1
ATOM 2345 C CA . TRP A 1 297 ? -7.519 0.848 -26.455 1.00 86.19 297 TRP A CA 1
ATOM 2346 C C . TRP A 1 297 ? -7.815 -0.178 -25.368 1.00 86.19 297 TRP A C 1
ATOM 2348 O O . TRP A 1 297 ? -7.572 0.104 -24.199 1.00 86.19 297 TRP A O 1
ATOM 2358 N N . CYS A 1 298 ? -8.248 -1.386 -25.741 1.00 86.88 298 CYS A N 1
ATOM 2359 C CA . CYS A 1 298 ? -8.459 -2.484 -24.799 1.00 86.88 298 CYS A CA 1
ATOM 2360 C C . CYS A 1 298 ? -7.177 -2.831 -24.033 1.00 86.88 298 CYS A C 1
ATOM 2362 O O . CYS A 1 298 ? -7.233 -2.966 -22.815 1.00 86.88 298 CYS A O 1
ATOM 2364 N N . VAL A 1 299 ? -6.021 -2.894 -24.704 1.00 85.00 299 VAL A N 1
ATOM 2365 C CA . VAL A 1 299 ? -4.720 -3.113 -24.043 1.00 85.00 299 VAL A CA 1
ATOM 2366 C C . VAL A 1 299 ? -4.425 -2.002 -23.033 1.00 85.00 299 VAL A C 1
ATOM 2368 O O . VAL A 1 299 ? -4.121 -2.284 -21.873 1.00 85.00 299 VAL A O 1
ATOM 2371 N N . ARG A 1 300 ? -4.574 -0.732 -23.436 1.00 86.38 300 ARG A N 1
ATOM 2372 C CA . ARG A 1 300 ? -4.334 0.421 -22.550 1.00 86.38 300 ARG A CA 1
ATOM 2373 C C . ARG A 1 300 ? -5.246 0.400 -21.326 1.00 86.38 300 ARG A C 1
ATOM 2375 O O . ARG A 1 300 ? -4.759 0.532 -20.207 1.00 86.38 300 ARG A O 1
ATOM 2382 N N . ILE A 1 301 ? -6.545 0.201 -21.536 1.00 90.06 301 ILE A N 1
ATOM 2383 C CA . ILE A 1 301 ? -7.547 0.156 -20.468 1.00 90.06 301 ILE A CA 1
ATOM 2384 C C . ILE A 1 301 ? -7.283 -1.034 -19.543 1.00 90.06 301 ILE A C 1
ATOM 2386 O O . ILE A 1 301 ? -7.281 -0.860 -18.330 1.00 90.06 301 ILE A O 1
ATOM 2390 N N . ALA A 1 302 ? -6.979 -2.219 -20.079 1.00 90.06 302 ALA A N 1
ATOM 2391 C CA . ALA A 1 302 ? -6.664 -3.396 -19.272 1.00 90.06 302 ALA A CA 1
ATOM 2392 C C . ALA A 1 302 ? -5.427 -3.178 -18.389 1.00 90.06 302 ALA A C 1
ATOM 2394 O O . ALA A 1 302 ? -5.395 -3.638 -17.247 1.00 90.06 302 ALA A O 1
ATOM 2395 N N . SER A 1 303 ? -4.395 -2.506 -18.905 1.00 88.94 303 SER A N 1
ATOM 2396 C CA . SER A 1 303 ? -3.181 -2.190 -18.141 1.00 88.94 303 SER A CA 1
ATOM 2397 C C . SER A 1 303 ? -3.452 -1.133 -17.062 1.00 88.94 303 SER A C 1
ATOM 2399 O O . SER A 1 303 ? -3.015 -1.306 -15.927 1.00 88.94 303 SER A O 1
ATOM 2401 N N . ILE A 1 304 ? -4.260 -0.107 -17.355 1.00 91.12 304 ILE A N 1
ATOM 2402 C CA . ILE A 1 304 ? -4.707 0.882 -16.358 1.00 91.12 304 ILE A CA 1
ATOM 2403 C C . ILE A 1 304 ? -5.544 0.218 -15.257 1.00 91.12 304 ILE A C 1
ATOM 2405 O O . ILE A 1 304 ? -5.251 0.401 -14.079 1.00 91.12 304 ILE A O 1
ATOM 2409 N N . LEU A 1 305 ? -6.542 -0.593 -15.622 1.00 93.00 305 LEU A N 1
ATOM 2410 C CA . LEU A 1 305 ? -7.394 -1.302 -14.664 1.00 93.00 305 LEU A CA 1
ATOM 2411 C C . LEU A 1 305 ? -6.584 -2.231 -13.761 1.00 93.00 305 LEU A C 1
ATOM 2413 O O . LEU A 1 305 ? -6.881 -2.335 -12.580 1.00 93.00 305 LEU A O 1
ATOM 2417 N N . THR A 1 306 ? -5.530 -2.855 -14.290 1.00 91.81 306 THR A N 1
ATOM 2418 C CA . THR A 1 306 ? -4.647 -3.724 -13.501 1.00 91.81 306 THR A CA 1
ATOM 2419 C C . THR A 1 306 ? -3.948 -2.956 -12.375 1.00 91.81 306 THR A C 1
ATOM 2421 O O . THR A 1 306 ? -3.919 -3.413 -11.231 1.00 91.81 306 THR A O 1
ATOM 2424 N N . TRP A 1 307 ? -3.424 -1.765 -12.675 1.00 89.75 307 TRP A N 1
ATOM 2425 C CA . TRP A 1 307 ? -2.808 -0.901 -11.666 1.00 89.75 307 TRP A CA 1
ATOM 2426 C C . TRP A 1 307 ? -3.835 -0.315 -10.698 1.00 89.75 307 TRP A C 1
ATOM 2428 O O . TRP A 1 307 ? -3.600 -0.332 -9.495 1.00 89.75 307 TRP A O 1
ATOM 2438 N N . ILE A 1 308 ? -4.989 0.143 -11.198 1.00 93.75 308 ILE A N 1
ATOM 2439 C CA . ILE A 1 308 ? -6.080 0.649 -10.350 1.00 93.75 308 ILE A CA 1
ATOM 2440 C C . ILE A 1 308 ? -6.512 -0.422 -9.355 1.00 93.75 308 ILE A C 1
ATOM 2442 O O . ILE A 1 308 ? -6.637 -0.135 -8.173 1.00 93.75 308 ILE A O 1
ATOM 2446 N N . GLN A 1 309 ? -6.708 -1.654 -9.813 1.00 93.00 309 GLN A N 1
ATOM 2447 C CA . GLN A 1 309 ? -7.185 -2.746 -8.977 1.00 93.00 309 GLN A CA 1
ATOM 2448 C C . GLN A 1 309 ? -6.139 -3.187 -7.948 1.00 93.00 309 GLN A C 1
ATOM 2450 O O . GLN A 1 309 ? -6.488 -3.403 -6.792 1.00 93.00 309 GLN A O 1
ATOM 2455 N N . PHE A 1 310 ? -4.857 -3.226 -8.328 1.00 91.94 310 PHE A N 1
ATOM 2456 C CA . PHE A 1 310 ? -3.767 -3.456 -7.379 1.00 91.94 310 PHE A CA 1
ATOM 2457 C C . PHE A 1 310 ? -3.748 -2.393 -6.269 1.00 91.94 310 PHE A C 1
ATOM 2459 O O . PHE A 1 310 ? -3.807 -2.735 -5.090 1.00 91.94 310 PHE A O 1
ATOM 2466 N N . THR A 1 311 ? -3.746 -1.107 -6.634 1.00 91.81 311 THR A N 1
ATOM 2467 C CA . THR A 1 311 ? -3.756 -0.003 -5.661 1.00 91.81 311 THR A CA 1
ATOM 2468 C C . THR A 1 311 ? -5.033 0.004 -4.823 1.00 91.81 311 THR A C 1
ATOM 2470 O O . THR A 1 311 ? -4.989 0.287 -3.629 1.00 91.81 311 THR A O 1
ATOM 2473 N N . TYR A 1 312 ? -6.171 -0.350 -5.420 1.00 95.56 312 TYR A N 1
ATOM 2474 C CA . TYR A 1 312 ? -7.444 -0.451 -4.718 1.00 95.56 312 TYR A CA 1
ATOM 2475 C C . TYR A 1 312 ? -7.390 -1.483 -3.588 1.00 95.56 312 TYR A C 1
ATOM 2477 O O . TYR A 1 312 ? -7.910 -1.223 -2.507 1.00 95.56 312 TYR A O 1
ATOM 2485 N N . PHE A 1 313 ? -6.714 -2.619 -3.785 1.00 95.19 313 PHE A N 1
ATOM 2486 C CA . PHE A 1 313 ? -6.571 -3.639 -2.743 1.00 95.19 313 PHE A CA 1
ATOM 2487 C C . PHE A 1 313 ? -5.735 -3.200 -1.548 1.00 95.19 313 PHE A C 1
ATOM 2489 O O . PHE A 1 313 ? -6.052 -3.597 -0.428 1.00 95.19 313 PHE A O 1
ATOM 2496 N N . LEU A 1 314 ? -4.744 -2.332 -1.764 1.00 93.06 314 LEU A N 1
ATOM 2497 C CA . LEU A 1 314 ? -3.961 -1.741 -0.675 1.00 93.06 314 LEU A CA 1
ATOM 2498 C C . LEU A 1 314 ? -4.824 -0.905 0.279 1.00 93.06 314 LEU A C 1
ATOM 2500 O O . LEU A 1 314 ? -4.464 -0.744 1.437 1.00 93.06 314 LEU A O 1
ATOM 2504 N N . ILE A 1 315 ? -5.966 -0.399 -0.196 1.00 94.31 315 ILE A N 1
ATOM 2505 C CA . ILE A 1 315 ? -6.929 0.365 0.606 1.00 94.31 315 ILE A CA 1
ATOM 2506 C C . ILE A 1 315 ? -8.049 -0.558 1.106 1.00 94.31 315 ILE A C 1
ATOM 2508 O O . ILE A 1 315 ? -8.382 -0.559 2.288 1.00 94.31 315 ILE A O 1
ATOM 2512 N N . TYR A 1 316 ? -8.610 -1.383 0.220 1.00 95.62 316 TYR A N 1
ATOM 2513 C CA . TYR A 1 316 ? -9.764 -2.237 0.502 1.00 95.62 316 TYR A CA 1
ATOM 2514 C C . TYR A 1 316 ? -9.507 -3.260 1.614 1.00 95.62 316 TYR A C 1
ATOM 2516 O O . TYR A 1 316 ? -10.384 -3.466 2.452 1.00 95.62 316 TYR A O 1
ATOM 2524 N N . VAL A 1 317 ? -8.322 -3.885 1.648 1.00 94.81 317 VAL A N 1
ATOM 2525 C CA . VAL A 1 317 ? -8.002 -4.909 2.656 1.00 94.81 317 VAL A CA 1
ATOM 2526 C C . VAL A 1 317 ? -7.926 -4.304 4.066 1.00 94.81 317 VAL A C 1
ATOM 2528 O O . VAL A 1 317 ? -8.674 -4.776 4.926 1.00 94.81 317 VAL A O 1
ATOM 2531 N N . PRO A 1 318 ? -7.137 -3.238 4.326 1.00 93.56 318 PRO A N 1
ATOM 2532 C CA . PRO A 1 318 ? -7.155 -2.570 5.626 1.00 93.56 318 PRO A CA 1
ATOM 2533 C C . PRO A 1 318 ? -8.542 -2.043 6.007 1.00 93.56 318 PRO A C 1
ATOM 2535 O O . PRO A 1 318 ? -8.986 -2.259 7.133 1.00 93.56 318 PRO A O 1
ATOM 2538 N N . THR A 1 319 ? -9.276 -1.414 5.078 1.00 94.19 319 THR A N 1
ATOM 2539 C CA . THR A 1 319 ? -10.648 -0.959 5.362 1.00 94.19 319 THR A CA 1
ATOM 2540 C C . THR A 1 319 ? -11.555 -2.122 5.765 1.00 94.19 319 THR A C 1
ATOM 2542 O O . THR A 1 319 ? -12.359 -1.972 6.680 1.00 94.19 319 THR A O 1
ATOM 2545 N N . GLY A 1 320 ? -11.404 -3.292 5.138 1.00 94.31 320 GLY A N 1
ATOM 2546 C CA . GLY A 1 320 ? -12.099 -4.510 5.541 1.00 94.31 320 GLY A CA 1
ATOM 2547 C C . GLY A 1 320 ? -11.790 -4.906 6.979 1.00 94.31 320 GLY A C 1
ATOM 2548 O O . GLY A 1 320 ? -12.718 -5.091 7.757 1.00 94.31 320 GLY A O 1
ATOM 2549 N N . VAL A 1 321 ? -10.513 -4.964 7.366 1.00 93.25 321 VAL A N 1
ATOM 2550 C CA . VAL A 1 321 ? -10.115 -5.282 8.750 1.00 93.25 321 VAL A CA 1
ATOM 2551 C C . VAL A 1 321 ? -10.741 -4.298 9.743 1.00 93.25 321 VAL A C 1
ATOM 2553 O O . VAL A 1 321 ? -11.389 -4.725 10.697 1.00 93.25 321 VAL A O 1
ATOM 2556 N N . ALA A 1 322 ? -10.630 -2.994 9.481 1.00 93.94 322 ALA A N 1
ATOM 2557 C CA . ALA A 1 322 ? -11.156 -1.961 10.370 1.00 93.94 322 ALA A CA 1
ATOM 2558 C C . ALA A 1 322 ? -12.687 -1.997 10.503 1.00 93.94 322 ALA A C 1
ATOM 2560 O O . ALA A 1 322 ? -13.217 -1.827 11.599 1.00 93.94 322 ALA A O 1
ATOM 2561 N N . VAL A 1 323 ? -13.410 -2.240 9.404 1.00 93.25 323 VAL A N 1
ATOM 2562 C CA . VAL A 1 323 ? -14.876 -2.339 9.430 1.00 93.25 323 VAL A CA 1
ATOM 2563 C C . VAL A 1 323 ? -15.324 -3.615 10.132 1.00 93.25 323 VAL A C 1
ATOM 2565 O O . VAL A 1 323 ? -16.209 -3.544 10.977 1.00 93.25 323 VAL A O 1
ATOM 2568 N N . MET A 1 324 ? -14.698 -4.761 9.849 1.00 92.62 324 MET A N 1
ATOM 2569 C CA . MET A 1 324 ? -15.060 -6.029 10.494 1.00 92.62 324 MET A CA 1
ATOM 2570 C C . MET A 1 324 ? -14.830 -5.997 12.011 1.00 92.62 324 MET A C 1
ATOM 2572 O O . MET A 1 324 ? -15.601 -6.609 12.754 1.00 92.62 324 MET A O 1
ATOM 2576 N N . ALA A 1 325 ? -13.818 -5.252 12.465 1.00 92.62 325 ALA A N 1
ATOM 2577 C CA . ALA A 1 325 ? -13.539 -5.002 13.877 1.00 92.62 325 ALA A CA 1
ATOM 2578 C C . ALA A 1 325 ? -14.305 -3.801 14.476 1.00 92.62 325 ALA A C 1
ATOM 2580 O O . ALA A 1 325 ? -14.228 -3.582 15.676 1.00 92.62 325 ALA A O 1
ATOM 2581 N N . ARG A 1 326 ? -15.067 -3.044 13.668 1.00 92.69 326 ARG A N 1
ATOM 2582 C CA . ARG A 1 326 ? -15.847 -1.848 14.067 1.00 92.69 326 ARG A CA 1
ATOM 2583 C C . ARG A 1 326 ? -15.013 -0.695 14.662 1.00 92.69 326 ARG A C 1
ATOM 2585 O O . ARG A 1 326 ? -15.536 0.134 15.398 1.00 92.69 326 ARG A O 1
ATOM 2592 N N . TYR A 1 327 ? -13.750 -0.556 14.256 1.00 90.88 327 TYR A N 1
ATOM 2593 C CA . TYR A 1 327 ? -12.810 0.439 14.804 1.00 90.88 327 TYR A CA 1
ATOM 2594 C C . TYR A 1 327 ? -13.029 1.898 14.367 1.00 90.88 327 TYR A C 1
ATOM 2596 O O . TYR A 1 327 ? -12.322 2.778 14.828 1.00 90.88 327 TYR A O 1
ATOM 2604 N N . GLY A 1 328 ? -13.948 2.197 13.451 1.00 86.88 328 GLY A N 1
ATOM 2605 C CA . GLY A 1 328 ? -14.159 3.559 12.935 1.00 86.88 328 GLY A CA 1
ATOM 2606 C C . GLY A 1 328 ? -15.493 4.175 13.350 1.00 86.88 328 GLY A C 1
ATOM 2607 O O . GLY A 1 328 ? -16.063 4.939 12.573 1.00 86.88 328 GLY A O 1
ATOM 2608 N N . PHE A 1 329 ? -16.046 3.792 14.504 1.00 84.50 329 PHE A N 1
ATOM 2609 C CA . PHE A 1 329 ? -17.354 4.276 14.941 1.00 84.50 329 PHE A CA 1
ATOM 2610 C C . PHE A 1 329 ? -17.291 5.738 15.419 1.00 84.50 329 PHE A C 1
ATOM 2612 O O . PHE A 1 329 ? -16.503 6.094 16.297 1.00 84.50 329 PHE A O 1
ATOM 2619 N N 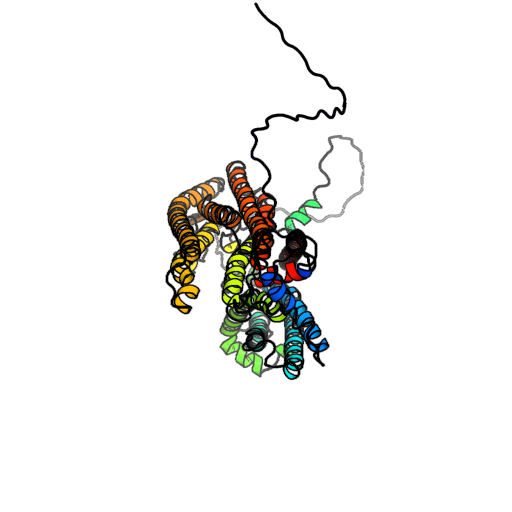. GLY A 1 330 ? -18.147 6.602 14.868 1.00 83.81 330 GLY A N 1
ATOM 2620 C CA . GLY A 1 330 ? -18.220 8.010 15.266 1.00 83.81 330 GLY A CA 1
ATOM 2621 C C . GLY A 1 330 ? -16.947 8.799 14.933 1.00 83.81 330 GLY A C 1
ATOM 2622 O O . GLY A 1 330 ? -16.443 8.744 13.814 1.00 83.81 330 GLY A O 1
ATOM 2623 N N . THR A 1 331 ? -16.430 9.566 15.896 1.00 80.38 331 THR A N 1
ATOM 2624 C CA . THR A 1 331 ? -15.257 10.445 15.712 1.00 80.38 331 THR A CA 1
ATOM 2625 C C . THR A 1 331 ? -13.924 9.693 15.661 1.00 80.38 331 THR A C 1
ATOM 2627 O O . THR A 1 331 ? -12.940 10.238 15.156 1.00 80.38 331 THR A O 1
ATOM 2630 N N . THR A 1 332 ? -13.888 8.428 16.095 1.00 84.75 332 THR A N 1
ATOM 2631 C CA . THR A 1 332 ? -12.681 7.578 16.069 1.00 84.75 332 THR A CA 1
ATOM 2632 C C . THR A 1 332 ? -12.177 7.301 14.648 1.00 84.75 332 THR A C 1
ATOM 2634 O O . THR A 1 332 ? -10.994 7.023 14.448 1.00 84.75 332 THR A O 1
ATOM 2637 N N . VAL A 1 333 ? -13.033 7.482 13.630 1.00 86.81 333 VAL A N 1
ATOM 2638 C CA . VAL A 1 333 ? -12.670 7.345 12.213 1.00 86.81 333 VAL A CA 1
ATOM 2639 C C . VAL A 1 333 ? -11.503 8.252 11.806 1.00 86.81 333 VAL A C 1
ATOM 2641 O O . VAL A 1 333 ? -10.691 7.857 10.973 1.00 86.81 333 VAL A O 1
ATOM 2644 N N . PHE A 1 334 ? -11.371 9.446 12.395 1.00 85.38 334 PHE A N 1
ATOM 2645 C CA . PHE A 1 334 ? -10.270 10.358 12.072 1.00 85.38 334 PHE A CA 1
ATOM 2646 C C . PHE A 1 334 ? -8.934 9.863 12.636 1.00 85.38 334 PHE A C 1
ATOM 2648 O O . PHE A 1 334 ? -7.922 9.926 11.936 1.00 85.38 334 PHE A O 1
ATOM 2655 N N . ASN A 1 335 ? -8.938 9.313 13.857 1.00 87.69 335 ASN A N 1
ATOM 2656 C CA . ASN A 1 335 ? -7.766 8.657 14.442 1.00 87.69 335 ASN A CA 1
ATOM 2657 C C . ASN A 1 335 ? -7.360 7.441 13.592 1.00 87.69 335 ASN A C 1
ATOM 2659 O O . ASN A 1 335 ? -6.199 7.333 13.190 1.00 87.69 335 ASN A O 1
ATOM 2663 N N . LEU A 1 336 ? -8.332 6.593 13.241 1.00 90.50 336 LEU A N 1
ATOM 2664 C CA . LEU A 1 336 ? -8.140 5.415 12.396 1.00 90.50 336 LEU A CA 1
ATOM 2665 C C . LEU A 1 336 ? -7.525 5.782 11.036 1.00 90.50 336 LEU A C 1
ATOM 2667 O O . LEU A 1 336 ? -6.505 5.220 10.640 1.00 90.50 336 LEU A O 1
ATOM 2671 N N . LEU A 1 337 ? -8.112 6.753 10.327 1.00 88.50 337 LEU A N 1
ATOM 2672 C CA . LEU A 1 337 ? -7.638 7.188 9.010 1.00 88.50 337 LEU A CA 1
ATOM 2673 C C . LEU A 1 337 ? -6.226 7.775 9.068 1.00 88.50 337 LEU A C 1
ATOM 2675 O O . LEU A 1 337 ? -5.420 7.488 8.184 1.00 88.50 337 LEU A O 1
ATOM 2679 N N . ALA A 1 338 ? -5.907 8.564 10.098 1.00 87.44 338 ALA A N 1
ATOM 2680 C CA . ALA A 1 338 ? -4.578 9.144 10.248 1.00 87.44 338 ALA A CA 1
ATOM 2681 C C . ALA A 1 338 ? -3.498 8.056 10.349 1.00 87.44 338 ALA A C 1
ATOM 2683 O O . ALA A 1 338 ? -2.507 8.114 9.622 1.00 87.44 338 ALA A O 1
ATOM 2684 N N . HIS A 1 339 ? -3.710 7.042 11.185 1.00 91.31 339 HIS A N 1
ATOM 2685 C CA . HIS A 1 339 ? -2.773 5.931 11.361 1.00 91.31 339 HIS A CA 1
ATOM 2686 C C . HIS A 1 339 ? -2.710 5.021 10.132 1.00 91.31 339 HIS A C 1
ATOM 2688 O O . HIS A 1 339 ? -1.623 4.676 9.675 1.00 91.31 339 HIS A O 1
ATOM 2694 N N . PHE A 1 340 ? -3.855 4.695 9.525 1.00 92.56 340 PHE A N 1
ATOM 2695 C CA . PHE A 1 340 ? -3.904 3.827 8.347 1.00 92.56 340 PHE A CA 1
ATOM 2696 C C . PHE A 1 340 ? -3.212 4.453 7.137 1.00 92.56 340 PHE A C 1
ATOM 2698 O O . PHE A 1 340 ? -2.468 3.773 6.434 1.00 92.56 340 PHE A O 1
ATOM 2705 N N . ILE A 1 341 ? -3.423 5.750 6.894 1.00 90.00 341 ILE A N 1
ATOM 2706 C CA . ILE A 1 341 ? -2.780 6.456 5.781 1.00 90.00 341 ILE A CA 1
ATOM 2707 C C . ILE A 1 341 ? -1.285 6.628 6.066 1.00 90.00 341 ILE A C 1
ATOM 2709 O O . ILE A 1 341 ? -0.465 6.269 5.222 1.00 90.00 341 ILE A O 1
ATOM 2713 N N . LYS A 1 342 ? -0.912 7.141 7.249 1.00 89.56 342 LYS A N 1
ATOM 2714 C CA . LYS A 1 342 ? 0.494 7.410 7.596 1.00 89.56 342 LYS A CA 1
ATOM 2715 C C . LYS A 1 342 ? 1.309 6.109 7.665 1.00 89.56 342 LYS A C 1
ATOM 2717 O O . LYS A 1 342 ? 2.353 6.018 7.021 1.00 89.56 342 LYS A O 1
ATOM 2722 N N . GLY A 1 343 ? 0.813 5.083 8.357 1.00 93.19 343 GLY A N 1
ATOM 2723 C CA . GLY A 1 343 ? 1.436 3.757 8.422 1.00 93.19 343 GLY A CA 1
ATOM 2724 C C . GLY A 1 343 ? 1.449 3.039 7.070 1.00 93.19 343 GLY A C 1
ATOM 2725 O O . GLY A 1 343 ? 2.481 2.501 6.661 1.00 93.19 343 GLY A O 1
ATOM 2726 N N . GLY A 1 344 ? 0.354 3.131 6.308 1.00 93.94 344 GLY A N 1
ATOM 2727 C CA . GLY A 1 344 ? 0.239 2.556 4.967 1.00 93.94 344 GLY A CA 1
ATOM 2728 C C . GLY A 1 344 ? 1.254 3.121 3.969 1.00 93.94 344 GLY A C 1
ATOM 2729 O O . GLY A 1 344 ? 1.754 2.377 3.127 1.00 93.94 344 GLY A O 1
ATOM 2730 N N . VAL A 1 345 ? 1.630 4.401 4.083 1.00 92.69 345 VAL A N 1
ATOM 2731 C CA . VAL A 1 345 ? 2.708 4.998 3.272 1.00 92.69 345 VAL A CA 1
ATOM 2732 C C . VAL A 1 345 ? 4.057 4.336 3.567 1.00 92.69 345 VAL A C 1
ATOM 2734 O O . VAL A 1 345 ? 4.770 3.992 2.625 1.00 92.69 345 VAL A O 1
ATOM 2737 N N . PHE A 1 346 ? 4.403 4.104 4.838 1.00 94.19 346 PHE A N 1
ATOM 2738 C CA . PHE A 1 346 ? 5.646 3.409 5.203 1.00 94.19 346 PHE A CA 1
ATOM 2739 C C . PHE A 1 346 ? 5.633 1.936 4.785 1.00 94.19 346 PHE A C 1
ATOM 2741 O O . PHE A 1 346 ? 6.632 1.439 4.262 1.00 94.19 346 PHE A O 1
ATOM 2748 N N . PHE A 1 347 ? 4.490 1.263 4.931 1.00 95.44 347 PHE A N 1
ATOM 2749 C CA . PHE A 1 347 ? 4.317 -0.111 4.469 1.00 95.44 347 PHE A CA 1
ATOM 2750 C C . PHE A 1 347 ? 4.484 -0.218 2.945 1.00 95.44 347 PHE A C 1
ATOM 2752 O O . PHE A 1 347 ? 5.281 -1.016 2.450 1.00 95.44 347 PHE A O 1
ATOM 2759 N N . LEU A 1 348 ? 3.804 0.641 2.178 1.00 94.38 348 LEU A N 1
ATOM 2760 C CA . LEU A 1 348 ? 3.938 0.690 0.722 1.00 94.38 348 LEU A CA 1
ATOM 2761 C C . LEU A 1 348 ? 5.362 1.052 0.294 1.00 94.38 348 LEU A C 1
ATOM 2763 O O . LEU A 1 348 ? 5.875 0.50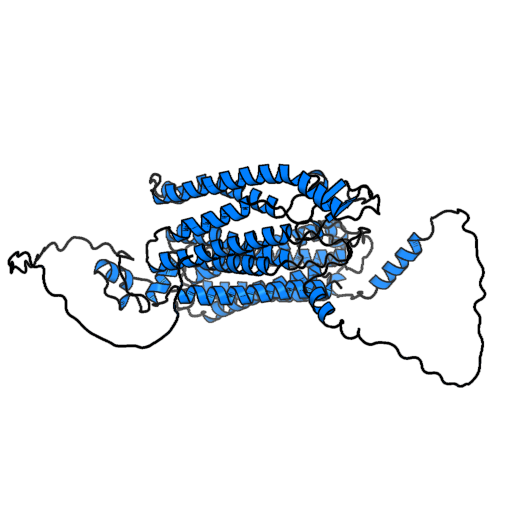0 -0.679 1.00 94.38 348 LEU A O 1
ATOM 2767 N N . TYR A 1 349 ? 6.021 1.947 1.026 1.00 92.25 349 TYR A N 1
ATOM 2768 C CA . TYR A 1 349 ? 7.413 2.289 0.774 1.00 92.25 349 TYR A CA 1
ATOM 2769 C C . TYR A 1 349 ? 8.337 1.075 0.953 1.00 92.25 349 TYR A C 1
ATOM 2771 O O . TYR A 1 349 ? 9.171 0.811 0.083 1.00 92.25 349 TYR A O 1
ATOM 2779 N N . GLY A 1 350 ? 8.148 0.288 2.015 1.00 94.12 350 GLY A N 1
ATOM 2780 C CA . GLY A 1 350 ? 8.855 -0.976 2.220 1.00 94.12 350 GLY A CA 1
ATOM 2781 C C . GLY A 1 350 ? 8.606 -1.989 1.096 1.00 94.12 350 GLY A C 1
ATOM 2782 O O . GLY A 1 350 ? 9.561 -2.547 0.558 1.00 94.12 350 GLY A O 1
ATOM 2783 N N . MET A 1 351 ? 7.352 -2.149 0.664 1.00 93.38 351 MET A N 1
ATOM 2784 C CA . MET A 1 351 ? 6.956 -3.036 -0.441 1.00 93.38 351 MET A CA 1
ATOM 2785 C C . MET A 1 351 ? 7.611 -2.632 -1.770 1.00 93.38 351 MET A C 1
ATOM 2787 O O . MET A 1 351 ? 8.269 -3.429 -2.428 1.00 93.38 351 MET A O 1
ATOM 2791 N N . VAL A 1 352 ? 7.522 -1.355 -2.154 1.00 91.00 352 VAL A N 1
ATOM 2792 C CA . VAL A 1 352 ? 8.165 -0.844 -3.378 1.00 91.00 352 VAL A CA 1
ATOM 2793 C C . VAL A 1 352 ? 9.687 -1.013 -3.317 1.00 91.00 352 VAL A C 1
ATOM 2795 O O . VAL A 1 352 ? 10.324 -1.330 -4.325 1.00 91.00 352 VAL A O 1
ATOM 2798 N N . THR A 1 353 ? 10.279 -0.842 -2.136 1.00 89.44 353 THR A N 1
ATOM 2799 C CA . THR A 1 353 ? 11.714 -1.051 -1.917 1.00 89.44 353 THR A CA 1
ATOM 2800 C C . THR A 1 353 ? 12.098 -2.532 -2.035 1.00 89.44 353 THR A C 1
ATOM 2802 O O . THR A 1 353 ? 13.137 -2.843 -2.618 1.00 89.44 353 THR A O 1
ATOM 2805 N N . LEU A 1 354 ? 11.246 -3.463 -1.596 1.00 91.06 354 LEU A N 1
ATOM 2806 C CA . LEU A 1 354 ? 11.445 -4.902 -1.797 1.00 91.06 354 LEU A CA 1
ATOM 2807 C C . LEU A 1 354 ? 11.324 -5.308 -3.270 1.00 91.06 354 LEU A C 1
ATOM 2809 O O . LEU A 1 354 ? 12.182 -6.034 -3.785 1.00 91.06 354 LEU A O 1
ATOM 2813 N N . ALA A 1 355 ? 10.348 -4.766 -3.997 1.00 88.75 355 ALA A N 1
ATOM 2814 C CA . ALA A 1 355 ? 10.275 -4.935 -5.443 1.00 88.75 355 ALA A CA 1
ATOM 2815 C C . ALA A 1 355 ? 11.544 -4.410 -6.145 1.00 88.75 355 ALA A C 1
ATOM 2817 O O . ALA A 1 355 ? 12.089 -5.083 -7.029 1.00 88.75 355 ALA A O 1
ATOM 2818 N N . ARG A 1 356 ? 12.060 -3.239 -5.728 1.00 86.06 356 ARG A N 1
ATOM 2819 C CA . ARG A 1 356 ? 13.339 -2.671 -6.205 1.00 86.06 356 ARG A CA 1
ATOM 2820 C C . ARG A 1 356 ? 14.505 -3.620 -5.908 1.00 86.06 356 ARG A C 1
ATOM 2822 O O . ARG A 1 356 ? 15.292 -3.892 -6.813 1.00 86.06 356 ARG A O 1
ATOM 2829 N N . TYR A 1 357 ? 14.586 -4.159 -4.689 1.00 85.50 357 TYR A N 1
ATOM 2830 C CA . TYR A 1 357 ? 15.601 -5.132 -4.267 1.00 85.50 357 TYR A CA 1
ATOM 2831 C C . TYR A 1 357 ? 15.610 -6.381 -5.162 1.00 85.50 357 TYR A C 1
ATOM 2833 O O . TYR A 1 357 ? 16.669 -6.826 -5.603 1.00 85.50 357 TYR A O 1
ATOM 2841 N N . CYS A 1 358 ? 14.430 -6.896 -5.515 1.00 82.00 358 CYS A N 1
ATOM 2842 C CA . CYS A 1 358 ? 14.270 -8.061 -6.391 1.00 82.00 358 CYS A CA 1
ATOM 2843 C C . CYS A 1 358 ? 14.510 -7.765 -7.884 1.00 82.00 358 CYS A C 1
ATOM 2845 O O . CYS A 1 358 ? 14.409 -8.666 -8.714 1.00 82.00 358 CYS A O 1
ATOM 2847 N N . GLY A 1 359 ? 14.831 -6.521 -8.253 1.00 76.06 359 GLY A N 1
ATOM 2848 C CA . GLY A 1 359 ? 15.222 -6.151 -9.612 1.00 76.06 359 GLY A CA 1
ATOM 2849 C C . GLY A 1 359 ? 14.153 -5.444 -10.448 1.00 76.06 359 GLY A C 1
ATOM 2850 O O . GLY A 1 359 ? 14.343 -5.284 -11.656 1.00 76.06 359 GLY A O 1
ATOM 2851 N N . ALA A 1 360 ? 13.045 -4.999 -9.847 1.00 79.06 360 ALA A N 1
ATOM 2852 C CA . ALA A 1 360 ? 12.026 -4.233 -10.562 1.00 79.06 360 ALA A CA 1
ATOM 2853 C C . ALA A 1 360 ? 12.567 -2.895 -11.121 1.00 79.06 360 ALA A C 1
ATOM 2855 O O . ALA A 1 360 ? 13.530 -2.315 -10.621 1.00 79.06 360 ALA A O 1
ATOM 2856 N N . TRP A 1 361 ? 11.922 -2.394 -12.183 1.00 75.38 361 TRP A N 1
ATOM 2857 C CA . TRP A 1 361 ? 12.177 -1.082 -12.809 1.00 75.38 361 TRP A CA 1
ATOM 2858 C C . TRP A 1 361 ? 13.604 -0.819 -13.329 1.00 75.38 361 TRP A C 1
ATOM 2860 O O . TRP A 1 361 ? 14.022 0.339 -13.437 1.00 75.38 361 TRP A O 1
ATOM 2870 N N . LEU A 1 362 ? 14.328 -1.862 -13.754 1.00 67.56 362 LEU A N 1
ATOM 2871 C CA . LEU A 1 362 ? 15.637 -1.733 -14.417 1.00 67.56 362 LEU A CA 1
ATOM 2872 C C . LEU A 1 362 ? 15.604 -0.710 -15.572 1.00 67.56 362 LEU A C 1
ATOM 2874 O O . LEU A 1 362 ? 16.415 0.213 -15.627 1.00 67.56 362 LEU A O 1
ATOM 2878 N N . ASN A 1 363 ? 14.581 -0.799 -16.426 1.00 65.44 363 ASN A N 1
ATOM 2879 C CA . ASN A 1 363 ? 14.416 0.061 -17.604 1.00 65.44 363 ASN A CA 1
ATOM 2880 C C . ASN A 1 363 ? 14.164 1.535 -17.266 1.00 65.44 363 ASN A C 1
ATOM 2882 O O . ASN A 1 363 ? 14.288 2.381 -18.145 1.00 65.44 363 ASN A O 1
ATOM 2886 N N . LYS A 1 364 ? 13.784 1.862 -16.022 1.00 68.44 364 LYS A N 1
ATOM 2887 C CA . LYS A 1 364 ? 13.569 3.247 -15.570 1.00 68.44 364 LYS A CA 1
ATOM 2888 C C . LYS A 1 364 ? 14.812 3.832 -14.889 1.00 68.44 364 LYS A C 1
ATOM 2890 O O . LYS A 1 364 ? 14.875 5.045 -14.714 1.00 68.44 364 LYS A O 1
ATOM 2895 N N . GLY A 1 365 ? 15.848 3.024 -14.628 1.00 68.31 365 GLY A N 1
ATOM 2896 C CA . GLY A 1 365 ? 17.047 3.444 -13.887 1.00 68.31 365 GLY A CA 1
ATOM 2897 C C . GLY A 1 365 ? 16.793 3.592 -12.386 1.00 68.31 365 GLY A C 1
ATOM 2898 O O . GLY A 1 365 ? 17.490 4.338 -11.710 1.00 68.31 365 GLY A O 1
ATOM 2899 N N . TRP A 1 366 ? 15.749 2.928 -11.888 1.00 76.12 366 TRP A N 1
ATOM 2900 C CA . TRP A 1 366 ? 15.305 2.988 -10.494 1.00 76.12 366 TRP A CA 1
ATOM 2901 C C . TRP A 1 366 ? 15.883 1.857 -9.644 1.00 76.12 366 TRP A C 1
ATOM 2903 O O . TRP A 1 366 ? 15.785 1.887 -8.425 1.00 76.12 366 TRP A O 1
ATOM 2913 N N . ASN A 1 367 ? 16.504 0.865 -10.274 1.00 75.38 367 ASN A N 1
ATOM 2914 C CA . ASN A 1 367 ? 17.228 -0.194 -9.587 1.00 75.38 367 ASN A CA 1
ATOM 2915 C C . ASN A 1 367 ? 18.655 0.268 -9.229 1.00 75.38 367 ASN A C 1
ATOM 2917 O O . ASN A 1 367 ? 19.192 1.169 -9.862 1.00 75.38 367 ASN A O 1
ATOM 2921 N N . TRP A 1 368 ? 19.300 -0.416 -8.286 1.00 73.44 368 TRP A N 1
ATOM 2922 C CA . TRP A 1 368 ? 20.677 -0.228 -7.814 1.00 73.44 368 TRP A CA 1
ATOM 2923 C C . TRP A 1 368 ? 21.783 -0.483 -8.864 1.00 73.44 368 TRP A C 1
ATOM 2925 O O . TRP A 1 368 ? 22.957 -0.567 -8.503 1.00 73.44 368 TRP A O 1
ATOM 2935 N N . LYS A 1 369 ? 21.433 -0.656 -10.146 1.00 70.88 369 LYS A N 1
ATOM 2936 C CA . LYS A 1 369 ? 22.361 -0.959 -11.249 1.00 70.88 369 LYS A CA 1
ATOM 2937 C C . LYS A 1 369 ? 22.549 0.253 -12.163 1.00 70.88 369 LYS A C 1
ATOM 2939 O O . LYS A 1 369 ? 21.661 1.093 -12.292 1.00 70.88 369 LYS A O 1
ATOM 2944 N N . HIS A 1 370 ? 23.688 0.287 -12.854 1.00 70.81 370 HIS A N 1
ATOM 2945 C CA . HIS A 1 370 ? 24.001 1.337 -13.818 1.00 70.81 370 HIS A CA 1
ATOM 2946 C C . HIS A 1 370 ? 23.052 1.291 -15.021 1.00 70.81 370 HIS A C 1
ATOM 2948 O O . HIS A 1 370 ? 22.732 0.217 -15.533 1.00 70.81 370 HIS A O 1
ATOM 2954 N N . ARG A 1 371 ? 22.642 2.465 -15.505 1.00 75.06 371 ARG A N 1
ATOM 2955 C CA . ARG A 1 371 ? 21.863 2.617 -16.737 1.00 75.06 371 ARG A CA 1
ATOM 2956 C C . ARG A 1 371 ? 22.497 3.677 -17.627 1.00 75.06 371 ARG A C 1
ATOM 2958 O O . ARG A 1 371 ? 22.882 4.739 -17.143 1.00 75.06 371 ARG A O 1
ATOM 2965 N N . TYR A 1 372 ? 22.522 3.399 -18.927 1.00 75.25 372 TYR A N 1
ATOM 2966 C CA . TYR A 1 372 ? 23.085 4.268 -19.958 1.00 75.25 372 TYR A CA 1
ATOM 2967 C C . TYR A 1 372 ? 22.088 4.433 -21.099 1.00 75.25 372 TYR A C 1
ATOM 2969 O O . TYR A 1 372 ? 21.455 3.467 -21.513 1.00 75.25 372 TYR A O 1
ATOM 2977 N N . LEU A 1 373 ? 21.964 5.649 -21.621 1.00 72.81 373 LEU A N 1
ATOM 2978 C CA . LEU A 1 373 ? 21.153 5.955 -22.794 1.00 72.81 373 LEU A CA 1
ATOM 2979 C C . LEU A 1 373 ? 22.050 6.566 -23.874 1.00 72.81 373 LEU A C 1
ATOM 2981 O O . LEU A 1 373 ? 22.607 7.648 -23.679 1.00 72.81 373 LEU A O 1
ATOM 2985 N N . SER A 1 374 ? 22.183 5.880 -25.012 1.00 68.44 374 SER A N 1
ATOM 2986 C CA . SER A 1 374 ? 23.016 6.323 -26.140 1.00 68.44 374 SER A CA 1
ATOM 2987 C C . SER A 1 374 ? 22.204 6.982 -27.261 1.00 68.44 374 SER A C 1
ATOM 2989 O O . SER A 1 374 ? 21.050 6.629 -27.500 1.00 68.44 374 SER A O 1
ATOM 2991 N N . THR A 1 375 ? 22.834 7.908 -27.994 1.00 61.31 375 THR A N 1
ATOM 2992 C CA . THR A 1 375 ? 22.279 8.640 -29.148 1.00 61.31 375 THR A CA 1
ATOM 2993 C C . THR A 1 375 ? 21.729 7.745 -30.261 1.00 61.31 375 THR A C 1
ATOM 2995 O O . THR A 1 375 ? 20.821 8.178 -30.974 1.00 61.31 375 THR A O 1
ATOM 2998 N N . HIS A 1 376 ? 22.271 6.531 -30.420 1.00 54.44 376 HIS A N 1
ATOM 2999 C CA . HIS A 1 376 ? 21.876 5.580 -31.467 1.00 54.44 376 HIS A CA 1
ATOM 3000 C C . HIS A 1 376 ? 20.637 4.746 -31.092 1.00 54.44 376 HIS A C 1
ATOM 3002 O O . HIS A 1 376 ? 20.025 4.126 -31.956 1.00 54.44 376 HIS A O 1
ATOM 3008 N N . SER A 1 377 ? 20.219 4.766 -29.819 1.00 53.44 377 SER A N 1
ATOM 3009 C CA . SER A 1 377 ? 18.938 4.185 -29.417 1.00 53.44 377 SER A CA 1
ATOM 3010 C C . SER A 1 377 ? 17.825 5.037 -30.035 1.00 53.44 377 SER A C 1
ATOM 3012 O O . SER A 1 377 ? 17.680 6.224 -29.727 1.00 53.44 377 SER A O 1
ATOM 3014 N N . ASN A 1 378 ? 17.022 4.433 -30.917 1.00 43.97 378 ASN A N 1
ATOM 3015 C CA . ASN A 1 378 ? 15.916 5.044 -31.678 1.00 43.97 378 ASN A CA 1
ATOM 3016 C C . ASN A 1 378 ? 14.754 5.553 -30.774 1.00 43.97 378 ASN A C 1
ATOM 3018 O O . ASN A 1 378 ? 13.643 5.850 -31.213 1.00 43.97 378 ASN A O 1
ATOM 3022 N N . ASN A 1 379 ? 15.006 5.662 -29.466 1.00 49.00 379 ASN A N 1
ATOM 3023 C CA . ASN A 1 379 ? 14.082 5.984 -28.388 1.00 49.00 379 ASN A CA 1
ATOM 3024 C C . ASN A 1 379 ? 14.116 7.477 -27.987 1.00 49.00 379 ASN A C 1
ATOM 3026 O O . ASN A 1 379 ? 13.810 7.850 -26.849 1.00 49.00 379 ASN A O 1
ATOM 3030 N N . LYS A 1 380 ? 14.447 8.362 -28.941 1.00 47.34 380 LYS A N 1
ATOM 3031 C CA . LYS A 1 380 ? 14.331 9.831 -28.805 1.00 47.34 380 LYS A CA 1
ATOM 3032 C C . LYS A 1 380 ? 12.872 10.326 -28.712 1.00 47.34 380 LYS A C 1
ATOM 3034 O O . LYS A 1 380 ? 12.640 11.523 -28.517 1.00 47.34 380 LYS A O 1
ATOM 3039 N N . SER A 1 381 ? 11.873 9.447 -28.869 1.00 52.03 381 SER A N 1
ATOM 3040 C CA . SER A 1 381 ? 10.465 9.848 -29.035 1.00 52.03 381 SER A CA 1
ATOM 3041 C C . SER A 1 381 ? 9.592 9.775 -27.778 1.00 52.03 381 SER A C 1
ATOM 3043 O O . SER A 1 381 ? 8.425 10.149 -27.859 1.00 52.03 381 SER A O 1
ATOM 3045 N N . THR A 1 382 ? 10.087 9.299 -26.635 1.00 63.66 382 THR A N 1
ATOM 3046 C CA . THR A 1 382 ? 9.239 9.191 -25.434 1.00 63.66 382 THR A CA 1
ATOM 3047 C C . THR A 1 382 ? 9.346 10.477 -24.617 1.00 63.66 382 THR A C 1
ATOM 3049 O O . THR A 1 382 ? 10.447 10.856 -24.223 1.00 63.66 382 THR A O 1
ATOM 3052 N N . TRP A 1 383 ? 8.223 11.163 -24.360 1.00 72.94 383 TRP A N 1
ATOM 3053 C CA . TRP A 1 383 ? 8.188 12.435 -23.611 1.00 72.94 383 TRP A CA 1
ATOM 3054 C C . TRP A 1 383 ? 8.942 12.344 -22.271 1.00 72.94 383 TRP A C 1
ATOM 3056 O O . TRP A 1 383 ? 9.672 13.258 -21.896 1.00 72.94 383 TRP A O 1
ATOM 3066 N N . TRP A 1 384 ? 8.850 11.180 -21.621 1.00 71.44 384 TRP A N 1
ATOM 3067 C CA . TRP A 1 384 ? 9.544 10.844 -20.383 1.00 71.44 384 TRP A CA 1
ATOM 3068 C C . TRP A 1 384 ? 11.070 10.951 -20.502 1.00 71.44 384 TRP A C 1
ATOM 3070 O O . TRP A 1 384 ? 11.730 11.537 -19.651 1.00 71.44 384 TRP A O 1
ATOM 3080 N N . ASN A 1 385 ? 11.643 10.478 -21.610 1.00 71.81 385 ASN A N 1
ATOM 3081 C CA . ASN A 1 385 ? 13.080 10.581 -21.850 1.00 71.81 385 ASN A CA 1
ATOM 3082 C C . ASN A 1 385 ? 13.512 12.023 -22.143 1.00 71.81 385 ASN A C 1
ATOM 3084 O O . ASN A 1 385 ? 14.698 12.309 -22.040 1.00 71.81 385 ASN A O 1
ATOM 3088 N N . ARG A 1 386 ? 12.600 12.938 -22.505 1.00 73.38 386 ARG A N 1
ATOM 3089 C CA . ARG A 1 386 ? 12.932 14.354 -22.748 1.00 73.38 386 ARG A CA 1
ATOM 3090 C C . ARG A 1 386 ? 13.022 15.155 -21.456 1.00 73.38 386 ARG A C 1
ATOM 3092 O O . ARG A 1 386 ? 13.939 15.952 -21.325 1.00 73.38 386 ARG A O 1
ATOM 3099 N N . ILE A 1 387 ? 12.119 14.905 -20.509 1.00 81.56 387 ILE A N 1
ATOM 3100 C CA . ILE A 1 387 ? 12.085 15.620 -19.224 1.00 81.56 387 ILE A CA 1
ATOM 3101 C C . ILE A 1 387 ? 13.173 15.161 -18.241 1.00 81.56 387 ILE A C 1
ATOM 3103 O O . ILE A 1 387 ? 13.472 15.871 -17.288 1.00 81.56 387 ILE A O 1
ATOM 3107 N N . GLN A 1 388 ? 13.749 13.969 -18.439 1.00 81.12 388 GLN A N 1
ATOM 3108 C CA . GLN A 1 388 ? 14.773 13.443 -17.536 1.00 81.12 388 GLN A CA 1
ATOM 3109 C C . GLN A 1 388 ? 16.074 14.263 -17.604 1.00 81.12 388 GLN A C 1
ATOM 3111 O O . GLN A 1 388 ? 16.526 14.567 -18.711 1.00 81.12 388 GLN A O 1
ATOM 3116 N N . PRO A 1 389 ? 16.732 14.550 -16.468 1.00 83.50 389 PRO A N 1
ATOM 3117 C CA . PRO A 1 389 ? 18.054 15.171 -16.461 1.00 83.50 389 PRO A CA 1
ATOM 3118 C C . PRO A 1 389 ? 19.138 14.189 -16.947 1.00 83.50 389 PRO A C 1
ATOM 3120 O O . PRO A 1 389 ? 18.879 12.993 -17.104 1.00 83.50 389 PRO A O 1
ATOM 3123 N N . GLU A 1 390 ? 20.360 14.680 -17.177 1.00 81.19 390 GLU A N 1
ATOM 3124 C CA . GLU A 1 390 ? 21.513 13.870 -17.625 1.00 81.19 390 GLU A CA 1
ATOM 3125 C C . GLU A 1 390 ? 21.811 12.696 -16.675 1.00 81.19 390 GLU A C 1
ATOM 3127 O O . GLU A 1 390 ? 22.046 11.576 -17.129 1.00 81.19 390 GLU A O 1
ATOM 3132 N N . GLY A 1 391 ? 21.690 12.929 -15.362 1.00 77.31 391 GLY A N 1
ATOM 3133 C CA . GLY A 1 391 ? 21.862 11.934 -14.298 1.00 77.31 391 GLY A CA 1
ATOM 3134 C C . GLY A 1 391 ? 20.650 11.030 -14.039 1.00 77.31 391 GLY A C 1
ATOM 3135 O O . GLY A 1 391 ? 20.662 10.282 -13.057 1.00 77.31 391 GLY A O 1
ATOM 3136 N N . MET A 1 392 ? 19.602 11.143 -14.872 1.00 82.88 392 MET A N 1
ATOM 3137 C CA . MET A 1 392 ? 18.266 10.532 -14.752 1.00 82.88 392 MET A CA 1
ATOM 3138 C C . MET A 1 392 ? 17.551 10.788 -13.405 1.00 82.88 392 MET A C 1
ATOM 3140 O O . MET A 1 392 ? 18.146 11.215 -12.414 1.00 82.88 392 MET A O 1
ATOM 3144 N N . PHE A 1 393 ? 16.231 10.570 -13.370 1.00 84.94 393 PHE A N 1
ATOM 3145 C CA . PHE A 1 393 ? 15.475 10.568 -12.110 1.00 84.94 393 PHE A CA 1
ATOM 3146 C C . PHE A 1 393 ? 15.653 9.219 -11.412 1.00 84.94 393 PHE A C 1
ATOM 3148 O O . PHE A 1 393 ? 15.303 8.188 -11.992 1.00 84.94 393 PHE A O 1
ATOM 3155 N N . THR A 1 394 ? 16.187 9.232 -10.191 1.00 87.00 394 THR A N 1
ATOM 3156 C CA . THR A 1 394 ? 16.345 8.038 -9.349 1.00 87.00 394 THR A CA 1
ATOM 3157 C C . THR A 1 394 ? 15.135 7.851 -8.427 1.00 87.00 394 THR A C 1
ATOM 3159 O O . THR A 1 394 ? 14.257 8.714 -8.361 1.00 87.00 394 THR A O 1
ATOM 3162 N N . MET A 1 395 ? 15.079 6.728 -7.704 1.00 85.81 395 MET A N 1
ATOM 3163 C CA . MET A 1 395 ? 14.030 6.491 -6.700 1.00 85.81 395 MET A CA 1
ATOM 3164 C C . MET A 1 395 ? 14.071 7.528 -5.578 1.00 85.81 395 MET A C 1
ATOM 3166 O O . MET A 1 395 ? 13.026 7.995 -5.144 1.00 85.81 395 MET A O 1
ATOM 3170 N N . GLU A 1 396 ? 15.262 7.969 -5.180 1.00 89.31 396 GLU A N 1
ATOM 3171 C CA . GLU A 1 396 ? 15.439 8.965 -4.121 1.00 89.31 396 GLU A CA 1
ATOM 3172 C C . GLU A 1 396 ? 14.845 10.326 -4.526 1.00 89.31 396 GLU A C 1
ATOM 3174 O O . GLU A 1 396 ? 14.292 11.034 -3.689 1.00 89.31 396 GLU A O 1
ATOM 3179 N N . TRP A 1 397 ? 14.868 10.677 -5.820 1.00 90.75 397 TRP A N 1
ATOM 3180 C CA . TRP A 1 397 ? 14.167 11.868 -6.317 1.00 90.75 397 TRP A CA 1
ATOM 3181 C C . TRP A 1 397 ? 12.648 11.753 -6.147 1.00 90.75 397 TRP A C 1
ATOM 3183 O O . TRP A 1 397 ? 11.998 12.716 -5.742 1.00 90.75 397 TRP A O 1
ATOM 3193 N N . ILE A 1 398 ? 12.082 10.576 -6.434 1.00 90.56 398 ILE A N 1
ATOM 3194 C CA . ILE A 1 398 ? 10.643 10.315 -6.288 1.00 90.56 398 ILE A CA 1
ATOM 3195 C C . ILE A 1 398 ? 10.251 10.358 -4.812 1.00 90.56 398 ILE A C 1
ATOM 3197 O O . ILE A 1 398 ? 9.267 11.008 -4.469 1.00 90.56 398 ILE A O 1
ATOM 3201 N N . GLU A 1 399 ? 11.042 9.730 -3.940 1.00 91.25 399 GLU A N 1
ATOM 3202 C CA . GLU A 1 399 ? 10.859 9.781 -2.485 1.00 91.25 399 GLU A CA 1
ATOM 3203 C C . GLU A 1 399 ? 10.822 11.233 -1.987 1.00 91.25 399 GLU A C 1
ATOM 3205 O O . GLU A 1 399 ? 9.907 11.618 -1.263 1.00 91.25 399 GLU A O 1
ATOM 3210 N N . LEU A 1 400 ? 11.759 12.075 -2.430 1.00 93.62 400 LEU A N 1
ATOM 3211 C CA . LEU A 1 400 ? 11.828 13.484 -2.028 1.00 93.62 400 LEU A CA 1
ATOM 3212 C C . LEU A 1 400 ? 10.682 14.324 -2.571 1.00 93.62 400 LEU A C 1
ATOM 3214 O O . LEU A 1 400 ? 10.172 15.192 -1.863 1.00 93.62 400 LEU A O 1
ATOM 3218 N N . PHE A 1 401 ? 10.259 14.061 -3.807 1.00 93.44 401 PHE A N 1
ATOM 3219 C CA . PHE A 1 401 ? 9.085 14.706 -4.375 1.00 93.44 401 PHE A CA 1
ATOM 3220 C C . PHE A 1 401 ? 7.827 14.364 -3.570 1.00 93.44 401 PHE A C 1
ATOM 3222 O O . PHE A 1 401 ? 7.052 15.261 -3.246 1.00 93.44 401 PHE A O 1
ATOM 3229 N N . LEU A 1 402 ? 7.651 13.093 -3.196 1.00 92.25 402 LEU A N 1
ATOM 3230 C CA . LEU A 1 402 ? 6.527 12.650 -2.372 1.00 92.25 402 LEU A CA 1
ATOM 3231 C C . LEU A 1 402 ? 6.582 13.245 -0.962 1.00 92.25 402 LEU A C 1
ATOM 3233 O O . LEU A 1 402 ? 5.556 13.709 -0.476 1.00 92.25 402 LEU A O 1
ATOM 3237 N N . ILE A 1 403 ? 7.761 13.301 -0.335 1.00 92.69 403 ILE A N 1
ATOM 3238 C CA . ILE A 1 403 ? 7.965 13.944 0.974 1.00 92.69 403 ILE A CA 1
ATOM 3239 C C . ILE A 1 403 ? 7.584 15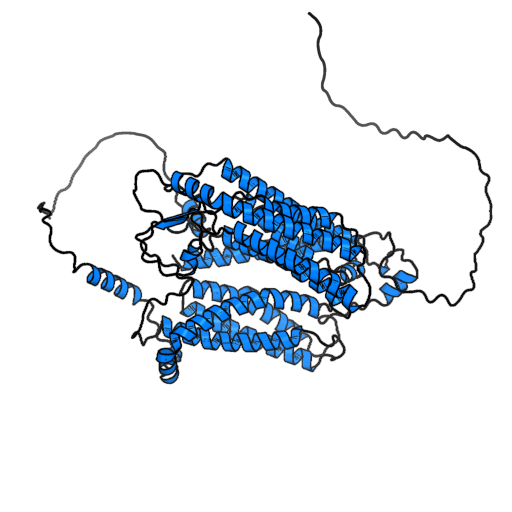.427 0.915 1.00 92.69 403 ILE A C 1
ATOM 3241 O O . ILE A 1 403 ? 6.832 15.905 1.764 1.00 92.69 403 ILE A O 1
ATOM 3245 N N . PHE A 1 404 ? 8.069 16.148 -0.100 1.00 93.81 404 PHE A N 1
ATOM 3246 C CA . PHE A 1 404 ? 7.765 17.563 -0.290 1.00 93.81 404 PHE A CA 1
ATOM 3247 C C . PHE A 1 404 ? 6.267 17.787 -0.524 1.00 93.81 404 PHE A C 1
ATOM 3249 O O . PHE A 1 404 ? 5.647 18.601 0.159 1.00 93.81 404 PHE A O 1
ATOM 3256 N N . PHE A 1 405 ? 5.676 17.032 -1.454 1.00 91.69 405 PHE A N 1
ATOM 3257 C CA . PHE A 1 405 ? 4.257 17.130 -1.784 1.00 91.69 405 PHE A CA 1
ATOM 3258 C C . PHE A 1 405 ? 3.376 16.818 -0.571 1.00 91.69 405 PHE A C 1
ATOM 3260 O O . PHE A 1 405 ? 2.475 17.592 -0.247 1.00 91.69 405 PHE A O 1
ATOM 3267 N N . TYR A 1 406 ? 3.682 15.736 0.150 1.00 89.19 406 TYR A N 1
ATOM 3268 C CA . TYR A 1 406 ? 2.987 15.383 1.381 1.00 89.19 406 TYR A CA 1
ATOM 3269 C C . TYR A 1 406 ? 3.100 16.504 2.415 1.00 89.19 406 TYR A C 1
ATOM 3271 O O . TYR A 1 406 ? 2.072 16.963 2.897 1.00 89.19 406 TYR A O 1
ATOM 3279 N N . GLY A 1 407 ? 4.302 17.025 2.687 1.00 88.19 407 GLY A N 1
ATOM 3280 C CA . GLY A 1 407 ? 4.492 18.134 3.626 1.00 88.19 407 GLY A CA 1
ATOM 3281 C C . GLY A 1 407 ? 3.658 19.370 3.273 1.00 88.19 407 GLY A C 1
ATOM 3282 O O . GLY A 1 407 ? 2.977 19.922 4.138 1.00 88.19 407 GLY A O 1
ATOM 3283 N N . CYS A 1 408 ? 3.646 19.766 1.994 1.00 87.25 408 CYS A N 1
ATOM 3284 C CA . CYS A 1 408 ? 2.856 20.901 1.510 1.00 87.25 408 CYS A CA 1
ATOM 3285 C C . CYS A 1 408 ? 1.347 20.697 1.669 1.00 87.25 408 CYS A C 1
ATOM 3287 O O . CYS A 1 408 ? 0.629 21.664 1.898 1.00 87.25 408 CYS A O 1
ATOM 3289 N N . THR A 1 409 ? 0.856 19.464 1.539 1.00 83.69 409 THR A N 1
ATOM 3290 C CA . THR A 1 409 ? -0.570 19.163 1.742 1.00 83.69 409 THR A CA 1
ATOM 3291 C C . THR A 1 409 ? -0.922 19.000 3.222 1.00 83.69 409 THR A C 1
ATOM 3293 O O . THR A 1 409 ? -1.932 19.539 3.671 1.00 83.69 409 THR A O 1
ATOM 3296 N N . ASN A 1 410 ? -0.073 18.333 4.011 1.00 80.88 410 ASN A N 1
ATOM 3297 C CA . ASN A 1 410 ? -0.381 17.934 5.383 1.00 80.88 410 ASN A CA 1
ATOM 3298 C C . ASN A 1 410 ? -0.490 19.120 6.348 1.00 80.88 410 ASN A C 1
ATOM 3300 O O . ASN A 1 410 ? -1.260 19.056 7.301 1.00 80.88 410 ASN A O 1
ATOM 3304 N N . ILE A 1 411 ? 0.203 20.231 6.074 1.00 76.88 411 ILE A N 1
ATOM 3305 C CA . ILE A 1 411 ? 0.076 21.461 6.872 1.00 76.88 411 ILE A CA 1
ATOM 3306 C C . ILE A 1 411 ? -1.367 21.997 6.918 1.00 76.88 411 ILE A C 1
ATOM 3308 O O . ILE A 1 411 ? -1.764 22.611 7.905 1.00 76.88 411 ILE A O 1
ATOM 3312 N N . PHE A 1 412 ? -2.164 21.733 5.877 1.00 72.38 412 PHE A N 1
ATOM 3313 C CA . PHE A 1 412 ? -3.575 22.118 5.816 1.00 72.38 412 PHE A CA 1
ATOM 3314 C C . PHE A 1 412 ? -4.508 21.026 6.353 1.00 72.38 412 PHE A C 1
ATOM 3316 O O . PHE A 1 412 ? -5.577 21.339 6.871 1.00 72.38 412 PHE A O 1
ATOM 3323 N N . LEU A 1 413 ? -4.110 19.754 6.238 1.00 69.56 413 LEU A N 1
ATOM 3324 C CA . LEU A 1 413 ? -4.931 18.611 6.647 1.00 69.56 413 LEU A CA 1
ATOM 3325 C C . LEU A 1 413 ? -4.982 18.432 8.170 1.00 69.56 413 LEU A C 1
ATOM 3327 O O . LEU A 1 413 ? -5.990 17.962 8.688 1.00 69.56 413 LEU A O 1
ATOM 3331 N N . GLU A 1 414 ? -3.941 18.847 8.892 1.00 67.31 414 GLU A N 1
ATOM 3332 C CA . GLU A 1 414 ? -3.839 18.624 10.339 1.00 67.31 414 GLU A CA 1
ATOM 3333 C C . GLU A 1 414 ? -4.872 19.416 11.167 1.00 67.31 414 GLU A C 1
ATOM 3335 O O . GLU A 1 414 ? -5.182 19.039 12.288 1.00 67.31 414 GLU A O 1
ATOM 3340 N N . ASN A 1 415 ? -5.472 20.474 10.607 1.00 67.19 415 ASN A N 1
ATOM 3341 C CA . ASN A 1 415 ? -6.553 21.223 11.262 1.00 67.19 415 ASN A CA 1
ATOM 3342 C C . ASN A 1 415 ? -7.959 20.711 10.891 1.00 67.19 415 ASN A C 1
ATOM 3344 O O . ASN A 1 415 ? -8.945 21.320 11.286 1.00 67.19 415 ASN A O 1
ATOM 3348 N N . LEU A 1 416 ? -8.109 19.635 10.106 1.00 64.50 416 LEU A N 1
ATOM 3349 C CA . LEU A 1 416 ? -9.435 19.217 9.624 1.00 64.50 416 LEU A CA 1
ATOM 3350 C C . LEU A 1 416 ? -10.372 18.768 10.750 1.00 64.50 416 LEU A C 1
ATOM 3352 O O . LEU A 1 416 ? -11.552 19.109 10.719 1.00 64.50 416 LEU A O 1
ATOM 3356 N N . ALA A 1 417 ? -9.858 18.037 11.742 1.00 59.75 417 ALA A N 1
ATOM 3357 C CA . ALA A 1 417 ? -10.663 17.571 12.869 1.00 59.75 417 ALA A CA 1
ATOM 3358 C C . ALA A 1 417 ? -11.093 18.742 13.771 1.00 59.75 417 ALA A C 1
ATOM 3360 O O . ALA A 1 417 ? -12.282 18.898 14.040 1.00 59.75 417 ALA A O 1
ATOM 3361 N N . SER A 1 418 ? -10.149 19.613 14.143 1.00 62.53 418 SER A N 1
ATOM 3362 C CA . SER A 1 418 ? -10.401 20.792 14.985 1.00 62.53 418 SER A CA 1
ATOM 3363 C C . SER A 1 418 ? -11.269 21.845 14.287 1.00 62.53 418 SER A C 1
ATOM 3365 O O . SER A 1 418 ? -12.177 22.411 14.897 1.00 62.53 418 SER A O 1
ATOM 3367 N N . ALA A 1 419 ? -11.079 22.051 12.981 1.00 61.00 419 ALA A N 1
ATOM 3368 C CA . ALA A 1 419 ? -11.940 22.919 12.183 1.00 61.00 419 ALA A CA 1
ATOM 3369 C C . ALA A 1 419 ? -13.366 22.361 12.045 1.00 61.00 419 ALA A C 1
ATOM 3371 O O . ALA A 1 419 ? -14.318 23.140 12.054 1.00 61.00 419 ALA A O 1
ATOM 3372 N N . ALA A 1 420 ? -13.535 21.035 11.954 1.00 59.44 420 ALA A N 1
ATOM 3373 C CA . ALA A 1 420 ? -14.853 20.400 11.907 1.00 59.44 420 ALA A CA 1
ATOM 3374 C C . ALA A 1 420 ? -15.610 20.505 13.244 1.00 59.44 420 ALA A C 1
ATOM 3376 O O . ALA A 1 420 ? -16.835 20.619 13.236 1.00 59.44 420 ALA A O 1
ATOM 3377 N N . SER A 1 421 ? -14.902 20.522 14.378 1.00 58.09 421 SER A N 1
ATOM 3378 C CA . SER A 1 421 ? -15.478 20.761 15.710 1.00 58.09 421 SER A CA 1
ATOM 3379 C C . SER A 1 421 ? -15.613 22.244 16.084 1.00 58.09 421 SER A C 1
ATOM 3381 O O . SER A 1 421 ? -16.120 22.554 17.160 1.00 58.09 421 SER A O 1
ATOM 3383 N N . GLY A 1 422 ? -15.176 23.173 15.224 1.00 63.00 422 GLY A N 1
ATOM 3384 C CA . GLY A 1 422 ? -15.210 24.619 15.483 1.00 63.00 422 GLY A CA 1
ATOM 3385 C C . GLY A 1 422 ? -14.203 25.106 16.534 1.00 63.00 422 GLY A C 1
ATOM 3386 O O . GLY A 1 422 ? -14.270 26.260 16.960 1.00 63.00 422 GLY A O 1
ATOM 3387 N N . SER A 1 423 ? -13.267 24.254 16.955 1.00 61.41 423 SER A N 1
ATOM 3388 C CA . SER A 1 423 ? -12.184 24.602 17.874 1.00 61.41 423 SER A CA 1
ATOM 3389 C C . SER A 1 423 ? -10.977 25.157 17.107 1.00 61.41 423 SER A C 1
ATOM 3391 O O . SER A 1 423 ? -10.696 24.751 15.982 1.00 61.41 423 SER A O 1
ATOM 3393 N N . GLY A 1 424 ? -10.243 26.101 17.705 1.00 71.94 424 GLY A N 1
ATOM 3394 C CA . GLY A 1 424 ? -8.944 26.533 17.170 1.00 71.94 424 GLY A CA 1
ATOM 3395 C C . GLY A 1 424 ? -7.894 25.412 17.214 1.00 71.94 424 GLY A C 1
ATOM 3396 O O . GLY A 1 424 ? -8.169 24.318 17.700 1.00 71.94 424 GLY A O 1
ATOM 3397 N N . TYR A 1 425 ? -6.675 25.696 16.744 1.00 70.44 425 TYR A N 1
ATOM 3398 C CA . TYR A 1 425 ? -5.559 24.744 16.809 1.00 70.44 425 TYR A CA 1
ATOM 3399 C C . TYR A 1 425 ? -5.297 24.297 18.254 1.00 70.44 425 TYR A C 1
ATOM 3401 O O . TYR A 1 425 ? -4.996 25.125 19.119 1.00 70.44 425 TYR A O 1
ATOM 3409 N N . SER A 1 426 ? -5.368 22.991 18.507 1.00 73.69 426 SER A N 1
ATOM 3410 C CA . SER A 1 426 ? -4.934 22.400 19.772 1.00 73.69 426 SER A CA 1
ATOM 3411 C C . SER A 1 426 ? -3.402 22.306 19.842 1.00 73.69 426 SER A C 1
ATOM 3413 O O . SER A 1 426 ? -2.700 22.404 18.832 1.00 73.69 426 SER A O 1
ATOM 3415 N N . ALA A 1 427 ? -2.851 22.075 21.039 1.00 77.06 427 ALA A N 1
ATOM 3416 C CA . ALA A 1 427 ? -1.414 21.824 21.191 1.00 77.06 427 ALA A CA 1
ATOM 3417 C C . ALA A 1 427 ? -0.957 20.591 20.385 1.00 77.06 427 ALA A C 1
ATOM 3419 O O . ALA A 1 427 ? 0.122 20.612 19.794 1.00 77.06 427 ALA A O 1
ATOM 3420 N N . LYS A 1 428 ? -1.808 19.558 20.301 1.00 71.94 428 LYS A N 1
ATOM 3421 C CA . LYS A 1 428 ? -1.595 18.362 19.474 1.00 71.94 428 LYS A CA 1
ATOM 3422 C C . LYS A 1 428 ? -1.551 18.725 17.985 1.00 71.94 428 LYS A C 1
ATOM 3424 O O . LYS A 1 428 ? -0.655 18.272 17.278 1.00 71.94 428 LYS A O 1
ATOM 3429 N N . ASP A 1 429 ? -2.437 19.600 17.514 1.00 72.50 429 ASP A N 1
ATOM 3430 C CA . ASP A 1 429 ? -2.460 20.032 16.105 1.00 72.50 429 ASP A CA 1
ATOM 3431 C C . ASP A 1 429 ? -1.215 20.849 15.747 1.00 72.50 429 ASP A C 1
ATOM 3433 O O . ASP A 1 429 ? -0.637 20.676 14.676 1.00 72.50 429 ASP A O 1
ATOM 3437 N N . LEU A 1 430 ? -0.749 21.711 16.659 1.00 78.12 430 LEU A N 1
ATOM 3438 C CA . LEU A 1 430 ? 0.489 22.474 16.472 1.00 78.12 430 LEU A CA 1
ATOM 3439 C C . LEU A 1 430 ? 1.729 21.571 16.474 1.00 78.12 430 LEU A C 1
ATOM 3441 O O . LEU A 1 430 ? 2.640 21.782 15.669 1.00 78.12 430 LEU A O 1
ATOM 3445 N N . GLN A 1 431 ? 1.763 20.549 17.335 1.00 77.12 431 GLN A N 1
ATOM 3446 C CA . GLN A 1 431 ? 2.830 19.547 17.334 1.00 77.12 431 GLN A CA 1
ATOM 3447 C C . GLN A 1 431 ? 2.871 18.792 16.004 1.00 77.12 431 GLN A C 1
ATOM 3449 O O . GLN A 1 431 ? 3.933 18.708 15.386 1.00 77.12 431 GLN A O 1
ATOM 3454 N N . HIS A 1 432 ? 1.736 18.320 15.496 1.00 76.50 432 HIS A N 1
ATOM 3455 C CA . HIS A 1 432 ? 1.707 17.637 14.206 1.00 76.50 432 HIS A CA 1
ATOM 3456 C C . HIS A 1 432 ? 1.986 18.574 13.017 1.00 76.50 432 HIS A C 1
ATOM 3458 O O . HIS A 1 432 ? 2.716 18.198 12.095 1.00 76.50 432 HIS A O 1
ATOM 3464 N N . ALA A 1 433 ? 1.513 19.824 13.052 1.00 79.62 433 ALA A N 1
ATOM 3465 C CA . ALA A 1 433 ? 1.852 20.833 12.048 1.00 79.62 433 ALA A CA 1
ATOM 3466 C C . ALA A 1 433 ? 3.365 21.125 12.017 1.00 79.62 433 ALA A C 1
ATOM 3468 O O . ALA A 1 433 ? 3.937 21.316 10.942 1.00 79.62 433 ALA A O 1
ATOM 3469 N N . SER A 1 434 ? 4.047 21.086 13.170 1.00 83.25 434 SER A N 1
ATOM 3470 C CA . SER A 1 434 ? 5.508 21.242 13.240 1.00 83.25 434 SER A CA 1
ATOM 3471 C C . SER A 1 434 ? 6.263 20.147 12.471 1.00 83.25 434 SER A C 1
ATOM 3473 O O . SER A 1 434 ? 7.282 20.421 11.834 1.00 83.25 434 SER A O 1
ATOM 3475 N N . ILE A 1 435 ? 5.721 18.925 12.425 1.00 84.69 435 ILE A N 1
ATOM 3476 C CA . ILE A 1 435 ? 6.283 17.812 11.647 1.00 84.69 435 ILE A CA 1
ATOM 3477 C C . ILE A 1 435 ? 6.096 18.060 10.149 1.00 84.69 435 ILE A C 1
ATOM 3479 O O . ILE A 1 435 ? 7.000 17.774 9.364 1.00 84.69 435 ILE A O 1
ATOM 3483 N N . ALA A 1 436 ? 4.976 18.656 9.729 1.00 85.88 436 ALA A N 1
ATOM 3484 C CA . ALA A 1 436 ? 4.770 19.013 8.324 1.00 85.88 436 ALA A CA 1
ATOM 3485 C C . ALA A 1 436 ? 5.861 19.975 7.810 1.00 85.88 436 ALA A C 1
ATOM 3487 O O . ALA A 1 436 ? 6.347 19.807 6.690 1.00 85.88 436 ALA A O 1
ATOM 3488 N N . PHE A 1 437 ? 6.335 20.914 8.641 1.00 88.38 437 PHE A N 1
ATOM 3489 C CA . PHE A 1 437 ? 7.471 21.776 8.286 1.00 88.38 437 PHE A CA 1
ATOM 3490 C C . PHE A 1 437 ? 8.775 20.999 8.072 1.00 88.38 437 PHE A C 1
ATOM 3492 O O . PHE A 1 437 ? 9.535 21.341 7.163 1.00 88.38 437 PHE A O 1
ATOM 3499 N N . ILE A 1 438 ? 9.022 19.934 8.844 1.00 90.62 438 ILE A N 1
ATOM 3500 C CA . ILE A 1 438 ? 10.174 19.043 8.628 1.00 90.62 438 ILE A CA 1
ATOM 3501 C C . ILE A 1 438 ? 10.080 18.395 7.242 1.00 90.62 438 ILE A C 1
ATOM 3503 O O . ILE A 1 438 ? 11.075 18.376 6.518 1.00 90.62 438 ILE A O 1
ATOM 3507 N N . TYR A 1 439 ? 8.896 17.925 6.838 1.00 92.62 439 TYR A N 1
ATOM 3508 C CA . TYR A 1 439 ? 8.678 17.305 5.524 1.00 92.62 439 TYR A CA 1
ATOM 3509 C C . TYR A 1 439 ? 8.864 18.302 4.375 1.00 92.62 439 TYR A C 1
ATOM 3511 O O . TYR A 1 439 ? 9.557 17.997 3.405 1.00 92.62 439 TYR A O 1
ATOM 3519 N N . ILE A 1 440 ? 8.316 19.516 4.496 1.00 92.75 440 ILE A N 1
ATOM 3520 C CA . ILE A 1 440 ? 8.512 20.580 3.499 1.00 92.75 440 ILE A CA 1
ATOM 3521 C C . ILE A 1 440 ? 10.003 20.916 3.377 1.00 92.75 440 ILE A C 1
ATOM 3523 O O . ILE A 1 440 ? 10.545 20.930 2.271 1.00 92.75 440 ILE A O 1
ATOM 3527 N N . GLY A 1 441 ? 10.675 21.159 4.506 1.00 93.50 441 GLY A N 1
ATOM 3528 C CA . GLY A 1 441 ? 12.085 21.539 4.541 1.00 93.50 441 GLY A CA 1
ATOM 3529 C C . GLY A 1 441 ? 12.999 20.445 3.992 1.00 93.50 441 GLY A C 1
ATOM 3530 O O . GLY A 1 441 ? 13.801 20.706 3.095 1.00 93.50 441 GLY A O 1
ATOM 3531 N N . CYS A 1 442 ? 12.854 19.209 4.474 1.00 94.25 442 CYS A N 1
ATOM 3532 C CA . CYS A 1 442 ? 13.668 18.086 4.013 1.00 94.25 442 CYS A CA 1
ATOM 3533 C C . CYS A 1 442 ? 13.396 17.747 2.543 1.00 94.25 442 CYS A C 1
ATOM 3535 O O . CYS A 1 442 ? 14.341 17.520 1.788 1.00 94.25 442 CYS A O 1
ATOM 3537 N N . GLY A 1 443 ? 12.131 17.773 2.113 1.00 94.69 443 GLY A N 1
ATOM 3538 C CA . GLY A 1 443 ? 11.748 17.541 0.722 1.00 94.69 443 GLY A CA 1
ATOM 3539 C C . GLY A 1 443 ? 12.328 18.593 -0.228 1.00 94.69 443 GLY A C 1
ATOM 3540 O O . GLY A 1 443 ? 12.964 18.245 -1.222 1.00 94.69 443 GLY A O 1
ATOM 3541 N N . ALA A 1 444 ? 12.194 19.882 0.104 1.00 94.50 444 ALA A N 1
ATOM 3542 C CA . ALA A 1 444 ? 12.729 20.974 -0.710 1.00 94.50 444 ALA A CA 1
ATOM 3543 C C . ALA A 1 444 ? 14.266 20.937 -0.792 1.00 94.50 444 ALA A C 1
ATOM 3545 O O . ALA A 1 444 ? 14.830 20.974 -1.890 1.00 94.50 444 ALA A O 1
ATOM 3546 N N . CYS A 1 445 ? 14.950 20.805 0.351 1.00 95.25 445 CYS A N 1
ATOM 3547 C CA . CYS A 1 445 ? 16.408 20.671 0.400 1.00 95.25 445 CYS A CA 1
ATOM 3548 C C . CYS A 1 445 ? 16.890 19.452 -0.396 1.00 95.25 445 CYS A C 1
ATOM 3550 O O . CYS A 1 445 ? 17.844 19.553 -1.174 1.00 95.25 445 CYS A O 1
ATOM 3552 N N . GLY A 1 446 ? 16.197 18.320 -0.260 1.00 93.94 446 GLY A N 1
ATOM 3553 C CA . GLY A 1 446 ? 16.503 17.104 -0.994 1.00 93.94 446 GLY A CA 1
ATOM 3554 C C . GLY A 1 446 ? 16.378 17.277 -2.508 1.00 93.94 446 GLY A C 1
ATOM 3555 O O . GLY A 1 446 ? 17.297 16.885 -3.224 1.00 93.94 446 GLY A O 1
ATOM 3556 N N . LEU A 1 447 ? 15.301 17.893 -3.010 1.00 94.12 447 LEU A N 1
ATOM 3557 C CA . LEU A 1 447 ? 15.094 18.124 -4.450 1.00 94.12 447 LEU A CA 1
ATOM 3558 C C . LEU A 1 447 ? 16.157 19.057 -5.060 1.00 94.12 447 LEU A C 1
ATOM 3560 O O . LEU A 1 447 ? 16.627 18.834 -6.184 1.00 94.12 447 LEU A O 1
ATOM 3564 N N . ILE A 1 448 ? 16.582 20.081 -4.315 1.00 94.44 448 ILE A N 1
ATOM 3565 C CA . ILE A 1 448 ? 17.676 20.975 -4.729 1.00 94.44 448 ILE A CA 1
ATOM 3566 C C . ILE A 1 448 ? 18.990 20.190 -4.833 1.00 94.44 448 ILE A C 1
ATOM 3568 O O . ILE A 1 448 ? 19.739 20.347 -5.801 1.00 94.44 448 ILE A O 1
ATOM 3572 N N . ILE A 1 449 ? 19.268 19.321 -3.861 1.00 93.25 449 ILE A N 1
ATOM 3573 C CA . ILE A 1 449 ? 20.471 18.484 -3.858 1.00 93.25 449 ILE A CA 1
ATOM 3574 C C . ILE A 1 449 ? 20.431 17.439 -4.969 1.00 93.25 449 ILE A C 1
ATOM 3576 O O . ILE A 1 449 ? 21.442 17.264 -5.641 1.00 93.25 449 ILE A O 1
ATOM 3580 N N . GLU A 1 450 ? 19.285 16.819 -5.247 1.00 92.00 450 GLU A N 1
ATOM 3581 C CA . GLU A 1 450 ? 19.128 15.898 -6.378 1.00 92.00 450 GLU A CA 1
ATOM 3582 C C . GLU A 1 450 ? 19.474 16.545 -7.720 1.00 92.00 450 GLU A C 1
ATOM 3584 O O . GLU A 1 450 ? 20.099 15.921 -8.582 1.00 92.00 450 GLU A O 1
ATOM 3589 N N . SER A 1 451 ? 19.089 17.810 -7.885 1.00 89.56 451 SER A N 1
ATOM 3590 C CA . SER A 1 451 ? 19.396 18.583 -9.087 1.00 89.56 451 SER A CA 1
ATOM 3591 C C . SER A 1 451 ? 20.907 18.792 -9.241 1.00 89.56 451 SER A C 1
ATOM 3593 O O . SER A 1 451 ? 21.436 18.689 -10.346 1.00 89.56 451 SER A O 1
ATOM 3595 N N . LYS A 1 452 ? 21.629 19.008 -8.130 1.00 90.31 452 LYS A N 1
ATOM 3596 C CA . LYS A 1 452 ? 23.099 19.115 -8.117 1.00 90.31 452 LYS A CA 1
ATOM 3597 C C . LYS A 1 452 ? 23.792 17.756 -8.290 1.00 90.31 452 LYS A C 1
ATOM 3599 O O . LYS A 1 452 ? 24.771 17.661 -9.027 1.00 90.31 452 LYS A O 1
ATOM 3604 N N . LEU A 1 453 ? 23.267 16.704 -7.661 1.00 89.94 453 LEU A N 1
ATOM 3605 C CA . LEU A 1 453 ? 23.778 15.331 -7.744 1.00 89.94 453 LEU A CA 1
ATOM 3606 C C . LEU A 1 453 ? 23.588 14.710 -9.130 1.00 89.94 453 LEU A C 1
ATOM 3608 O O . LEU A 1 453 ? 24.296 13.764 -9.460 1.00 89.94 453 LEU A O 1
ATOM 3612 N N . SER A 1 454 ? 22.696 15.249 -9.968 1.00 89.44 454 SER A N 1
ATOM 3613 C CA . SER A 1 454 ? 22.523 14.789 -11.350 1.00 89.44 454 SER A CA 1
ATOM 3614 C C . SER A 1 454 ? 23.842 14.750 -12.124 1.00 89.44 454 SER A C 1
ATOM 3616 O O . SER A 1 454 ? 24.114 13.765 -12.807 1.00 89.44 454 SER A O 1
ATOM 3618 N N . LYS A 1 455 ? 24.678 15.789 -12.000 1.00 88.12 455 LYS A N 1
ATOM 3619 C CA . LYS A 1 455 ? 25.979 15.826 -12.681 1.00 88.12 455 LYS A CA 1
ATOM 3620 C C . LYS A 1 455 ? 26.939 14.776 -12.116 1.00 88.12 455 LYS A C 1
ATOM 3622 O O . LYS A 1 455 ? 27.503 13.995 -12.868 1.00 88.12 455 LYS A O 1
ATOM 3627 N N . TRP A 1 456 ? 27.029 14.693 -10.788 1.00 88.38 456 TRP A N 1
ATOM 3628 C CA . TRP A 1 456 ? 27.849 13.693 -10.098 1.00 88.38 456 TRP A CA 1
ATOM 3629 C C . TRP A 1 456 ? 27.485 12.255 -10.504 1.00 88.38 456 TRP A C 1
ATOM 3631 O O . TRP A 1 456 ? 28.374 11.452 -10.773 1.00 88.38 456 TRP A O 1
ATOM 3641 N N . ARG A 1 457 ? 26.183 11.943 -10.612 1.00 88.06 457 ARG A N 1
ATOM 3642 C CA . ARG A 1 457 ? 25.689 10.631 -11.061 1.00 88.06 457 ARG A CA 1
ATOM 3643 C C . ARG A 1 457 ? 26.122 10.318 -12.486 1.00 88.06 457 ARG A C 1
ATOM 3645 O O . ARG A 1 457 ? 26.549 9.198 -12.751 1.00 88.06 457 ARG A O 1
ATOM 3652 N N . TYR A 1 458 ? 25.998 11.287 -13.389 1.00 85.75 458 TYR A N 1
ATOM 3653 C CA . TYR A 1 458 ? 26.438 11.117 -14.768 1.00 85.75 458 TYR A CA 1
ATOM 3654 C C . TYR A 1 458 ? 27.940 10.810 -14.822 1.00 85.75 458 TYR A C 1
ATOM 3656 O O . TYR A 1 458 ? 28.324 9.774 -15.362 1.00 85.75 458 TYR A O 1
ATOM 3664 N N . ASP A 1 459 ? 28.760 11.643 -14.177 1.00 84.81 459 ASP A N 1
ATOM 3665 C CA . ASP A 1 459 ? 30.219 11.500 -14.163 1.00 84.81 459 ASP A CA 1
ATOM 3666 C C . ASP A 1 459 ? 30.640 10.133 -13.585 1.00 84.81 459 ASP A C 1
ATOM 3668 O O . ASP A 1 459 ? 31.382 9.390 -14.225 1.00 84.81 459 ASP A O 1
ATOM 3672 N N . HIS A 1 460 ? 30.074 9.729 -12.440 1.00 81.56 460 HIS A N 1
ATOM 3673 C CA . HIS A 1 460 ? 30.362 8.428 -11.815 1.00 81.56 460 HIS A CA 1
ATOM 3674 C C . HIS A 1 460 ? 29.925 7.235 -12.670 1.00 81.56 460 HIS A C 1
ATOM 3676 O O . HIS A 1 460 ? 30.604 6.208 -12.706 1.00 81.56 460 HIS A O 1
ATOM 3682 N N . ALA A 1 461 ? 28.787 7.341 -13.361 1.00 78.31 461 ALA A N 1
ATOM 3683 C CA . ALA A 1 461 ? 28.321 6.267 -14.225 1.00 78.31 461 ALA A CA 1
ATOM 3684 C C . ALA A 1 461 ? 29.231 6.095 -15.450 1.00 78.31 461 ALA A C 1
ATOM 3686 O O . ALA A 1 461 ? 29.472 4.960 -15.870 1.00 78.31 461 ALA A O 1
ATOM 3687 N N . ILE A 1 462 ? 29.739 7.196 -16.010 1.00 79.25 462 ILE A N 1
ATOM 3688 C CA . ILE A 1 462 ? 30.679 7.184 -17.135 1.00 79.25 462 ILE A CA 1
ATOM 3689 C C . ILE A 1 462 ? 32.053 6.660 -16.708 1.00 79.25 462 ILE A C 1
ATOM 3691 O O . ILE A 1 462 ? 32.620 5.850 -17.430 1.00 79.25 462 ILE A O 1
ATOM 3695 N N . GLU A 1 463 ? 32.563 7.030 -15.530 1.00 77.81 463 GLU A N 1
ATOM 3696 C CA . GLU A 1 463 ? 33.827 6.485 -15.005 1.00 77.81 463 GLU A CA 1
ATOM 3697 C C . GLU A 1 463 ? 33.805 4.953 -14.865 1.00 77.81 463 GLU A C 1
ATOM 3699 O O . GLU A 1 463 ? 34.815 4.290 -15.095 1.00 77.81 463 GLU A O 1
ATOM 3704 N N . ALA A 1 464 ? 32.648 4.374 -14.527 1.00 72.56 464 ALA A N 1
ATOM 3705 C CA . ALA A 1 464 ? 32.477 2.923 -14.431 1.00 72.56 464 ALA A CA 1
ATOM 3706 C C . ALA A 1 464 ? 32.469 2.207 -15.801 1.00 72.56 464 ALA A C 1
ATOM 3708 O O . ALA A 1 464 ? 32.649 0.986 -15.872 1.00 72.56 464 ALA A O 1
ATOM 3709 N N . LEU A 1 465 ? 32.252 2.941 -16.897 1.00 72.44 465 LEU A N 1
ATOM 3710 C CA . LEU A 1 465 ? 32.325 2.437 -18.264 1.00 72.44 465 LEU A CA 1
ATOM 3711 C C . LEU A 1 465 ? 33.786 2.525 -18.736 1.00 72.44 465 LEU A C 1
ATOM 3713 O O . LEU A 1 465 ? 34.221 3.563 -19.226 1.00 72.44 465 LEU A O 1
ATOM 3717 N N . ASN A 1 466 ? 34.551 1.436 -18.583 1.00 60.78 466 ASN A N 1
ATOM 3718 C CA . ASN A 1 466 ? 35.948 1.352 -19.039 1.00 60.78 466 ASN A CA 1
ATOM 3719 C C . ASN A 1 466 ? 36.125 1.970 -20.443 1.00 60.78 466 ASN A C 1
ATOM 3721 O O . ASN A 1 466 ? 35.386 1.625 -21.367 1.00 60.78 466 ASN A O 1
ATOM 3725 N N . SER A 1 467 ? 37.134 2.837 -20.593 1.00 52.44 467 SER A N 1
ATOM 3726 C CA . SER A 1 467 ? 37.401 3.788 -21.691 1.00 52.44 467 SER A CA 1
ATOM 3727 C C . SER A 1 467 ? 37.540 3.225 -23.122 1.00 52.44 467 SER A C 1
ATOM 3729 O O . SER A 1 467 ? 38.026 3.918 -24.012 1.00 52.44 467 SER A O 1
ATOM 3731 N N . SER A 1 468 ? 37.156 1.974 -23.379 1.00 48.25 468 SER A N 1
ATOM 3732 C CA . SER A 1 468 ? 37.404 1.249 -24.633 1.00 48.25 468 SER A CA 1
ATOM 3733 C C . SER A 1 468 ? 36.236 1.256 -25.626 1.00 48.25 468 SER A C 1
ATOM 3735 O O . SER A 1 468 ? 36.362 0.675 -26.702 1.00 48.25 468 SER A O 1
ATOM 3737 N N . ARG A 1 469 ? 35.094 1.886 -25.315 1.00 53.09 469 ARG A N 1
ATOM 3738 C CA . ARG A 1 469 ? 33.963 2.003 -26.254 1.00 53.09 469 ARG A CA 1
ATOM 3739 C C . ARG A 1 469 ? 33.438 3.434 -26.298 1.00 53.09 469 ARG A C 1
ATOM 3741 O O . ARG A 1 469 ? 32.721 3.869 -25.404 1.00 53.09 469 ARG A O 1
ATOM 3748 N N . SER A 1 470 ? 33.778 4.146 -27.372 1.00 49.34 470 SER A N 1
ATOM 3749 C CA . SER A 1 470 ? 33.274 5.478 -27.716 1.00 49.34 470 SER A CA 1
ATOM 3750 C C . SER A 1 470 ? 31.792 5.420 -28.111 1.00 49.34 470 SER A C 1
ATOM 3752 O O . SER A 1 470 ? 31.433 5.532 -29.283 1.00 49.34 470 SER A O 1
ATOM 3754 N N . LEU A 1 471 ? 30.910 5.188 -27.143 1.00 60.59 471 LEU A N 1
ATOM 3755 C CA . LEU A 1 471 ? 29.477 5.364 -27.335 1.00 60.59 471 LEU A CA 1
ATOM 3756 C C . LEU A 1 471 ? 29.123 6.807 -26.975 1.00 60.59 471 LEU A C 1
ATOM 3758 O O . LEU A 1 471 ? 29.453 7.277 -25.889 1.00 60.59 471 LEU A O 1
ATOM 3762 N N . ASN A 1 472 ? 28.424 7.509 -27.871 1.00 69.19 472 ASN A N 1
ATOM 3763 C CA . ASN A 1 472 ? 27.830 8.809 -27.555 1.00 69.19 472 ASN A CA 1
ATOM 3764 C C . ASN A 1 472 ? 26.690 8.585 -26.549 1.00 69.19 472 ASN A C 1
ATOM 3766 O O . ASN A 1 472 ? 25.560 8.276 -26.943 1.00 69.19 472 ASN A O 1
ATOM 3770 N N . ILE A 1 473 ? 27.005 8.645 -25.257 1.00 75.06 473 ILE A N 1
ATOM 3771 C CA . ILE A 1 473 ? 26.048 8.525 -24.154 1.00 75.06 473 ILE A CA 1
ATOM 3772 C C . ILE A 1 473 ? 25.488 9.915 -23.863 1.00 75.06 473 ILE A C 1
ATOM 3774 O O . ILE A 1 473 ? 26.239 10.867 -23.697 1.00 75.06 473 ILE A O 1
ATOM 3778 N N . ILE A 1 474 ? 24.160 10.028 -23.838 1.00 78.25 474 ILE A N 1
ATOM 3779 C CA . ILE A 1 474 ? 23.451 11.281 -23.544 1.00 78.25 474 ILE A CA 1
ATOM 3780 C C . ILE A 1 474 ? 23.061 11.332 -22.064 1.00 78.25 474 ILE A C 1
ATOM 3782 O O . ILE A 1 474 ? 23.049 12.402 -21.466 1.00 78.25 474 ILE A O 1
ATOM 3786 N N . LYS A 1 475 ? 22.687 10.187 -21.474 1.00 81.38 475 LYS A N 1
ATOM 3787 C CA . LYS A 1 475 ? 22.221 10.102 -20.079 1.00 81.38 475 LYS A CA 1
ATOM 3788 C C . LYS A 1 475 ? 22.775 8.864 -19.403 1.00 81.38 475 LYS A C 1
ATOM 3790 O O . LYS A 1 475 ? 22.818 7.800 -20.022 1.00 81.38 475 LYS A O 1
ATOM 3795 N N . ALA A 1 476 ? 23.161 8.996 -18.142 1.00 79.31 476 ALA A N 1
ATOM 3796 C CA . ALA A 1 476 ? 23.751 7.913 -17.371 1.00 79.31 476 ALA A CA 1
ATOM 3797 C C . ALA A 1 476 ? 23.426 8.063 -15.882 1.00 79.31 476 ALA A C 1
ATOM 3799 O O . ALA A 1 476 ? 23.299 9.172 -15.373 1.00 79.31 476 ALA A O 1
ATOM 3800 N N . SER A 1 477 ? 23.257 6.946 -15.182 1.00 81.44 477 SER A N 1
ATOM 3801 C CA . SER A 1 477 ? 23.037 6.934 -13.735 1.00 81.44 477 SER A CA 1
ATOM 3802 C C . SER A 1 477 ? 23.637 5.671 -13.131 1.00 81.44 477 SER A C 1
ATOM 3804 O O . SER A 1 477 ? 23.507 4.607 -13.742 1.00 81.44 477 SER A O 1
ATOM 3806 N N . PRO A 1 478 ? 24.241 5.750 -11.934 1.00 75.44 478 PRO A N 1
ATOM 3807 C CA . PRO A 1 478 ? 24.761 4.588 -11.226 1.00 75.44 478 PRO A CA 1
ATOM 3808 C C . PRO A 1 478 ? 23.654 3.778 -10.526 1.00 75.44 478 PRO A C 1
ATOM 3810 O O . PRO A 1 478 ? 23.949 2.761 -9.907 1.00 75.44 478 PRO A O 1
ATOM 3813 N N . GLY A 1 479 ? 22.387 4.211 -10.612 1.00 74.12 479 GLY A N 1
ATOM 3814 C CA . GLY A 1 479 ? 21.228 3.513 -10.034 1.00 74.12 479 GLY A CA 1
ATOM 3815 C C . GLY A 1 479 ? 20.876 3.918 -8.597 1.00 74.12 479 GLY A C 1
ATOM 3816 O O . GLY A 1 479 ? 19.904 3.422 -8.025 1.00 74.12 479 GLY A O 1
ATOM 3817 N N . PHE A 1 480 ? 21.641 4.840 -8.007 1.00 81.00 480 PHE A N 1
ATOM 3818 C CA . PHE A 1 480 ? 21.351 5.421 -6.698 1.00 81.00 480 PHE A CA 1
ATOM 3819 C C . PHE A 1 480 ? 21.765 6.891 -6.626 1.00 81.00 480 PHE A C 1
ATOM 3821 O O . PHE A 1 480 ? 22.559 7.375 -7.440 1.00 81.00 480 PHE A O 1
ATOM 3828 N N . SER A 1 481 ? 21.232 7.592 -5.629 1.00 85.69 481 SER A N 1
ATOM 3829 C CA . SER A 1 481 ? 21.643 8.945 -5.267 1.00 85.69 481 SER A CA 1
ATOM 3830 C C . SER A 1 481 ? 22.048 8.988 -3.788 1.00 85.69 481 SER A C 1
ATOM 3832 O O . SER A 1 481 ? 21.257 8.560 -2.947 1.00 85.69 481 SER A O 1
ATOM 3834 N N . PRO A 1 482 ? 23.244 9.496 -3.429 1.00 86.19 482 PRO A N 1
ATOM 3835 C CA . PRO A 1 482 ? 23.702 9.598 -2.041 1.00 86.19 482 PRO A CA 1
ATOM 3836 C C . PRO A 1 482 ? 23.058 10.798 -1.324 1.00 86.19 482 PRO A C 1
ATOM 3838 O O . PRO A 1 482 ? 23.733 11.624 -0.711 1.00 86.19 482 PRO A O 1
ATOM 3841 N N . ASN A 1 483 ? 21.739 10.935 -1.441 1.00 90.44 483 ASN A N 1
ATOM 3842 C CA . ASN A 1 483 ? 20.993 12.025 -0.837 1.00 90.44 483 ASN A CA 1
ATOM 3843 C C . ASN A 1 483 ? 20.564 11.641 0.588 1.00 90.44 483 ASN A C 1
ATOM 3845 O O . ASN A 1 483 ? 19.869 10.635 0.756 1.00 90.44 483 ASN A O 1
ATOM 3849 N N . PRO A 1 484 ? 20.945 12.414 1.622 1.00 90.81 484 PRO A N 1
ATOM 3850 C CA . PRO A 1 484 ? 20.618 12.080 3.004 1.00 90.81 484 PRO A CA 1
ATOM 3851 C C . PRO A 1 484 ? 19.202 12.511 3.413 1.00 90.81 484 PRO A C 1
ATOM 3853 O O . PRO A 1 484 ? 18.717 12.073 4.450 1.00 90.81 484 PRO A O 1
ATOM 3856 N N . PHE A 1 485 ? 18.520 13.363 2.643 1.00 92.75 485 PHE A N 1
ATOM 3857 C CA . PHE A 1 485 ? 17.232 13.936 3.050 1.00 92.75 485 PHE A CA 1
ATOM 3858 C C . PHE A 1 485 ? 16.045 12.956 3.113 1.00 92.75 485 PHE A C 1
ATOM 3860 O O . PHE A 1 485 ? 15.249 13.098 4.047 1.00 92.75 485 PHE A O 1
ATOM 3867 N N . PRO A 1 486 ? 15.909 11.939 2.230 1.00 90.81 486 PRO A N 1
ATOM 3868 C CA . PRO A 1 486 ? 14.877 10.915 2.410 1.00 90.81 486 PRO A CA 1
ATOM 3869 C C . PRO A 1 486 ? 15.058 10.193 3.749 1.00 90.81 486 PRO A C 1
ATOM 3871 O O . PRO A 1 486 ? 14.132 10.087 4.548 1.00 90.81 486 PRO A O 1
ATOM 3874 N N . LEU A 1 487 ? 16.300 9.786 4.026 1.00 91.62 487 LEU A N 1
ATOM 3875 C CA . LEU A 1 487 ? 16.712 9.127 5.258 1.00 91.62 487 LEU A CA 1
ATOM 3876 C C . LEU A 1 487 ? 16.435 9.999 6.495 1.00 91.62 487 LEU A C 1
ATOM 3878 O O . LEU A 1 487 ? 15.842 9.537 7.465 1.00 91.62 487 LEU A O 1
ATOM 3882 N N . MET A 1 488 ? 16.844 11.266 6.450 1.00 92.12 488 MET A N 1
ATOM 3883 C CA . MET A 1 488 ? 16.678 12.218 7.547 1.00 92.12 488 MET A CA 1
ATOM 3884 C C . MET A 1 488 ? 15.200 12.435 7.901 1.00 92.12 488 MET A C 1
ATOM 3886 O O . MET A 1 488 ? 14.852 12.495 9.078 1.00 92.12 488 MET A O 1
ATOM 3890 N N . THR A 1 489 ? 14.326 12.504 6.893 1.00 92.94 489 THR A N 1
ATOM 3891 C CA . THR A 1 489 ? 12.880 12.694 7.094 1.00 92.94 489 THR A CA 1
ATOM 3892 C C . THR A 1 489 ? 12.267 11.518 7.854 1.00 92.94 489 THR A C 1
ATOM 3894 O O . THR A 1 489 ? 11.545 11.713 8.836 1.00 92.94 489 THR A O 1
ATOM 3897 N N . VAL A 1 490 ? 12.580 10.287 7.434 1.00 93.31 490 VAL A N 1
ATOM 3898 C CA . VAL A 1 490 ? 12.080 9.071 8.093 1.00 93.31 490 VAL A CA 1
ATOM 3899 C C . VAL A 1 490 ? 12.662 8.939 9.502 1.00 93.31 490 VAL A C 1
ATOM 3901 O O . VAL A 1 490 ? 11.919 8.644 10.436 1.00 93.31 490 VAL A O 1
ATOM 3904 N N . TYR A 1 491 ? 13.951 9.249 9.682 1.00 94.50 491 TYR A N 1
ATOM 3905 C CA . TYR A 1 491 ? 14.613 9.230 10.987 1.00 94.50 491 TYR A CA 1
ATOM 3906 C C . TYR A 1 491 ? 13.927 10.165 11.986 1.00 94.50 491 TYR A C 1
ATOM 3908 O O . TYR A 1 491 ? 13.555 9.733 13.074 1.00 94.50 491 TYR A O 1
ATOM 3916 N N . PHE A 1 492 ? 13.715 11.435 11.621 1.00 93.06 492 PHE A N 1
ATOM 3917 C CA . PHE A 1 492 ? 13.048 12.379 12.519 1.00 93.06 492 PHE A CA 1
ATOM 3918 C C . PHE A 1 492 ? 11.600 11.990 12.789 1.00 93.06 492 PHE A C 1
ATOM 3920 O O . PHE A 1 492 ? 11.140 12.157 13.915 1.00 93.06 492 PHE A O 1
ATOM 3927 N N . THR A 1 493 ? 10.903 11.428 11.800 1.00 91.56 493 THR A N 1
ATOM 3928 C CA . THR A 1 493 ? 9.545 10.914 12.010 1.00 91.56 493 THR A CA 1
ATOM 3929 C C . THR A 1 493 ? 9.539 9.830 13.087 1.00 91.56 493 THR A C 1
ATOM 3931 O O . THR A 1 493 ? 8.812 9.962 14.067 1.00 91.56 493 THR A O 1
ATOM 3934 N N . GLY A 1 494 ? 10.391 8.806 12.964 1.00 92.44 494 GLY A N 1
ATOM 3935 C CA . GLY A 1 494 ? 10.482 7.732 13.958 1.00 92.44 494 GLY A CA 1
ATOM 3936 C C . GLY A 1 494 ? 10.928 8.230 15.336 1.00 92.44 494 GLY A C 1
ATOM 3937 O O . GLY A 1 494 ? 10.292 7.932 16.347 1.00 92.44 494 GLY A O 1
ATOM 3938 N N . ALA A 1 495 ? 11.976 9.055 15.383 1.00 92.50 495 ALA A N 1
ATOM 3939 C CA . ALA A 1 495 ? 12.540 9.557 16.632 1.00 92.50 495 ALA A CA 1
ATOM 3940 C C . ALA A 1 495 ? 11.573 10.472 17.403 1.00 92.50 495 ALA A C 1
ATOM 3942 O O . ALA A 1 495 ? 11.449 10.336 18.619 1.00 92.50 495 ALA A O 1
ATOM 3943 N N . ILE A 1 496 ? 10.882 11.395 16.723 1.00 91.06 496 ILE A N 1
ATOM 3944 C CA . ILE A 1 496 ? 9.947 12.329 17.373 1.00 91.06 496 ILE A CA 1
ATOM 3945 C C . ILE A 1 496 ? 8.688 11.587 17.826 1.00 91.06 496 ILE A C 1
ATOM 3947 O O . ILE A 1 496 ? 8.242 11.781 18.954 1.00 91.06 496 ILE A O 1
ATOM 3951 N N . MET A 1 497 ? 8.142 10.703 16.990 1.00 86.06 497 MET A N 1
ATOM 3952 C CA . MET A 1 497 ? 6.903 9.988 17.308 1.00 86.06 497 MET A CA 1
ATOM 3953 C C . MET A 1 497 ? 7.081 8.930 18.395 1.00 86.06 497 MET A C 1
ATOM 3955 O O . MET A 1 497 ? 6.172 8.744 19.196 1.00 86.06 497 MET A O 1
ATOM 3959 N N . SER A 1 498 ? 8.278 8.350 18.539 1.00 88.31 498 SER A N 1
ATOM 3960 C CA . SER A 1 498 ? 8.599 7.499 19.696 1.00 88.31 498 SER A CA 1
ATOM 3961 C C . SER A 1 498 ? 8.578 8.245 21.041 1.00 88.31 498 SER A C 1
ATOM 3963 O O . SER A 1 498 ? 8.534 7.618 22.092 1.00 88.31 498 SER A O 1
ATOM 3965 N N . LYS A 1 499 ? 8.616 9.584 21.034 1.00 86.12 499 LYS A N 1
ATOM 3966 C CA . LYS A 1 499 ? 8.560 10.425 22.242 1.00 86.12 499 LYS A CA 1
ATOM 3967 C C . LYS A 1 499 ? 7.213 11.120 22.425 1.00 86.12 499 LYS A C 1
ATOM 3969 O O . LYS A 1 499 ? 7.063 11.915 23.350 1.00 86.12 499 LYS A O 1
ATOM 3974 N N . HIS A 1 500 ? 6.258 10.869 21.536 1.00 82.00 500 HIS A N 1
ATOM 3975 C CA . HIS A 1 500 ? 4.944 11.485 21.605 1.00 82.00 500 HIS A CA 1
ATOM 3976 C C . HIS A 1 500 ? 4.086 10.743 22.638 1.00 82.00 500 HIS A C 1
ATOM 3978 O O . HIS A 1 500 ? 3.759 9.574 22.446 1.00 82.00 500 HIS A O 1
ATOM 3984 N N . MET A 1 501 ? 3.730 11.424 23.731 1.00 79.69 501 MET A N 1
ATOM 3985 C CA . MET A 1 501 ? 2.857 10.880 24.776 1.00 79.69 501 MET A CA 1
ATOM 3986 C C . MET A 1 501 ? 1.455 10.626 24.210 1.00 79.69 501 MET A C 1
ATOM 3988 O O . MET A 1 501 ? 0.890 11.492 23.540 1.00 79.69 501 MET A O 1
ATOM 3992 N N . GLN A 1 502 ? 0.915 9.430 24.443 1.00 84.31 502 GLN A N 1
ATOM 3993 C CA . GLN A 1 502 ? -0.402 9.018 23.953 1.00 84.31 502 GLN A CA 1
ATOM 3994 C C . GLN A 1 502 ? -1.421 8.930 25.092 1.00 84.31 502 GLN A C 1
ATOM 3996 O O . GLN A 1 502 ? -1.065 9.057 26.260 1.00 84.31 502 GLN A O 1
ATOM 4001 N N . SER A 1 503 ? -2.692 8.710 24.744 1.00 79.19 503 SER A N 1
ATOM 4002 C CA . SER A 1 503 ? -3.793 8.586 25.709 1.00 79.19 503 SER A CA 1
ATOM 4003 C C . SER A 1 503 ? -3.631 7.406 26.670 1.00 79.19 503 SER A C 1
ATOM 4005 O O . SER A 1 503 ? -4.108 7.486 27.797 1.00 79.19 503 SER A O 1
ATOM 4007 N N . SER A 1 504 ? -2.937 6.342 26.250 1.00 84.75 504 SER A N 1
ATOM 4008 C CA . SER A 1 504 ? -2.649 5.171 27.080 1.00 84.75 504 SER A CA 1
ATOM 4009 C C . SER A 1 504 ? -1.162 4.801 27.072 1.00 84.75 504 SER A C 1
ATOM 4011 O O . SER A 1 504 ? -0.405 5.111 26.138 1.00 84.75 504 SER A O 1
ATOM 4013 N N . GLN A 1 505 ? -0.721 4.127 28.139 1.00 86.31 505 GLN A N 1
ATOM 4014 C CA . GLN A 1 505 ? 0.650 3.618 28.256 1.00 86.31 505 GLN A CA 1
ATOM 4015 C C . GLN A 1 505 ? 0.938 2.546 27.199 1.00 86.31 505 GLN A C 1
ATOM 4017 O O . GLN A 1 505 ? 2.007 2.575 26.588 1.00 86.31 505 GLN A O 1
ATOM 4022 N N . LEU A 1 506 ? -0.034 1.669 26.916 1.00 88.31 506 LEU A N 1
ATOM 4023 C CA . LEU A 1 506 ? 0.086 0.657 25.868 1.00 88.31 506 LEU A CA 1
ATOM 4024 C C . LEU A 1 506 ? 0.211 1.311 24.485 1.00 88.31 506 LEU A C 1
ATOM 4026 O O . LEU A 1 506 ? 1.114 0.973 23.721 1.00 88.31 506 LEU A O 1
ATOM 4030 N N . LEU A 1 507 ? -0.620 2.315 24.187 1.00 90.31 507 LEU A N 1
ATOM 4031 C CA . LEU A 1 507 ? -0.541 3.067 22.933 1.00 90.31 507 LEU A CA 1
ATOM 4032 C C . LEU A 1 507 ? 0.812 3.784 22.786 1.00 90.31 507 LEU A C 1
ATOM 4034 O O . LEU A 1 507 ? 1.384 3.796 21.693 1.00 90.31 507 LEU A O 1
ATOM 4038 N N . THR A 1 508 ? 1.351 4.336 23.880 1.00 90.94 508 THR A N 1
ATOM 4039 C CA . THR A 1 508 ? 2.691 4.948 23.910 1.00 90.94 508 THR A CA 1
ATOM 4040 C C . THR A 1 508 ? 3.786 3.907 23.650 1.00 90.94 508 THR A C 1
ATOM 4042 O O . THR A 1 508 ? 4.689 4.155 22.851 1.00 90.94 508 THR A O 1
ATOM 4045 N N . ALA A 1 509 ? 3.697 2.720 24.258 1.00 91.94 509 ALA A N 1
ATOM 4046 C CA . ALA A 1 509 ? 4.649 1.630 24.044 1.00 91.94 509 ALA A CA 1
ATOM 4047 C C . ALA A 1 509 ? 4.647 1.141 22.586 1.00 91.94 509 ALA A C 1
ATOM 4049 O O . ALA A 1 509 ? 5.708 1.028 21.971 1.00 91.94 509 ALA A O 1
ATOM 4050 N N . VAL A 1 510 ? 3.468 0.945 21.987 1.00 93.94 510 VAL A N 1
ATOM 4051 C CA . VAL A 1 510 ? 3.335 0.583 20.564 1.00 93.94 510 VAL A CA 1
ATOM 4052 C C . VAL A 1 510 ? 3.878 1.697 19.653 1.00 93.94 510 VAL A C 1
ATOM 4054 O O . VAL A 1 510 ? 4.531 1.414 18.647 1.00 93.94 510 VAL A O 1
ATOM 4057 N N . HIS A 1 511 ? 3.703 2.970 20.026 1.00 93.88 511 HIS A N 1
ATOM 4058 C CA . HIS A 1 511 ? 4.309 4.097 19.307 1.00 93.88 511 HIS A CA 1
ATOM 4059 C C . HIS A 1 511 ? 5.840 4.094 19.344 1.00 93.88 511 HIS A C 1
ATOM 4061 O O . HIS A 1 511 ? 6.498 4.362 18.332 1.00 93.88 511 HIS A O 1
ATOM 4067 N N . ILE A 1 512 ? 6.421 3.743 20.491 1.00 94.38 512 ILE A N 1
ATOM 4068 C CA . ILE A 1 512 ? 7.864 3.542 20.621 1.00 94.38 512 ILE A CA 1
ATOM 4069 C C . ILE A 1 512 ? 8.324 2.407 19.697 1.00 94.38 512 ILE A C 1
ATOM 4071 O O . ILE A 1 512 ? 9.314 2.588 18.989 1.00 94.38 512 ILE A O 1
ATOM 4075 N N . GLN A 1 513 ? 7.600 1.281 19.642 1.00 94.19 513 GLN A N 1
ATOM 4076 C CA . GLN A 1 513 ? 7.964 0.130 18.805 1.00 94.19 513 GLN A CA 1
ATOM 4077 C C . GLN A 1 513 ? 8.097 0.498 17.323 1.00 94.19 513 GLN A C 1
ATOM 4079 O O . GLN A 1 513 ? 9.150 0.267 16.719 1.00 94.19 513 GLN A O 1
ATOM 4084 N N . TRP A 1 514 ? 7.063 1.096 16.718 1.00 95.38 514 TRP A N 1
ATOM 4085 C CA . TRP A 1 514 ? 7.144 1.446 15.298 1.00 95.38 514 TRP A CA 1
ATOM 4086 C C . TRP A 1 514 ? 8.124 2.595 15.041 1.00 95.38 514 TRP A C 1
ATOM 4088 O O . TRP A 1 514 ? 8.848 2.571 14.042 1.00 95.38 514 TRP A O 1
ATOM 4098 N N . GLY A 1 515 ? 8.219 3.573 15.950 1.00 94.94 515 GLY A N 1
ATOM 4099 C CA . GLY A 1 515 ? 9.164 4.685 15.828 1.00 94.94 515 GLY A CA 1
ATOM 4100 C C . GLY A 1 515 ? 10.625 4.220 15.853 1.00 94.94 515 GLY A C 1
ATOM 4101 O O . GLY A 1 515 ? 11.457 4.691 15.067 1.00 94.94 515 GLY A O 1
ATOM 4102 N N . GLN A 1 516 ? 10.935 3.233 16.699 1.00 95.00 516 GLN A N 1
ATOM 4103 C CA . GLN A 1 516 ? 12.241 2.578 16.745 1.00 95.00 516 GLN A CA 1
ATOM 4104 C C . GLN A 1 516 ? 12.526 1.787 15.467 1.00 95.00 516 GLN A C 1
ATOM 4106 O O . GLN A 1 516 ? 13.619 1.927 14.919 1.00 95.00 516 GLN A O 1
ATOM 4111 N N . LEU A 1 517 ? 11.560 1.029 14.934 1.00 95.88 517 LEU A N 1
ATOM 4112 C CA . LEU A 1 517 ? 11.735 0.309 13.666 1.00 95.88 517 LEU A CA 1
ATOM 4113 C C . LEU A 1 517 ? 12.063 1.260 12.505 1.00 95.88 517 LEU A C 1
ATOM 4115 O O . LEU A 1 517 ? 13.028 1.020 11.780 1.00 95.88 517 LEU A O 1
ATOM 4119 N N . LEU A 1 518 ? 11.354 2.386 12.362 1.00 95.56 518 LEU A N 1
ATOM 4120 C CA . LEU A 1 518 ? 11.679 3.386 11.331 1.00 95.56 518 LEU A CA 1
ATOM 4121 C C . LEU A 1 518 ? 13.085 3.980 11.518 1.00 95.56 518 LEU A C 1
ATOM 4123 O O . LEU A 1 518 ? 13.814 4.195 10.547 1.00 95.56 518 LEU A O 1
ATOM 4127 N N . THR A 1 519 ? 13.497 4.206 12.766 1.00 95.25 519 THR A N 1
ATOM 4128 C CA . THR A 1 519 ? 14.836 4.711 13.102 1.00 95.25 519 THR A CA 1
ATOM 4129 C C . THR A 1 519 ? 15.930 3.693 12.755 1.00 95.25 519 THR A C 1
ATOM 4131 O O . THR A 1 519 ? 16.954 4.048 12.168 1.00 95.25 519 THR A O 1
ATOM 4134 N N . VAL A 1 520 ? 15.705 2.412 13.051 1.00 94.81 520 VAL A N 1
ATOM 4135 C CA . VAL A 1 520 ? 16.617 1.312 12.704 1.00 94.81 520 VAL A CA 1
ATOM 4136 C C . VAL A 1 520 ? 16.688 1.114 11.188 1.00 94.81 520 VAL A C 1
ATOM 4138 O O . VAL A 1 520 ? 17.783 0.943 10.647 1.00 94.81 520 VAL A O 1
ATOM 4141 N N . ALA A 1 521 ? 15.563 1.235 10.474 1.00 94.75 521 ALA A N 1
ATOM 4142 C CA . ALA A 1 521 ? 15.547 1.213 9.011 1.00 94.75 521 ALA A CA 1
ATOM 4143 C C . ALA A 1 521 ? 16.479 2.281 8.421 1.00 94.75 521 ALA A C 1
ATOM 4145 O O . ALA A 1 521 ? 17.251 2.021 7.495 1.00 94.75 521 ALA A O 1
ATOM 4146 N N . CYS A 1 522 ? 16.447 3.478 9.011 1.00 93.94 522 CYS A N 1
ATOM 4147 C CA . CYS A 1 522 ? 17.326 4.574 8.641 1.00 93.94 522 CYS A CA 1
ATOM 4148 C C . CYS A 1 522 ? 18.803 4.230 8.888 1.00 93.94 522 CYS A C 1
ATOM 4150 O O . CYS A 1 522 ? 19.636 4.422 8.003 1.00 93.94 522 CYS A O 1
ATOM 4152 N N . ALA A 1 523 ? 19.143 3.661 10.046 1.00 93.00 523 ALA A N 1
ATOM 4153 C CA . ALA A 1 523 ? 20.516 3.249 10.336 1.00 93.00 523 ALA A CA 1
ATOM 4154 C C . ALA A 1 523 ? 21.060 2.258 9.286 1.00 93.00 523 ALA A C 1
ATOM 4156 O O . ALA A 1 523 ? 22.167 2.442 8.772 1.00 93.00 523 ALA A O 1
ATOM 4157 N N . PHE A 1 524 ? 20.261 1.262 8.890 1.00 93.44 524 PHE A N 1
ATOM 4158 C CA . PHE A 1 524 ? 20.648 0.311 7.844 1.00 93.44 524 PHE A CA 1
ATOM 4159 C C . PHE A 1 524 ? 20.777 0.951 6.458 1.00 93.44 524 PHE A C 1
ATOM 4161 O O . PHE A 1 524 ? 21.702 0.614 5.714 1.00 93.44 524 PHE A O 1
ATOM 4168 N N . ARG A 1 525 ? 19.910 1.908 6.109 1.00 89.88 525 ARG A N 1
ATOM 4169 C CA . ARG A 1 525 ? 20.003 2.634 4.833 1.00 89.88 525 ARG A CA 1
ATOM 4170 C C . ARG A 1 525 ? 21.178 3.620 4.793 1.00 89.88 525 ARG A C 1
ATOM 4172 O O . ARG A 1 525 ? 21.794 3.806 3.746 1.00 89.88 525 ARG A O 1
ATOM 4179 N N . LEU A 1 526 ? 21.561 4.202 5.927 1.00 90.62 526 LEU A N 1
ATOM 4180 C CA . LEU A 1 526 ? 22.802 4.971 6.035 1.00 90.62 526 LEU A CA 1
ATOM 4181 C C . LEU A 1 526 ? 24.023 4.069 5.832 1.00 90.62 526 LEU A C 1
ATOM 4183 O O . LEU A 1 526 ? 24.907 4.393 5.039 1.00 90.62 526 LEU A O 1
ATOM 4187 N N . LEU A 1 527 ? 24.045 2.917 6.510 1.00 89.38 527 LEU A N 1
ATOM 4188 C CA . LEU A 1 527 ? 25.099 1.919 6.349 1.00 89.38 527 LEU A CA 1
ATOM 4189 C C . LEU A 1 527 ? 25.194 1.447 4.893 1.00 89.38 527 LEU A C 1
ATOM 4191 O O . LEU A 1 527 ? 26.293 1.332 4.364 1.00 89.38 527 LEU A O 1
ATOM 4195 N N . LEU A 1 528 ? 24.060 1.253 4.217 1.00 86.81 528 LEU A N 1
ATOM 4196 C CA . LEU A 1 528 ? 24.001 0.978 2.783 1.00 86.81 528 LEU A CA 1
ATOM 4197 C C . LEU A 1 528 ? 24.742 2.037 1.957 1.00 86.81 528 LEU A C 1
ATOM 4199 O O . LEU A 1 528 ? 25.608 1.689 1.153 1.00 86.81 528 LEU A O 1
ATOM 4203 N N . TYR A 1 529 ? 24.430 3.319 2.149 1.00 84.94 529 TYR A N 1
ATOM 4204 C CA . TYR A 1 529 ? 25.089 4.395 1.408 1.00 84.94 529 TYR A CA 1
ATOM 4205 C C . TYR A 1 529 ? 26.596 4.439 1.678 1.00 84.94 529 TYR A C 1
ATOM 4207 O O . TYR A 1 529 ? 27.375 4.586 0.737 1.00 84.94 529 TYR A O 1
ATOM 4215 N N . ILE A 1 530 ? 27.015 4.231 2.930 1.00 84.44 530 ILE A N 1
ATOM 4216 C CA . ILE A 1 530 ? 28.433 4.141 3.304 1.00 84.44 530 ILE A CA 1
ATOM 4217 C C . ILE A 1 530 ? 29.104 2.957 2.595 1.00 84.44 530 ILE A C 1
ATOM 4219 O O . ILE A 1 530 ? 30.147 3.129 1.968 1.00 84.44 530 ILE A O 1
ATOM 4223 N N . LEU A 1 531 ? 28.492 1.770 2.628 1.00 81.88 531 LEU A N 1
ATOM 4224 C CA . LEU A 1 531 ? 29.019 0.575 1.967 1.00 81.88 531 LEU A CA 1
ATOM 4225 C C . LEU A 1 531 ? 29.139 0.772 0.454 1.00 81.88 531 LEU A C 1
ATOM 4227 O O . LEU A 1 531 ? 30.156 0.399 -0.118 1.00 81.88 531 LEU A O 1
ATOM 4231 N N . LYS A 1 532 ? 28.153 1.395 -0.201 1.00 76.62 532 LYS A N 1
ATOM 4232 C CA . LYS A 1 532 ? 28.219 1.702 -1.641 1.00 76.62 532 LYS A CA 1
ATOM 4233 C C . LYS A 1 532 ? 29.263 2.763 -1.981 1.00 76.62 532 LYS A C 1
ATOM 4235 O O . LYS A 1 532 ? 29.791 2.742 -3.087 1.00 76.62 532 LYS A O 1
ATOM 4240 N N . PHE A 1 533 ? 29.577 3.665 -1.055 1.00 75.12 533 PHE A N 1
ATOM 4241 C CA . PHE A 1 533 ? 30.656 4.633 -1.237 1.00 75.12 533 PHE A CA 1
ATOM 4242 C C . PHE A 1 533 ? 32.045 3.992 -1.068 1.00 75.12 533 PHE A C 1
ATOM 4244 O O . PHE A 1 533 ? 32.970 4.327 -1.803 1.00 75.12 533 PHE A O 1
ATOM 4251 N N . ILE A 1 534 ? 32.190 3.047 -0.130 1.00 76.00 534 ILE A N 1
ATOM 4252 C CA . ILE A 1 534 ? 33.449 2.326 0.133 1.00 76.00 534 ILE A CA 1
ATOM 4253 C C . ILE A 1 534 ? 33.725 1.270 -0.944 1.00 76.00 534 ILE A C 1
ATOM 4255 O O . ILE A 1 534 ? 34.843 1.165 -1.451 1.00 76.00 534 ILE A O 1
ATOM 4259 N N . ILE A 1 535 ? 32.711 0.482 -1.303 1.00 68.56 535 ILE A N 1
ATOM 4260 C CA . ILE A 1 535 ? 32.785 -0.564 -2.324 1.00 68.56 535 ILE A CA 1
ATOM 4261 C C . ILE A 1 535 ? 32.661 0.126 -3.685 1.00 68.56 535 ILE A C 1
ATOM 4263 O O . ILE A 1 535 ? 31.601 0.145 -4.310 1.00 68.56 535 ILE A O 1
ATOM 4267 N N . LYS A 1 536 ? 33.753 0.768 -4.110 1.00 56.81 536 LYS A N 1
ATOM 4268 C CA . LYS A 1 536 ? 33.872 1.437 -5.407 1.00 56.81 536 LYS A CA 1
ATOM 4269 C C . LYS A 1 536 ? 33.421 0.478 -6.518 1.00 56.81 536 LYS A C 1
ATOM 4271 O O . LYS A 1 536 ? 33.919 -0.642 -6.591 1.00 56.81 536 LYS A O 1
ATOM 4276 N N . SER A 1 537 ? 32.465 0.928 -7.337 1.00 54.06 537 SER A N 1
ATOM 4277 C CA . SER A 1 537 ? 31.807 0.182 -8.418 1.00 54.06 537 SER A CA 1
ATOM 4278 C C . SER A 1 537 ? 32.760 -0.761 -9.154 1.00 54.06 537 SER A C 1
ATOM 4280 O O . SER A 1 537 ? 33.669 -0.308 -9.850 1.00 54.06 537 SER A O 1
ATOM 4282 N N . GLU A 1 538 ? 32.548 -2.072 -9.022 1.00 48.88 538 GLU A N 1
ATOM 4283 C CA . GLU A 1 538 ? 33.236 -3.047 -9.867 1.00 48.88 538 GLU A CA 1
ATOM 4284 C C . GLU A 1 538 ? 32.947 -2.752 -11.353 1.00 48.88 538 GLU A C 1
ATOM 4286 O O . GLU A 1 538 ? 31.817 -2.376 -11.697 1.00 48.88 538 GLU A O 1
ATOM 4291 N N . PRO A 1 539 ? 33.942 -2.918 -12.246 1.00 43.78 539 PRO A N 1
ATOM 4292 C CA . PRO A 1 539 ? 33.777 -2.662 -13.672 1.00 43.78 539 PRO A CA 1
ATOM 4293 C C . PRO A 1 539 ? 32.667 -3.534 -14.275 1.00 43.78 539 PRO A C 1
ATOM 4295 O O . PRO A 1 539 ? 32.395 -4.644 -13.813 1.00 43.78 539 PRO A O 1
ATOM 4298 N N . GLN A 1 540 ? 32.048 -3.034 -15.349 1.00 45.09 540 GLN A N 1
ATOM 4299 C CA . GLN A 1 540 ? 30.821 -3.567 -15.964 1.00 45.09 540 GLN A CA 1
ATOM 4300 C C . GLN A 1 540 ? 30.777 -5.082 -16.234 1.00 45.09 540 GLN A C 1
ATOM 4302 O O . GLN A 1 540 ? 29.690 -5.652 -16.271 1.00 45.09 540 GLN A O 1
ATOM 4307 N N . SER A 1 541 ? 31.920 -5.755 -16.393 1.00 37.78 541 SER A N 1
ATOM 4308 C CA . SER A 1 541 ? 31.981 -7.207 -16.618 1.00 37.78 541 SER A CA 1
ATOM 4309 C C . SER A 1 541 ? 31.707 -8.049 -15.364 1.00 37.78 541 SER A C 1
ATOM 4311 O O . SER A 1 541 ? 31.384 -9.229 -15.487 1.00 37.78 541 SER A O 1
ATOM 4313 N N . LYS A 1 542 ? 31.804 -7.451 -14.169 1.00 38.66 542 LYS A N 1
ATOM 4314 C CA . LYS A 1 542 ? 31.585 -8.086 -12.860 1.00 38.66 542 LYS A CA 1
ATOM 4315 C C . LYS A 1 542 ? 30.537 -7.365 -12.011 1.00 38.66 542 LYS A C 1
ATOM 4317 O O . LYS A 1 542 ? 30.486 -7.583 -10.814 1.00 38.66 542 LYS A O 1
ATOM 4322 N N . SER A 1 543 ? 29.661 -6.539 -12.595 1.00 43.69 543 SER A N 1
ATOM 4323 C CA . SER A 1 543 ? 28.590 -5.848 -11.852 1.00 43.69 543 SER A CA 1
ATOM 4324 C C . SER A 1 543 ? 27.467 -6.812 -11.409 1.00 43.69 543 SER A C 1
ATOM 4326 O O . SER A 1 543 ? 26.297 -6.679 -11.763 1.00 43.69 543 SER A O 1
ATOM 4328 N N . SER A 1 544 ? 27.829 -7.826 -10.623 1.00 41.56 544 SER A N 1
ATOM 4329 C CA . SER A 1 544 ? 26.957 -8.709 -9.855 1.00 41.56 544 SER A CA 1
ATOM 4330 C C . SER A 1 544 ? 26.782 -8.192 -8.430 1.00 41.56 544 SER A C 1
ATOM 4332 O O . SER A 1 544 ? 26.592 -8.984 -7.511 1.00 41.56 544 SER A O 1
ATOM 4334 N N . SER A 1 545 ? 26.862 -6.874 -8.215 1.00 44.25 545 SER A N 1
ATOM 4335 C CA . SER A 1 545 ? 26.562 -6.290 -6.909 1.00 44.25 545 SER A CA 1
ATOM 4336 C C . SER A 1 545 ? 25.050 -6.380 -6.701 1.00 44.25 545 SER A C 1
ATOM 4338 O O . SER A 1 545 ? 24.301 -5.457 -7.028 1.00 44.25 545 SER A O 1
ATOM 4340 N N . GLY A 1 546 ? 24.601 -7.550 -6.233 1.00 52.53 546 GLY A N 1
ATOM 4341 C CA . GLY A 1 546 ? 23.265 -7.753 -5.693 1.00 52.53 546 GLY A CA 1
ATOM 4342 C C . GLY A 1 546 ? 22.960 -6.659 -4.675 1.00 52.53 546 GLY A C 1
ATOM 4343 O O . GLY A 1 546 ? 23.869 -6.095 -4.055 1.00 52.53 546 GLY A O 1
ATOM 4344 N N . ALA A 1 547 ? 21.685 -6.300 -4.550 1.00 59.28 547 ALA A N 1
ATOM 4345 C CA . ALA A 1 547 ? 21.283 -5.324 -3.555 1.00 59.28 547 ALA A CA 1
ATOM 4346 C C . ALA A 1 547 ? 21.772 -5.806 -2.167 1.00 59.28 547 ALA A C 1
ATOM 4348 O O . ALA A 1 547 ? 21.589 -6.975 -1.814 1.00 59.28 547 ALA A O 1
ATOM 4349 N N . PRO A 1 548 ? 22.492 -4.961 -1.417 1.00 71.31 548 PRO A N 1
ATOM 4350 C CA . PRO A 1 548 ? 23.183 -5.389 -0.205 1.00 71.31 548 PRO A CA 1
ATOM 4351 C C . PRO A 1 548 ? 22.190 -5.783 0.888 1.00 71.31 548 PRO A C 1
ATOM 4353 O O . PRO A 1 548 ? 21.087 -5.245 0.961 1.00 71.31 548 PRO A O 1
ATOM 4356 N N . PHE A 1 549 ? 22.597 -6.707 1.762 1.00 80.69 549 PHE A N 1
ATOM 4357 C CA . PHE A 1 549 ? 21.743 -7.243 2.832 1.00 80.69 549 PHE A CA 1
ATOM 4358 C C . PHE A 1 549 ? 21.174 -6.151 3.755 1.00 80.69 549 PHE A C 1
ATOM 4360 O O . PHE A 1 549 ? 20.100 -6.320 4.326 1.00 80.69 549 PHE A O 1
ATOM 4367 N N . THR A 1 550 ? 21.869 -5.017 3.883 1.00 87.44 550 THR A N 1
ATOM 4368 C CA . THR A 1 550 ? 21.422 -3.871 4.680 1.00 87.44 550 THR A CA 1
ATOM 4369 C C . THR A 1 550 ? 20.127 -3.263 4.142 1.00 87.44 550 THR A C 1
ATOM 4371 O O . THR A 1 550 ? 19.301 -2.823 4.933 1.00 87.44 550 THR A O 1
ATOM 4374 N N . GLU A 1 551 ? 19.891 -3.309 2.828 1.00 87.62 551 GLU A N 1
ATOM 4375 C CA . GLU A 1 551 ? 18.621 -2.879 2.230 1.00 87.62 551 GLU A CA 1
ATOM 4376 C C . GLU A 1 551 ? 17.468 -3.801 2.648 1.00 87.62 551 GLU A C 1
ATOM 4378 O O . GLU A 1 551 ? 16.377 -3.323 2.948 1.00 87.62 551 GLU A O 1
ATOM 4383 N N . LEU A 1 552 ? 17.721 -5.113 2.742 1.00 90.00 552 LEU A N 1
ATOM 4384 C CA . LEU A 1 552 ? 16.729 -6.096 3.189 1.00 90.00 552 LEU A CA 1
ATOM 4385 C C . LEU A 1 552 ? 16.328 -5.872 4.657 1.00 90.00 552 LEU A C 1
ATOM 4387 O O . LEU A 1 552 ? 15.162 -6.011 5.018 1.00 90.00 552 LEU A O 1
ATOM 4391 N N . MET A 1 553 ? 17.282 -5.483 5.505 1.00 92.06 553 MET A N 1
ATOM 4392 C CA . MET A 1 553 ? 16.993 -5.118 6.896 1.00 92.06 553 MET A CA 1
ATOM 4393 C C . MET A 1 553 ? 16.230 -3.794 6.987 1.00 92.06 553 MET A C 1
ATOM 4395 O O . MET A 1 553 ? 15.280 -3.684 7.762 1.00 92.06 553 MET A O 1
ATOM 4399 N N . ALA A 1 554 ? 16.595 -2.805 6.164 1.00 92.94 554 ALA A N 1
ATOM 4400 C CA . ALA A 1 554 ? 15.903 -1.522 6.118 1.00 92.94 554 ALA A CA 1
ATOM 4401 C C . ALA A 1 554 ? 14.435 -1.678 5.689 1.00 92.94 554 ALA A C 1
ATOM 4403 O O . ALA A 1 554 ? 13.545 -1.155 6.357 1.00 92.94 554 ALA A O 1
ATOM 4404 N N . LEU A 1 555 ? 14.165 -2.437 4.622 1.00 93.38 555 LEU A N 1
ATOM 4405 C CA . LEU A 1 555 ? 12.800 -2.665 4.142 1.00 93.38 555 LEU A CA 1
ATOM 4406 C C . LEU A 1 555 ? 11.965 -3.512 5.111 1.00 93.38 555 LEU A C 1
ATOM 4408 O O . LEU A 1 555 ? 10.778 -3.238 5.259 1.00 93.38 555 LEU A O 1
ATOM 4412 N N . PHE A 1 556 ? 12.569 -4.477 5.816 1.00 95.12 556 PHE A N 1
ATOM 4413 C CA . PHE A 1 556 ? 11.873 -5.253 6.845 1.00 95.12 556 PHE A CA 1
ATOM 4414 C C . PHE A 1 556 ? 11.403 -4.335 7.978 1.00 95.12 556 PHE A C 1
ATOM 4416 O O . PHE A 1 556 ? 10.246 -4.385 8.390 1.00 95.12 556 PHE A O 1
ATOM 4423 N N . CYS A 1 557 ? 12.277 -3.430 8.423 1.00 96.19 557 CYS A N 1
ATOM 4424 C CA . CYS A 1 557 ? 11.943 -2.447 9.446 1.00 96.19 557 CYS A CA 1
ATOM 4425 C C . CYS A 1 557 ? 10.905 -1.415 8.959 1.00 96.19 557 CYS A C 1
ATOM 4427 O O . CYS A 1 557 ? 10.051 -1.012 9.742 1.00 96.19 557 CYS A O 1
ATOM 4429 N N . LEU A 1 558 ? 10.928 -1.013 7.679 1.00 95.62 558 LEU A N 1
ATOM 4430 C CA . LEU A 1 558 ? 9.902 -0.138 7.086 1.00 95.62 558 LEU A CA 1
ATOM 4431 C C . LEU A 1 558 ? 8.532 -0.822 7.001 1.00 95.62 558 LEU A C 1
ATOM 4433 O O . LEU A 1 558 ? 7.529 -0.209 7.359 1.00 95.62 558 LEU A O 1
ATOM 4437 N N . LEU A 1 559 ? 8.487 -2.082 6.556 1.00 96.81 559 LEU A N 1
ATOM 4438 C CA . LEU A 1 559 ? 7.257 -2.877 6.498 1.00 96.81 559 LEU A CA 1
ATOM 4439 C C . LEU A 1 559 ? 6.689 -3.115 7.902 1.00 96.81 559 LEU A C 1
ATOM 4441 O O . LEU A 1 559 ? 5.513 -2.850 8.133 1.00 96.81 559 LEU A O 1
ATOM 4445 N N . GLY A 1 560 ? 7.529 -3.556 8.845 1.00 96.56 560 GLY A N 1
ATOM 4446 C CA . GLY A 1 560 ? 7.144 -3.781 10.242 1.00 96.56 560 GLY A CA 1
ATOM 4447 C C . GLY A 1 560 ? 6.688 -2.506 10.937 1.00 96.56 560 GLY A C 1
ATOM 4448 O O . GLY A 1 560 ? 5.608 -2.478 11.517 1.00 96.56 560 GLY A O 1
ATOM 4449 N N . GLY A 1 561 ? 7.467 -1.428 10.826 1.00 96.12 561 GLY A N 1
ATOM 4450 C CA . GLY A 1 561 ? 7.109 -0.130 11.392 1.00 96.12 561 GLY A CA 1
ATOM 4451 C C . GLY A 1 561 ? 5.824 0.426 10.780 1.00 96.12 561 GLY A C 1
ATOM 4452 O O . GLY A 1 561 ? 4.963 0.902 11.507 1.00 96.12 561 GLY A O 1
ATOM 4453 N N . GLY A 1 562 ? 5.650 0.313 9.460 1.00 96.25 562 GLY A N 1
ATOM 4454 C CA . GLY A 1 562 ? 4.424 0.731 8.781 1.00 96.25 562 GLY A CA 1
ATOM 4455 C C . GLY A 1 562 ? 3.189 -0.046 9.236 1.00 96.25 562 GLY A C 1
ATOM 4456 O O . GLY A 1 562 ? 2.163 0.570 9.507 1.00 96.25 562 GLY A O 1
ATOM 4457 N N . LEU A 1 563 ? 3.291 -1.373 9.375 1.00 96.25 563 LEU A N 1
ATOM 4458 C CA . LEU A 1 563 ? 2.179 -2.221 9.816 1.00 96.25 563 LEU A CA 1
ATOM 4459 C C . LEU A 1 563 ? 1.791 -1.948 11.277 1.00 96.25 563 LEU A C 1
ATOM 4461 O O . LEU A 1 563 ? 0.623 -1.684 11.547 1.00 96.25 563 LEU A O 1
ATOM 4465 N N . ILE A 1 564 ? 2.766 -1.907 12.193 1.00 96.38 564 ILE A N 1
ATOM 4466 C CA . ILE A 1 564 ? 2.518 -1.589 13.611 1.00 96.38 564 ILE A CA 1
ATOM 4467 C C . ILE A 1 564 ? 1.933 -0.177 13.757 1.00 96.38 564 ILE A C 1
ATOM 4469 O O . ILE A 1 564 ? 1.053 0.051 14.583 1.00 96.38 564 ILE A O 1
ATOM 4473 N N . PHE A 1 565 ? 2.365 0.775 12.925 1.00 95.06 565 PHE A N 1
ATOM 4474 C CA . PHE A 1 565 ? 1.794 2.121 12.916 1.00 95.06 565 PHE A CA 1
ATOM 4475 C C . PHE A 1 565 ? 0.329 2.131 12.436 1.00 95.06 565 PHE A C 1
ATOM 4477 O O . PHE A 1 565 ? -0.484 2.892 12.952 1.00 95.06 565 PHE A O 1
ATOM 4484 N N . MET A 1 566 ? -0.056 1.264 11.494 1.00 94.38 566 MET A N 1
ATOM 4485 C CA . MET A 1 566 ? -1.473 1.100 11.140 1.00 94.38 566 MET A CA 1
ATOM 4486 C C . MET A 1 566 ? -2.283 0.476 12.285 1.00 94.38 566 MET A C 1
ATOM 4488 O O . MET A 1 566 ? -3.446 0.827 12.454 1.00 94.38 566 MET A O 1
ATOM 4492 N N . GLU A 1 567 ? -1.688 -0.427 13.068 1.00 93.06 567 GLU A N 1
ATOM 4493 C CA . GLU A 1 567 ? -2.333 -1.075 14.220 1.00 93.06 567 GLU A CA 1
ATOM 4494 C C . GLU A 1 567 ? -2.471 -0.142 15.434 1.00 93.06 567 GLU A C 1
ATOM 4496 O O . GLU A 1 567 ? -3.386 -0.324 16.234 1.00 93.06 567 GLU A O 1
ATOM 4501 N N . SER A 1 568 ? -1.624 0.885 15.562 1.00 93.00 568 SER A N 1
ATOM 4502 C CA . SER A 1 568 ? -1.555 1.773 16.731 1.00 93.00 568 SER A CA 1
ATOM 4503 C C . SER A 1 568 ? -2.678 2.822 16.797 1.00 93.00 568 SER A C 1
ATOM 4505 O O . SER A 1 568 ? -2.420 3.998 17.042 1.00 93.00 568 SER A O 1
ATOM 4507 N N . THR A 1 569 ? -3.922 2.418 16.551 1.00 92.56 569 THR A N 1
ATOM 4508 C CA . THR A 1 569 ? -5.113 3.282 16.649 1.00 92.56 569 THR A CA 1
ATOM 4509 C C . THR A 1 569 ? -5.736 3.194 18.029 1.00 92.56 569 THR A C 1
ATOM 4511 O O . THR A 1 569 ? -5.687 2.131 18.645 1.00 92.56 569 THR A O 1
ATOM 4514 N N . GLU A 1 570 ? -6.360 4.278 18.496 1.00 89.38 570 GLU A N 1
ATOM 4515 C CA . GLU A 1 570 ? -7.036 4.299 19.806 1.00 89.38 570 GLU A CA 1
ATOM 4516 C C . GLU A 1 570 ? -8.012 3.105 19.966 1.00 89.38 570 GLU A C 1
ATOM 4518 O O . GLU A 1 570 ? -7.824 2.334 20.904 1.00 89.38 570 GLU A O 1
ATOM 4523 N N . PRO A 1 571 ? -8.924 2.809 19.013 1.00 91.12 571 PRO A N 1
ATOM 4524 C CA . PRO A 1 571 ? -9.882 1.703 19.164 1.00 91.12 571 PRO A CA 1
ATOM 4525 C C . PRO A 1 571 ? -9.244 0.308 19.125 1.00 91.12 571 PRO A C 1
ATOM 4527 O O . PRO A 1 571 ? -9.724 -0.624 19.771 1.00 91.12 571 PRO A O 1
ATOM 4530 N N . ALA A 1 572 ? -8.155 0.140 18.366 1.00 92.19 572 ALA A N 1
ATOM 4531 C CA . ALA A 1 572 ? -7.426 -1.125 18.338 1.00 92.19 572 ALA A CA 1
ATOM 4532 C C . ALA A 1 572 ? -6.696 -1.377 19.664 1.00 92.19 572 ALA A C 1
ATOM 4534 O O . ALA A 1 572 ? -6.709 -2.505 20.156 1.00 92.19 572 ALA A O 1
ATOM 4535 N N . ILE A 1 573 ? -6.105 -0.334 20.261 1.00 92.19 573 ILE A N 1
ATOM 4536 C CA . ILE A 1 573 ? -5.461 -0.439 21.572 1.00 92.19 573 ILE A CA 1
ATOM 4537 C C . ILE A 1 573 ? -6.493 -0.651 22.679 1.00 92.19 573 ILE A C 1
ATOM 4539 O O . ILE A 1 573 ? -6.278 -1.522 23.514 1.00 92.19 573 ILE A O 1
ATOM 4543 N N . GLU A 1 574 ? -7.638 0.033 22.655 1.00 90.75 574 GLU A N 1
ATOM 4544 C CA . GLU A 1 574 ? -8.723 -0.221 23.614 1.00 90.75 574 GLU A CA 1
ATOM 4545 C C . GLU A 1 574 ? -9.173 -1.690 23.574 1.00 90.75 574 GLU A C 1
ATOM 4547 O O . GLU A 1 574 ? -9.307 -2.342 24.610 1.00 90.75 574 GLU A O 1
ATOM 4552 N N . SER A 1 575 ? -9.316 -2.255 22.369 1.00 90.88 575 SER A N 1
ATOM 4553 C CA . SER A 1 575 ? -9.608 -3.680 22.205 1.00 90.88 575 SER A CA 1
ATOM 4554 C C . SER A 1 575 ? -8.489 -4.559 22.773 1.00 90.88 575 SER A C 1
ATOM 4556 O O . SER A 1 575 ? -8.768 -5.609 23.346 1.00 90.88 575 SER A O 1
ATOM 4558 N N . MET A 1 576 ? -7.218 -4.182 22.629 1.00 90.88 576 MET A N 1
ATOM 4559 C CA . MET A 1 576 ? -6.111 -4.936 23.225 1.00 90.88 576 MET A CA 1
ATOM 4560 C C . MET A 1 576 ? -6.152 -4.902 24.753 1.00 90.88 576 MET A C 1
ATOM 4562 O O . MET A 1 576 ? -6.026 -5.955 25.374 1.00 90.88 576 MET A O 1
ATOM 4566 N N . GLU A 1 577 ? -6.375 -3.731 25.349 1.00 89.31 577 GLU A N 1
ATOM 4567 C CA . GLU A 1 577 ? -6.468 -3.551 26.802 1.00 89.31 577 GLU A CA 1
ATOM 4568 C C . GLU A 1 577 ? -7.641 -4.348 27.384 1.00 89.31 577 GLU A C 1
ATOM 4570 O O . GLU A 1 577 ? -7.474 -5.067 28.373 1.00 89.31 577 GLU A O 1
ATOM 4575 N N . PHE A 1 578 ? -8.795 -4.326 26.710 1.00 89.00 578 PHE A N 1
ATOM 4576 C CA . PHE A 1 578 ? -9.958 -5.125 27.094 1.00 89.00 578 PHE A CA 1
ATOM 4577 C C . PHE A 1 578 ? -9.641 -6.627 27.163 1.00 89.00 578 PHE A C 1
ATOM 4579 O O . PHE A 1 578 ? -10.063 -7.313 28.091 1.00 89.00 578 PHE A O 1
ATOM 4586 N N . HIS A 1 579 ? -8.854 -7.138 26.213 1.00 88.44 579 HIS A N 1
ATOM 4587 C CA . HIS A 1 579 ? -8.456 -8.548 26.162 1.00 88.44 579 HIS A CA 1
ATOM 4588 C C . HIS A 1 579 ? -7.164 -8.864 26.944 1.00 88.44 579 HIS A C 1
ATOM 4590 O O . HIS A 1 579 ? -6.719 -10.011 26.929 1.00 88.44 579 HIS A O 1
ATOM 4596 N N . GLY A 1 580 ? -6.544 -7.881 27.608 1.00 85.62 580 GLY A N 1
ATOM 4597 C CA . GLY A 1 580 ? -5.288 -8.059 28.348 1.00 85.62 580 GLY A CA 1
ATOM 4598 C C . GLY A 1 580 ? -4.057 -8.301 27.465 1.00 85.62 580 GLY A C 1
ATOM 4599 O O . GLY A 1 580 ? -3.065 -8.871 27.922 1.00 85.62 580 GLY A O 1
ATOM 4600 N N . LEU A 1 581 ? -4.108 -7.901 26.192 1.00 88.81 581 LEU A N 1
ATOM 4601 C CA . LEU A 1 581 ? -2.996 -8.032 25.252 1.00 88.81 581 LEU A CA 1
ATOM 4602 C C . LEU A 1 581 ? -1.973 -6.913 25.467 1.00 88.81 581 LEU A C 1
ATOM 4604 O O . LEU A 1 581 ? -2.323 -5.755 25.679 1.00 88.81 581 LEU A O 1
ATOM 4608 N N . THR A 1 582 ? -0.693 -7.262 25.369 1.00 89.44 582 THR A N 1
ATOM 4609 C CA . THR A 1 582 ? 0.425 -6.320 25.513 1.00 89.44 582 THR A CA 1
ATOM 4610 C C . THR A 1 582 ? 1.016 -5.947 24.157 1.00 89.44 582 THR A C 1
ATOM 4612 O O . THR A 1 582 ? 0.726 -6.561 23.129 1.00 89.44 582 THR A O 1
ATOM 4615 N N . GLU A 1 583 ? 1.919 -4.974 24.147 1.00 88.75 583 GLU A N 1
ATOM 4616 C CA . GLU A 1 583 ? 2.655 -4.523 22.969 1.00 88.75 583 GLU A CA 1
ATOM 4617 C C . GLU A 1 583 ? 3.476 -5.650 22.313 1.00 88.75 583 GLU A C 1
ATOM 4619 O O . GLU A 1 583 ? 3.768 -5.608 21.117 1.00 88.75 583 GLU A O 1
ATOM 4624 N N . MET A 1 584 ? 3.818 -6.701 23.068 1.00 88.56 584 MET A N 1
ATOM 4625 C CA . MET A 1 584 ? 4.486 -7.894 22.538 1.00 88.56 584 MET A CA 1
ATOM 4626 C C . MET A 1 584 ? 3.611 -8.661 21.542 1.00 88.56 584 MET A C 1
ATOM 4628 O O . MET A 1 584 ? 4.138 -9.270 20.610 1.00 88.56 584 MET A O 1
ATOM 4632 N N . PHE A 1 585 ? 2.285 -8.638 21.714 1.00 89.62 585 PHE A N 1
ATOM 4633 C CA . PHE A 1 585 ? 1.357 -9.295 20.796 1.00 89.62 585 PHE A CA 1
ATOM 4634 C C . PHE A 1 585 ? 1.412 -8.646 19.409 1.00 89.62 585 PHE A C 1
ATOM 4636 O O . PHE A 1 585 ? 1.708 -9.330 18.428 1.00 89.62 585 PHE A O 1
ATOM 4643 N N . THR A 1 586 ? 1.217 -7.326 19.350 1.00 89.69 586 THR A N 1
ATOM 4644 C CA . THR A 1 586 ? 1.322 -6.516 18.126 1.00 89.69 586 THR A CA 1
ATOM 4645 C C . THR A 1 586 ? 2.667 -6.727 17.448 1.00 89.69 586 THR A C 1
ATOM 4647 O O . THR A 1 586 ? 2.716 -7.054 16.262 1.00 89.69 586 THR A O 1
ATOM 4650 N N . PHE A 1 587 ? 3.765 -6.641 18.204 1.00 91.75 587 PHE A N 1
ATOM 4651 C CA . PHE A 1 587 ? 5.101 -6.817 17.646 1.00 91.75 587 PHE A CA 1
ATOM 4652 C C . PHE A 1 587 ? 5.297 -8.202 17.008 1.00 91.75 587 PHE A C 1
ATOM 4654 O O . PHE A 1 587 ? 5.718 -8.293 15.854 1.00 91.75 587 PHE A O 1
ATOM 4661 N N . ASN A 1 588 ? 4.947 -9.282 17.716 1.00 93.44 588 ASN A N 1
ATOM 4662 C CA . ASN A 1 588 ? 5.128 -10.651 17.224 1.00 93.44 588 ASN A CA 1
ATOM 4663 C C . ASN A 1 588 ? 4.257 -10.957 15.999 1.00 93.44 588 ASN A C 1
ATOM 4665 O O . ASN A 1 588 ? 4.738 -11.557 15.033 1.00 93.44 588 ASN A O 1
ATOM 4669 N N . VAL A 1 589 ? 2.986 -10.542 16.025 1.00 92.62 589 VAL A N 1
ATOM 4670 C CA . VAL A 1 589 ? 2.055 -10.742 14.906 1.00 92.62 589 VAL A CA 1
ATOM 4671 C C . VAL A 1 589 ? 2.523 -9.957 13.685 1.00 92.62 589 VAL A C 1
ATOM 4673 O O . VAL A 1 589 ? 2.659 -10.537 12.606 1.00 92.62 589 VAL A O 1
ATOM 4676 N N . SER A 1 590 ? 2.853 -8.675 13.857 1.00 94.62 590 SER A N 1
ATOM 4677 C CA . SER A 1 590 ? 3.319 -7.816 12.768 1.00 94.62 590 SER A CA 1
ATOM 4678 C C . SER A 1 590 ? 4.617 -8.326 12.141 1.00 94.62 590 SER A C 1
ATOM 4680 O O . SER A 1 590 ? 4.706 -8.447 10.920 1.00 94.62 590 SER A O 1
ATOM 4682 N N . VAL A 1 591 ? 5.615 -8.697 12.951 1.00 93.25 591 VAL A N 1
ATOM 4683 C CA . VAL A 1 591 ? 6.887 -9.256 12.460 1.00 93.25 591 VAL A CA 1
ATOM 4684 C C . VAL A 1 591 ? 6.667 -10.557 11.683 1.00 93.25 591 VAL A C 1
ATOM 4686 O O . VAL A 1 591 ? 7.230 -10.727 10.598 1.00 93.25 591 VAL A O 1
ATOM 4689 N N . GLY A 1 592 ? 5.822 -11.458 12.195 1.00 95.50 592 GLY A N 1
ATOM 4690 C CA . GLY A 1 592 ? 5.486 -12.710 11.515 1.00 95.50 592 GLY A CA 1
ATOM 4691 C C . GLY A 1 592 ? 4.783 -12.483 10.174 1.00 95.50 592 GLY A C 1
ATOM 4692 O O . GLY A 1 592 ? 5.169 -13.073 9.162 1.00 95.50 592 GLY A O 1
ATOM 4693 N N . LEU A 1 593 ? 3.789 -11.589 10.141 1.00 95.31 593 LEU A N 1
ATOM 4694 C CA . LEU A 1 593 ? 3.066 -11.233 8.918 1.00 95.31 593 LEU A CA 1
ATOM 4695 C C . LEU A 1 593 ? 3.976 -10.566 7.886 1.00 95.31 593 LEU A C 1
ATOM 4697 O O . LEU A 1 593 ? 3.908 -10.917 6.709 1.00 95.31 593 LEU A O 1
ATOM 4701 N N . VAL A 1 594 ? 4.862 -9.662 8.309 1.00 96.56 594 VAL A N 1
ATOM 4702 C CA . VAL A 1 594 ? 5.831 -9.011 7.417 1.00 96.56 594 VAL A CA 1
ATOM 4703 C C . VAL A 1 594 ? 6.810 -10.021 6.834 1.00 96.56 594 VAL A C 1
ATOM 4705 O O . VAL A 1 594 ? 7.046 -9.997 5.629 1.00 96.56 594 VAL A O 1
ATOM 4708 N N . ALA A 1 595 ? 7.333 -10.955 7.631 1.00 95.75 595 ALA A N 1
ATOM 4709 C CA . ALA A 1 595 ? 8.225 -11.997 7.125 1.00 95.75 595 ALA A CA 1
ATOM 4710 C C . ALA A 1 595 ? 7.540 -12.880 6.062 1.00 95.75 595 ALA A C 1
ATOM 4712 O O . ALA A 1 595 ? 8.121 -13.144 5.006 1.00 95.75 595 ALA A O 1
ATOM 4713 N N . LEU A 1 596 ? 6.288 -13.289 6.302 1.00 96.00 596 LEU A N 1
ATOM 4714 C CA . LEU A 1 596 ? 5.492 -14.053 5.333 1.00 96.00 596 LEU A CA 1
ATOM 4715 C C . LEU A 1 596 ? 5.171 -13.235 4.076 1.00 96.00 596 LEU A C 1
ATOM 4717 O O . LEU A 1 596 ? 5.269 -13.756 2.964 1.00 96.00 596 LEU A O 1
ATOM 4721 N N . PHE A 1 597 ? 4.825 -11.956 4.239 1.00 95.88 597 PHE A N 1
ATOM 4722 C CA . PHE A 1 597 ? 4.554 -11.042 3.133 1.00 95.88 597 PHE A CA 1
ATOM 4723 C C . PHE A 1 597 ? 5.788 -10.863 2.244 1.00 95.88 597 PHE A C 1
ATOM 4725 O O . PHE A 1 597 ? 5.696 -11.021 1.027 1.00 95.88 597 PHE A O 1
ATOM 4732 N N . MET A 1 598 ? 6.956 -10.624 2.845 1.00 94.56 598 MET A N 1
ATOM 4733 C CA . MET A 1 598 ? 8.216 -10.511 2.115 1.00 94.56 598 MET A CA 1
ATOM 4734 C C . MET A 1 598 ? 8.553 -11.801 1.366 1.00 94.56 598 MET A C 1
ATOM 4736 O O . MET A 1 598 ? 8.906 -11.753 0.188 1.00 94.56 598 MET A O 1
ATOM 4740 N N . ALA A 1 599 ? 8.414 -12.959 2.021 1.00 95.38 599 ALA A N 1
ATOM 4741 C CA . ALA A 1 599 ? 8.651 -14.253 1.388 1.00 95.38 599 ALA A CA 1
ATOM 4742 C C . ALA A 1 599 ? 7.733 -14.468 0.174 1.00 95.38 599 ALA A C 1
ATOM 4744 O O . ALA A 1 599 ? 8.186 -14.930 -0.876 1.00 95.38 599 ALA A O 1
ATOM 4745 N N . TRP A 1 600 ? 6.458 -14.090 0.294 1.00 95.88 600 TRP A N 1
ATOM 4746 C CA . TRP A 1 600 ? 5.489 -14.172 -0.794 1.00 95.88 600 TRP A CA 1
ATOM 4747 C C . TRP A 1 600 ? 5.822 -13.230 -1.957 1.00 95.88 600 TRP A C 1
ATOM 4749 O O . TRP A 1 600 ? 5.832 -13.663 -3.111 1.00 95.88 600 TRP A O 1
ATOM 4759 N N . GLU A 1 601 ? 6.161 -11.970 -1.679 1.00 93.44 601 GLU A N 1
ATOM 4760 C CA . GLU A 1 601 ? 6.557 -11.004 -2.710 1.00 93.44 601 GLU A CA 1
ATOM 4761 C C . GLU A 1 601 ? 7.818 -11.464 -3.459 1.00 93.44 601 GLU A C 1
ATOM 4763 O O . GLU A 1 601 ? 7.841 -11.498 -4.693 1.00 93.44 601 GLU A O 1
ATOM 4768 N N . MET A 1 602 ? 8.847 -11.903 -2.727 1.00 91.69 602 MET A N 1
ATOM 4769 C CA . MET A 1 602 ? 10.079 -12.436 -3.314 1.00 91.69 602 MET A CA 1
ATOM 4770 C C . MET A 1 602 ? 9.810 -13.681 -4.166 1.00 91.69 602 MET A C 1
ATOM 4772 O O . MET A 1 602 ? 10.370 -13.811 -5.258 1.00 91.69 602 MET A O 1
ATOM 4776 N N . PHE A 1 603 ? 8.935 -14.582 -3.706 1.00 94.00 603 PHE A N 1
ATOM 4777 C CA . PHE A 1 603 ? 8.523 -15.760 -4.468 1.00 94.00 603 PHE A CA 1
ATOM 4778 C C . PHE A 1 603 ? 7.852 -15.376 -5.793 1.00 94.00 603 PHE A C 1
ATOM 4780 O O . PHE A 1 603 ? 8.218 -15.912 -6.839 1.00 94.00 603 PHE A O 1
ATOM 4787 N N . LEU A 1 604 ? 6.913 -14.426 -5.776 1.00 92.62 604 LEU A N 1
ATOM 4788 C CA . LEU A 1 604 ? 6.208 -13.967 -6.976 1.00 92.62 604 LEU A CA 1
ATOM 4789 C C . LEU A 1 604 ? 7.155 -13.344 -8.006 1.00 92.62 604 LEU A C 1
ATOM 4791 O O . LEU A 1 604 ? 7.050 -13.631 -9.201 1.00 92.62 604 LEU A O 1
ATOM 4795 N N . LEU A 1 605 ? 8.090 -12.504 -7.557 1.00 88.62 605 LEU A N 1
ATOM 4796 C CA . LEU A 1 605 ? 9.055 -11.850 -8.442 1.00 88.62 605 LEU A CA 1
ATOM 4797 C C . LEU A 1 605 ? 10.070 -12.850 -9.008 1.00 88.62 605 LEU A C 1
ATOM 4799 O O . LEU A 1 605 ? 10.352 -12.813 -10.203 1.00 88.62 605 LEU A O 1
ATOM 4803 N N . ASN A 1 606 ? 10.531 -13.808 -8.202 1.00 88.25 606 ASN A N 1
ATOM 4804 C CA . ASN A 1 606 ? 11.381 -14.899 -8.680 1.00 88.25 606 ASN A CA 1
ATOM 4805 C C . ASN A 1 606 ? 10.642 -15.781 -9.706 1.00 88.25 606 ASN A C 1
ATOM 4807 O O . ASN A 1 606 ? 11.171 -16.064 -10.779 1.00 88.25 606 ASN A O 1
ATOM 4811 N N . LEU A 1 607 ? 9.382 -16.143 -9.435 1.00 89.44 607 LEU A N 1
ATOM 4812 C CA . LEU A 1 607 ? 8.546 -16.896 -10.372 1.00 89.44 607 LEU A CA 1
ATOM 4813 C C . LEU A 1 607 ? 8.372 -16.151 -11.702 1.00 89.44 607 LEU A C 1
ATOM 4815 O O . LEU A 1 607 ? 8.482 -16.760 -12.765 1.00 89.44 607 LEU A O 1
ATOM 4819 N N . ARG A 1 608 ? 8.124 -14.838 -11.657 1.00 86.94 608 ARG A N 1
ATOM 4820 C CA . ARG A 1 608 ? 8.055 -13.980 -12.848 1.00 86.94 608 ARG A CA 1
ATOM 4821 C C . ARG A 1 608 ? 9.334 -14.067 -13.667 1.00 86.94 608 ARG A C 1
ATOM 4823 O O . ARG A 1 608 ? 9.253 -14.247 -14.879 1.00 86.94 608 ARG A O 1
ATOM 4830 N N . ASP A 1 609 ? 10.483 -13.943 -13.018 1.00 83.38 609 ASP A N 1
ATOM 4831 C CA . ASP A 1 609 ? 11.781 -13.926 -13.689 1.00 83.38 609 ASP A CA 1
ATOM 4832 C C . ASP A 1 609 ? 12.106 -15.291 -14.304 1.00 83.38 609 ASP A C 1
ATOM 4834 O O . ASP A 1 609 ? 12.455 -15.372 -15.482 1.00 83.38 609 ASP A O 1
ATOM 4838 N N . LYS A 1 610 ? 11.831 -16.376 -13.573 1.00 85.12 610 LYS A N 1
ATOM 4839 C CA . LYS A 1 610 ? 11.935 -17.749 -14.080 1.00 85.12 610 LYS A CA 1
ATOM 4840 C C . LYS A 1 610 ? 11.049 -18.012 -15.300 1.00 85.12 610 LYS A C 1
ATOM 4842 O O . LYS A 1 610 ? 11.417 -18.813 -16.145 1.00 85.12 610 LYS A O 1
ATOM 4847 N N . LEU A 1 611 ? 9.869 -17.395 -15.377 1.00 84.94 611 LEU A N 1
ATOM 4848 C CA . LEU A 1 611 ? 8.942 -17.579 -16.498 1.00 84.94 611 LEU A CA 1
ATOM 4849 C C . LEU A 1 611 ? 9.270 -16.709 -17.719 1.00 84.94 611 LEU A C 1
ATOM 4851 O O . LEU A 1 611 ? 8.688 -16.959 -18.779 1.00 84.94 611 LEU A O 1
ATOM 4855 N N . LYS A 1 612 ? 10.107 -15.677 -17.570 1.00 77.44 612 LYS A N 1
ATOM 4856 C CA . LYS A 1 612 ? 10.565 -14.815 -18.673 1.00 77.44 612 LYS A CA 1
ATOM 4857 C C . LYS A 1 612 ? 11.780 -15.383 -19.396 1.00 77.44 612 LYS A C 1
ATOM 4859 O O . LYS A 1 612 ? 11.887 -15.175 -20.605 1.00 77.44 612 LYS A O 1
ATOM 4864 N N . ASN A 1 613 ? 12.657 -16.043 -18.646 1.00 65.06 613 ASN A N 1
ATOM 4865 C CA . ASN A 1 613 ? 13.730 -16.881 -19.170 1.00 65.06 613 ASN A CA 1
ATOM 4866 C C . ASN A 1 613 ? 13.150 -18.177 -19.757 1.00 65.06 613 ASN A C 1
ATOM 4868 O O . ASN A 1 613 ? 13.802 -18.724 -20.669 1.00 65.06 613 ASN A O 1
#

pLDDT: mean 72.98, std 24.08, range [23.67, 97.75]

Foldseek 3Di:
DDDDDDDDDDDDDDDDDDDDDDDDDDDDDDDDPPPPPPPPPPPPQAADCDDPDWDFQAFLCPTDDDPNNNVNLVPDDQDFLQPPDWPLNVLVVQLVVLCCCLQVPLLLQLVLCVLLVVLVSNLVSLVSNLVSLVSNLVSVVVRVVGDDCPPFPPQPQNVLSVVLNVLSVLLNVLVVLLSLLQPNPPPPDNDVLVDVPPPDPPDDPDDQDCFVLNVVVVVPPPDDDDDDDDDDDDDDDDDDDDDDDDDDDDDDDDDDDDPPVVVVVVVVVVVSPPPDDDDPVSPDPVSVVCSVPCNSVSNVSSVVSSVVSSVSCLVNVLSVVCNRSVQCPDLLVVLLVVLSVVLSVLQVVLLVLLCLLRPPPVVQLQHLAKDFDFPPPPPPPDPQVVPAFQQGDYVLLVLLQCLQVCLVVVLVVLCPSCVVVVHDQDPVSVVSNVLSVLSNVLSVVQNVVVVVCSVVQNVLSVVLAPPPDPTRTRHMGSSDGLGCSSLVSLLCVLVVQLVDDDSDPQLNVLSVQLSVLSNLLSVLVNVQSVCCVVPRQDHPVPRPPRRDVSSVSSSLSSNLSSQSSSCSRPSNVSSCSSRSHGSVVSNVVSSVVSVVSSVSSSVSSSSSSVSND

Secondary structure (DSSP, 8-state):
----------------------------------------TT--PPP-S--S---SSS-GGGS---HHHHHHHHT-----TTTS--TTHHHHHHHHHHHHIIIIIIHHHHHHHHHTT-HHHHHHHHHHHHHHHHHHHHHHHHHHHTS-TTSSTT-SHHHHHHHHHHHHHHHHHHHHHHHHHHHSS-TT-------TT-----SS-------HHHHHHHTTS-------------------------------------SHHHHHHHHHHHHTGGG----TTTT-HHHHHHHHHHHHHHHHHHHHHHHHHHHHHHHHHHHHHHHHTTTT-TTHHHHHHHHHHHHHHHHHHHHHHHHHHTTTTGGGT-SSS-EEEETTSS-TT-HHHHHS-TT---HHHHHHHHHHHHHHHHHHHTTHHHHHTT----HHHHHHHHHHHHHHHHHHHHHHHHHHHHHHHHHHHHHTS-TT----EEEEE-S----SHHHHHHHHHHHHHTT---SSHHHHHHHHHHHHHHHHHHHHHHHHHHHHHHS----GGG---PPPHHHHHHHHHHHHHHHHHHH--HHHHHHHHHTT--HHHHHHHHHHHHHHHHHHHHHHHHHHHHHH-

Organism: NCBI:txid45513

Sequence (613 aa):
MALAPVIMAHGDEMDMDMDMEGMMTESKPIDSIETYHNNNEDEKLIPIAHVEKHQHGVPILETSLLPEERLYWEAYDATTFFNYPNTNQKALRTHVTAMILAVMFVYPLFLVFRNAKRTKMALVSLLVYSAATTTAVISLSVFTSSADENLYPGNAYVPMTGIWAILAVAHFVFTVLALNYQYGPTQKYAMPVREFDQEISGGEMALPSITLYDLSNRGSSDGQENDLNMKTSNNSMFDNHHASPQSFGLGLSNAEDEDNDEAQHHLLYLNRSENNSNWFILDNKWVNSIVDKLGHWCVRIASILTWIQFTYFLIYVPTGVAVMARYGFGTTVFNLLAHFIKGGVFFLYGMVTLARYCGAWLNKGWNWKHRYLSTHSNNKSTWWNRIQPEGMFTMEWIELFLIFFYGCTNIFLENLASAASGSGYSAKDLQHASIAFIYIGCGACGLIIESKLSKWRYDHAIEALNSSRSLNIIKASPGFSPNPFPLMTVYFTGAIMSKHMQSSQLLTAVHIQWGQLLTVACAFRLLLYILKFIIKSEPQSKSSSGAPFTELMALFCLLGGGLIFMESTEPAIESMEFHGLTEMFTFNVSVGLVALFMAWEMFLLNLRDKLKN